Protein 9FEL (pdb70)

Nearest PDB structures (foldseek):
  3nez-assembly3_C  TM=1.002E+00  e=1.407E-43  Discosoma sp.
  4zio-assembly1_A  TM=1.002E+00  e=2.061E-43  Discosoma
  8b7g-assembly1_A  TM=1.001E+00  e=1.951E-43  Discosoma sp.
  8bgl-assembly1_B  TM=1.002E+00  e=3.556E-43  Discosoma sp.
  7ry2-assembly4_D  TM=1.003E+00  e=5.208E-43  Discosoma sp.

Sequence (428 aa):
TIIKEFMRFKVHMEGSVNGHHEFEIEGEGEGRRPYEGTQTTAKLKVTKGGPLPFAWDILSPQFSKAYVKHPADIPDYLKLSFPEGFNWERVMNFEDGGVVTVTQDSSLQDGEFIYKVKLRGTNFPSDDGPVMQCRTMGLEASSTERMYPEDGALKGESKERLKLKDGGHYDAEVKTTYKAKKKPVQLPGAYNVDIKLDILSHNEDYTIVEQYERSEGRHSTIIKEFMRFKVHMEGSVNGHHEFEIEGEGEGRRPYEGTQTAKLKVTKGGPLPFAWDILSPQFSKAYVKHPADIPDYLKLSFPEGFNWERVMNFEDGGVVTVTQDSSLQDGEFIYKVKLRGTNNFPSDGPVMQCRTMGLEASTERMYPEDGALKGESKKERLKLKDGGHYDAEVKTTYKAKKPVQLPGAYNVDIKLDILSHNEDYTIVEQYERSEEGRHS

Radius of gyration: 25.26 Å; Cα contacts (8 Å, |Δi|>4): 1201; chains: 2; bounding box: 59×53×57 Å

B-factor: mean 23.24, std 9.44, range [12.18, 268.92]

Structure (mmCIF, N/CA/C/O backbone):
data_9FEL
#
_entry.id   9FEL
#
_cell.length_a   39.540
_cell.length_b   107.980
_cell.length_c   58.730
_cell.angle_alpha   90.00
_cell.angle_beta   103.95
_cell.angle_gamma   90.00
#
_symmetry.space_group_name_H-M   'P 1 21 1'
#
loop_
_entity.id
_entity.type
_entity.pdbx_description
1 polymer 'PAmCherry1 protein'
2 non-polymer BETA-MERCAPTOETHANOL
3 non-polymer 'SULFATE ION'
4 non-polymer 'ACETATE ION'
5 water water
#
loop_
_atom_site.group_PDB
_atom_site.id
_atom_site.type_symbol
_atom_site.label_atom_id
_atom_site.label_alt_id
_atom_site.label_comp_id
_atom_site.label_asym_id
_atom_site.label_entity_id
_atom_site.label_seq_id
_atom_site.pdbx_PDB_ins_code
_atom_site.Cartn_x
_atom_site.Cartn_y
_atom_site.Cartn_z
_atom_site.occupancy
_atom_site.B_iso_or_equiv
_atom_site.auth_seq_id
_atom_site.auth_comp_id
_atom_site.auth_asym_id
_atom_site.auth_atom_id
_atom_site.pdbx_PDB_model_num
ATOM 1 N N . THR A 1 43 ? 9.654 20.112 -1.301 1.00 55.65 6 THR A N 1
ATOM 2 C CA . THR A 1 43 ? 10.930 19.709 -2.004 1.00 57.13 6 THR A CA 1
ATOM 3 C C . THR A 1 43 ? 11.466 18.374 -1.451 1.00 49.74 6 THR A C 1
ATOM 4 O O . THR A 1 43 ? 11.977 17.602 -2.263 1.00 62.89 6 THR A O 1
ATOM 8 N N . ILE A 1 44 ? 11.344 18.107 -0.143 1.00 38.26 7 ILE A N 1
ATOM 9 C CA . ILE A 1 44 ? 12.086 17.031 0.585 1.00 35.86 7 ILE A CA 1
ATOM 10 C C . ILE A 1 44 ? 11.325 15.705 0.449 1.00 27.04 7 ILE A C 1
ATOM 11 O O . ILE A 1 44 ? 11.952 14.710 0.105 1.00 29.73 7 ILE A O 1
ATOM 16 N N . ILE A 1 45 ? 10.001 15.705 0.642 1.00 22.65 8 ILE A N 1
ATOM 17 C CA . ILE A 1 45 ? 9.211 14.468 0.445 1.00 21.87 8 ILE A CA 1
ATOM 18 C C . ILE A 1 45 ? 8.466 14.591 -0.876 1.00 19.80 8 ILE A C 1
ATOM 19 O O . ILE A 1 45 ? 7.559 15.424 -1.009 1.00 20.60 8 ILE A O 1
ATOM 24 N N . LYS A 1 46 ? 8.907 13.810 -1.837 1.00 19.93 9 LYS A N 1
ATOM 25 C CA . LYS A 1 46 ? 8.339 13.814 -3.204 1.00 20.79 9 LYS A CA 1
ATOM 26 C C . LYS A 1 46 ? 7.041 13.033 -3.222 1.00 19.70 9 LYS A C 1
ATOM 27 O O . LYS A 1 46 ? 6.767 12.272 -2.276 1.00 18.24 9 LYS A O 1
ATOM 33 N N . GLU A 1 47 ? 6.272 13.201 -4.289 1.00 18.25 10 GLU A N 1
ATOM 34 C CA . GLU A 1 47 ? 4.975 12.511 -4.423 1.00 18.35 10 GLU A CA 1
ATOM 35 C C . GLU A 1 47 ? 5.192 10.999 -4.467 1.00 16.91 10 GLU A C 1
ATOM 36 O O . GLU A 1 47 ? 4.274 10.258 -4.110 1.00 18.09 10 GLU A O 1
ATOM 42 N N . PHE A 1 48 ? 6.332 10.554 -4.978 1.00 16.92 11 PHE A N 1
ATOM 43 C CA . PHE A 1 48 ? 6.692 9.119 -5.003 1.00 18.23 11 PHE A CA 1
ATOM 44 C C . PHE A 1 48 ? 7.997 8.966 -4.231 1.00 17.54 11 PHE A C 1
ATOM 45 O O . PHE A 1 48 ? 8.952 9.695 -4.568 1.00 19.37 11 PHE A O 1
ATOM 53 N N . MET A 1 49 ? 8.019 8.085 -3.227 1.00 15.81 12 MET A N 1
ATOM 54 C CA . MET A 1 49 ? 9.226 7.832 -2.405 1.00 15.81 12 MET A CA 1
ATOM 55 C C . MET A 1 49 ? 9.405 6.332 -2.157 1.00 14.38 12 MET A C 1
ATOM 56 O O . MET A 1 49 ? 8.443 5.598 -1.882 1.00 15.01 12 MET A O 1
ATOM 61 N N . ARG A 1 50 ? 10.657 5.891 -2.264 1.00 15.35 13 ARG A N 1
ATOM 62 C CA . ARG A 1 50 ? 11.109 4.549 -1.855 1.00 16.95 13 ARG A CA 1
ATOM 63 C C . ARG A 1 50 ? 11.663 4.573 -0.429 1.00 15.45 13 ARG A C 1
ATOM 64 O O . ARG A 1 50 ? 12.040 5.615 0.079 1.00 17.49 13 ARG A O 1
ATOM 72 N N . PHE A 1 51 ? 11.683 3.409 0.177 1.00 15.36 14 PHE A N 1
ATOM 73 C CA . PHE A 1 51 ? 12.345 3.163 1.459 1.00 14.82 14 PHE A CA 1
ATOM 74 C C . PHE A 1 51 ? 13.035 1.802 1.461 1.00 16.63 14 PHE A C 1
ATOM 75 O O . PHE A 1 51 ? 12.640 0.916 0.706 1.00 16.33 14 PHE A O 1
ATOM 83 N N . LYS A 1 52 ? 14.008 1.661 2.362 1.00 16.98 15 LYS A N 1
ATOM 84 C CA . LYS A 1 52 ? 14.698 0.397 2.693 1.00 19.40 15 LYS A CA 1
ATOM 85 C C . LYS A 1 52 ? 14.529 0.160 4.191 1.00 18.56 15 LYS A C 1
ATOM 86 O O . LYS A 1 52 ? 14.575 1.158 4.961 1.00 20.92 15 LYS A O 1
ATOM 92 N N . VAL A 1 53 ? 14.330 -1.077 4.587 1.00 17.08 16 VAL A N 1
ATOM 93 C CA . VAL A 1 53 ? 14.085 -1.386 6.004 1.00 18.69 16 VAL A CA 1
ATOM 94 C C . VAL A 1 53 ? 14.935 -2.600 6.370 1.00 17.72 16 VAL A C 1
ATOM 95 O O . VAL A 1 53 ? 15.064 -3.569 5.605 1.00 18.67 16 VAL A O 1
ATOM 99 N N . HIS A 1 54 ? 15.502 -2.500 7.547 1.00 18.01 17 HIS A N 1
ATOM 100 C CA . HIS A 1 54 ? 16.279 -3.569 8.193 1.00 18.31 17 HIS A CA 1
ATOM 101 C C . HIS A 1 54 ? 15.599 -3.811 9.537 1.00 18.63 17 HIS A C 1
ATOM 102 O O . HIS A 1 54 ? 15.463 -2.810 10.292 1.00 18.21 17 HIS A O 1
ATOM 109 N N . MET A 1 55 ? 15.242 -5.074 9.814 1.00 17.49 18 MET A N 1
ATOM 110 C CA . MET A 1 55 ? 14.713 -5.463 11.121 1.00 18.28 18 MET A CA 1
ATOM 111 C C . MET A 1 55 ? 15.650 -6.515 11.713 1.00 19.05 18 MET A C 1
ATOM 112 O O . MET A 1 55 ? 15.974 -7.451 11.014 1.00 18.49 18 MET A O 1
ATOM 117 N N . GLU A 1 56 ? 15.949 -6.365 12.995 1.00 17.18 19 GLU A N 1
ATOM 118 C CA . GLU A 1 56 ? 16.563 -7.418 13.846 1.00 19.86 19 GLU A CA 1
ATOM 119 C C . GLU A 1 56 ? 15.584 -7.724 14.955 1.00 18.14 19 GLU A C 1
ATOM 120 O O . GLU A 1 56 ? 15.058 -6.769 15.562 1.00 17.16 19 GLU A O 1
ATOM 126 N N . GLY A 1 57 ? 15.328 -8.997 15.234 1.00 17.34 20 GLY A N 1
ATOM 127 C CA . GLY A 1 57 ? 14.294 -9.313 16.222 1.00 18.59 20 GLY A CA 1
ATOM 128 C C . GLY A 1 57 ? 14.560 -10.618 16.914 1.00 18.75 20 GLY A C 1
ATOM 129 O O . GLY A 1 57 ? 15.395 -11.373 16.477 1.00 19.18 20 GLY A O 1
ATOM 130 N N . SER A 1 58 ? 13.759 -10.861 17.932 1.00 18.34 21 SER A N 1
ATOM 131 C CA . SER A 1 58 ? 13.680 -12.130 18.656 1.00 18.52 21 SER A CA 1
ATOM 132 C C . SER A 1 58 ? 12.252 -12.299 19.085 1.00 18.85 21 SER A C 1
ATOM 133 O O . SER A 1 58 ? 11.694 -11.302 19.622 1.00 20.02 21 SER A O 1
ATOM 136 N N . VAL A 1 59 ? 11.672 -13.460 18.831 1.00 16.58 22 VAL A N 1
ATOM 137 C CA . VAL A 1 59 ? 10.292 -13.785 19.254 1.00 16.55 22 VAL A CA 1
ATOM 138 C C . VAL A 1 59 ? 10.354 -15.107 20.002 1.00 21.14 22 VAL A C 1
ATOM 139 O O . VAL A 1 59 ? 10.737 -16.129 19.374 1.00 18.89 22 VAL A O 1
ATOM 143 N N . ASN A 1 60 ? 9.971 -15.090 21.283 1.00 18.68 23 ASN A N 1
ATOM 144 C CA . ASN A 1 60 ? 10.057 -16.314 22.129 1.00 20.85 23 ASN A CA 1
ATOM 145 C C . ASN A 1 60 ? 11.434 -16.928 21.960 1.00 21.10 23 ASN A C 1
ATOM 146 O O . ASN A 1 60 ? 11.566 -18.182 21.944 1.00 22.57 23 ASN A O 1
ATOM 151 N N . GLY A 1 61 ? 12.452 -16.091 21.897 1.00 19.19 24 GLY A N 1
ATOM 152 C CA . GLY A 1 61 ? 13.874 -16.453 21.879 1.00 21.72 24 GLY A CA 1
ATOM 153 C C . GLY A 1 61 ? 14.383 -16.847 20.522 1.00 20.66 24 GLY A C 1
ATOM 154 O O . GLY A 1 61 ? 15.543 -17.161 20.447 1.00 21.33 24 GLY A O 1
ATOM 155 N N . HIS A 1 62 ? 13.545 -16.800 19.489 1.00 20.64 25 HIS A N 1
ATOM 156 C CA A HIS A 1 62 ? 13.970 -17.142 18.107 0.50 21.69 25 HIS A CA 1
ATOM 157 C CA B HIS A 1 62 ? 13.968 -17.147 18.106 0.50 20.74 25 HIS A CA 1
ATOM 158 C C . HIS A 1 62 ? 14.477 -15.874 17.434 1.00 21.38 25 HIS A C 1
ATOM 159 O O . HIS A 1 62 ? 13.652 -14.987 17.216 1.00 19.34 25 HIS A O 1
ATOM 172 N N . GLU A 1 63 ? 15.772 -15.812 17.135 1.00 20.07 26 GLU A N 1
ATOM 173 C CA . GLU A 1 63 ? 16.392 -14.596 16.590 1.00 22.54 26 GLU A CA 1
ATOM 174 C C . GLU A 1 63 ? 16.276 -14.629 15.075 1.00 20.68 26 GLU A C 1
ATOM 175 O O . GLU A 1 63 ? 16.361 -15.698 14.447 1.00 20.22 26 GLU A O 1
ATOM 181 N N . PHE A 1 64 ? 16.119 -13.462 14.495 1.00 19.57 27 PHE A N 1
ATOM 182 C CA . PHE A 1 64 ? 15.994 -13.339 13.029 1.00 20.06 27 PHE A CA 1
ATOM 183 C C . PHE A 1 64 ? 16.382 -11.940 12.569 1.00 17.59 27 PHE A C 1
ATOM 184 O O . PHE A 1 64 ? 16.472 -10.973 13.380 1.00 15.95 27 PHE A O 1
ATOM 192 N N . GLU A 1 65 ? 16.552 -11.833 11.253 1.00 17.20 28 GLU A N 1
ATOM 193 C CA . GLU A 1 65 ? 16.736 -10.558 10.547 1.00 17.25 28 GLU A CA 1
ATOM 194 C C . GLU A 1 65 ? 15.878 -10.544 9.292 1.00 17.63 28 GLU A C 1
ATOM 195 O O . GLU A 1 65 ? 15.692 -11.615 8.673 1.00 18.62 28 GLU A O 1
ATOM 201 N N . ILE A 1 66 ? 15.415 -9.357 8.933 1.00 15.95 29 ILE A N 1
ATOM 202 C CA . ILE A 1 66 ? 14.587 -9.134 7.722 1.00 16.70 29 ILE A CA 1
ATOM 203 C C . ILE A 1 66 ? 15.154 -7.909 7.026 1.00 17.33 29 ILE A C 1
ATOM 204 O O . ILE A 1 66 ? 15.460 -6.909 7.705 1.00 17.68 29 ILE A O 1
ATOM 209 N N . GLU A 1 67 ? 15.232 -7.968 5.692 1.00 17.12 30 GLU A N 1
ATOM 210 C CA . GLU A 1 67 ? 15.594 -6.820 4.867 1.00 18.87 30 GLU A CA 1
ATOM 211 C C . GLU A 1 67 ? 14.432 -6.577 3.911 1.00 17.79 30 GLU A C 1
ATOM 212 O O . GLU A 1 67 ? 13.924 -7.535 3.396 1.00 20.28 30 GLU A O 1
ATOM 218 N N . GLY A 1 68 ? 14.093 -5.321 3.665 1.00 17.05 31 GLY A N 1
ATOM 219 C CA . GLY A 1 68 ? 12.961 -5.067 2.761 1.00 19.13 31 GLY A CA 1
ATOM 220 C C . GLY A 1 68 ? 13.169 -3.819 1.963 1.00 17.16 31 GLY A C 1
ATOM 221 O O . GLY A 1 68 ? 13.975 -2.967 2.311 1.00 17.43 31 GLY A O 1
ATOM 222 N N . GLU A 1 69 ? 12.334 -3.688 0.953 1.00 18.56 32 GLU A N 1
ATOM 223 C CA . GLU A 1 69 ? 12.361 -2.534 0.053 1.00 20.42 32 GLU A CA 1
ATOM 224 C C . GLU A 1 69 ? 10.906 -2.148 -0.170 1.00 17.81 32 GLU A C 1
ATOM 225 O O . GLU A 1 69 ? 10.102 -3.032 -0.450 1.00 19.07 32 GLU A O 1
ATOM 231 N N . GLY A 1 70 ? 10.625 -0.864 -0.110 1.00 17.71 33 GLY A N 1
ATOM 232 C CA . GLY A 1 70 ? 9.238 -0.404 -0.259 1.00 17.95 33 GLY A CA 1
ATOM 233 C C . GLY A 1 70 ? 9.176 0.816 -1.145 1.00 17.83 33 GLY A C 1
ATOM 234 O O . GLY A 1 70 ? 10.218 1.466 -1.423 1.00 17.70 33 GLY A O 1
ATOM 235 N N . GLU A 1 71 ? 7.967 1.162 -1.513 1.00 16.96 34 GLU A N 1
ATOM 236 C CA . GLU A 1 71 ? 7.730 2.380 -2.305 1.00 17.12 34 GLU A CA 1
ATOM 237 C C . GLU A 1 71 ? 6.305 2.830 -2.053 1.00 16.18 34 GLU A C 1
ATOM 238 O O . GLU A 1 71 ? 5.452 1.999 -1.751 1.00 17.56 34 GLU A O 1
ATOM 244 N N . GLY A 1 72 ? 6.031 4.101 -2.285 1.00 15.25 35 GLY A N 1
ATOM 245 C CA . GLY A 1 72 ? 4.650 4.529 -2.122 1.00 16.28 35 GLY A CA 1
ATOM 246 C C . GLY A 1 72 ? 4.476 5.967 -2.481 1.00 14.98 35 GLY A C 1
ATOM 247 O O . GLY A 1 72 ? 5.446 6.630 -2.939 1.00 15.06 35 GLY A O 1
ATOM 248 N N . ARG A 1 73 ? 3.275 6.465 -2.168 1.00 15.68 36 ARG A N 1
ATOM 249 C CA A ARG A 1 73 ? 2.898 7.859 -2.465 0.50 16.11 36 ARG A CA 1
ATOM 250 C CA B ARG A 1 73 ? 2.893 7.860 -2.464 0.50 16.42 36 ARG A CA 1
ATOM 251 C C . ARG A 1 73 ? 2.563 8.505 -1.128 1.00 15.14 36 ARG A C 1
ATOM 252 O O . ARG A 1 73 ? 1.470 8.299 -0.600 1.00 15.20 36 ARG A O 1
ATOM 267 N N . PRO A 1 74 ? 3.527 9.225 -0.507 1.00 15.84 37 PRO A N 1
ATOM 268 C CA . PRO A 1 74 ? 3.338 9.657 0.881 1.00 16.25 37 PRO A CA 1
ATOM 269 C C . PRO A 1 74 ? 2.085 10.495 1.127 1.00 17.06 37 PRO A C 1
ATOM 270 O O . PRO A 1 74 ? 1.495 10.410 2.214 1.00 16.86 37 PRO A O 1
ATOM 274 N N . TYR A 1 75 ? 1.756 11.363 0.174 1.00 17.78 38 TYR A N 1
ATOM 275 C CA . TYR A 1 75 ? 0.608 12.298 0.317 1.00 19.17 38 TYR A CA 1
ATOM 276 C C . TYR A 1 75 ? -0.708 11.564 0.067 1.00 20.09 38 TYR A C 1
ATOM 277 O O . TYR A 1 75 ? -1.786 12.106 0.410 1.00 20.38 38 TYR A O 1
ATOM 286 N N . GLU A 1 76 ? -0.684 10.422 -0.614 1.00 17.69 39 GLU A N 1
ATOM 287 C CA . GLU A 1 76 ? -1.916 9.646 -0.904 1.00 18.51 39 GLU A CA 1
ATOM 288 C C . GLU A 1 76 ? -2.138 8.575 0.169 1.00 16.20 39 GLU A C 1
ATOM 289 O O . GLU A 1 76 ? -3.216 7.976 0.223 1.00 16.34 39 GLU A O 1
ATOM 295 N N . GLY A 1 77 ? -1.158 8.356 1.037 1.00 15.29 40 GLY A N 1
ATOM 296 C CA . GLY A 1 77 ? -1.243 7.348 2.095 1.00 15.13 40 GLY A CA 1
ATOM 297 C C . GLY A 1 77 ? -1.131 5.892 1.630 1.00 16.15 40 GLY A C 1
ATOM 298 O O . GLY A 1 77 ? -1.647 5.022 2.323 1.00 16.99 40 GLY A O 1
ATOM 299 N N . THR A 1 78 ? -0.513 5.622 0.492 1.00 15.49 41 THR A N 1
ATOM 300 C CA . THR A 1 78 ? -0.418 4.257 -0.082 1.00 16.07 41 THR A CA 1
ATOM 301 C C . THR A 1 78 ? 1.039 3.824 -0.115 1.00 14.53 41 THR A C 1
ATOM 302 O O . THR A 1 78 ? 1.910 4.656 -0.374 1.00 14.23 41 THR A O 1
ATOM 306 N N . GLN A 1 79 ? 1.288 2.547 0.157 1.00 14.94 42 GLN A N 1
ATOM 307 C CA . GLN A 1 79 ? 2.669 2.032 0.066 1.00 15.02 42 GLN A CA 1
ATOM 308 C C . GLN A 1 79 ? 2.637 0.510 -0.051 1.00 14.02 42 GLN A C 1
ATOM 309 O O . GLN A 1 79 ? 1.671 -0.141 0.446 1.00 15.77 42 GLN A O 1
ATOM 315 N N . THR A 1 80 ? 3.680 -0.012 -0.687 1.00 14.12 43 THR A N 1
ATOM 316 C CA A THR A 1 80 ? 3.880 -1.467 -0.826 0.50 15.44 43 THR A CA 1
ATOM 317 C CA B THR A 1 80 ? 3.894 -1.466 -0.851 0.50 14.63 43 THR A CA 1
ATOM 318 C C . THR A 1 80 ? 5.313 -1.808 -0.394 1.00 17.18 43 THR A C 1
ATOM 319 O O . THR A 1 80 ? 6.213 -1.016 -0.649 1.00 17.95 43 THR A O 1
ATOM 326 N N . ALA A 1 81 ? 5.502 -2.953 0.234 1.00 17.80 44 ALA A N 1
ATOM 327 C CA . ALA A 1 81 ? 6.867 -3.386 0.593 1.00 18.66 44 ALA A CA 1
ATOM 328 C C . ALA A 1 81 ? 7.017 -4.877 0.326 1.00 16.99 44 ALA A C 1
ATOM 329 O O . ALA A 1 81 ? 6.058 -5.628 0.442 1.00 16.78 44 ALA A O 1
ATOM 331 N N . LYS A 1 82 ? 8.241 -5.232 -0.027 1.00 18.05 45 LYS A N 1
ATOM 332 C CA . LYS A 1 82 ? 8.643 -6.642 -0.178 1.00 20.63 45 LYS A CA 1
ATOM 333 C C . LYS A 1 82 ? 9.717 -6.922 0.869 1.00 17.03 45 LYS A C 1
ATOM 334 O O . LYS A 1 82 ? 10.758 -6.231 0.854 1.00 16.80 45 LYS A O 1
ATOM 340 N N . LEU A 1 83 ? 9.417 -7.872 1.752 1.00 16.96 46 LEU A N 1
ATOM 341 C CA . LEU A 1 83 ? 10.280 -8.220 2.914 1.00 16.12 46 LEU A CA 1
ATOM 342 C C . LEU A 1 83 ? 10.892 -9.601 2.641 1.00 17.79 46 LEU A C 1
ATOM 343 O O . LEU A 1 83 ? 10.154 -10.492 2.162 1.00 18.14 46 LEU A O 1
ATOM 348 N N . LYS A 1 84 ? 12.150 -9.781 3.025 1.00 17.65 47 LYS A N 1
ATOM 349 C CA . LYS A 1 84 ? 12.823 -11.086 2.939 1.00 17.17 47 LYS A CA 1
ATOM 350 C C . LYS A 1 84 ? 13.427 -11.407 4.298 1.00 16.14 47 LYS A C 1
ATOM 351 O O . LYS A 1 84 ? 14.195 -10.584 4.817 1.00 17.98 47 LYS A O 1
ATOM 357 N N . VAL A 1 85 ? 13.154 -12.591 4.787 1.00 17.77 48 VAL A N 1
ATOM 358 C CA . VAL A 1 85 ? 13.848 -13.111 5.994 1.00 19.11 48 VAL A CA 1
ATOM 359 C C . VAL A 1 85 ? 15.265 -13.502 5.576 1.00 21.64 48 VAL A C 1
ATOM 360 O O . VAL A 1 85 ? 15.360 -14.414 4.756 1.00 23.89 48 VAL A O 1
ATOM 364 N N . THR A 1 86 ? 16.292 -12.825 6.106 1.00 19.93 49 THR A N 1
ATOM 365 C CA . THR A 1 86 ? 17.708 -13.003 5.698 1.00 22.30 49 THR A CA 1
ATOM 366 C C . THR A 1 86 ? 18.473 -13.830 6.749 1.00 26.15 49 THR A C 1
ATOM 367 O O . THR A 1 86 ? 19.481 -14.435 6.347 1.00 24.52 49 THR A O 1
ATOM 371 N N . LYS A 1 87 ? 18.003 -13.892 8.002 1.00 22.54 50 LYS A N 1
ATOM 372 C CA . LYS A 1 87 ? 18.576 -14.770 9.063 1.00 23.19 50 LYS A CA 1
ATOM 373 C C . LYS A 1 87 ? 17.459 -15.326 9.949 1.00 21.87 50 LYS A C 1
ATOM 374 O O . LYS A 1 87 ? 16.473 -14.631 10.248 1.00 19.28 50 LYS A O 1
ATOM 380 N N . GLY A 1 88 ? 17.603 -16.575 10.376 1.00 19.80 51 GLY A N 1
ATOM 381 C CA . GLY A 1 88 ? 16.656 -17.222 11.288 1.00 20.08 51 GLY A CA 1
ATOM 382 C C . GLY A 1 88 ? 15.452 -17.780 10.596 1.00 22.15 51 GLY A C 1
ATOM 383 O O . GLY A 1 88 ? 14.515 -18.190 11.303 1.00 23.28 51 GLY A O 1
ATOM 384 N N . GLY A 1 89 ? 15.440 -17.837 9.267 1.00 22.35 52 GLY A N 1
ATOM 385 C CA . GLY A 1 89 ? 14.281 -18.358 8.526 1.00 21.70 52 GLY A CA 1
ATOM 386 C C . GLY A 1 89 ? 14.322 -19.885 8.432 1.00 25.02 52 GLY A C 1
ATOM 387 O O . GLY A 1 89 ? 15.390 -20.501 8.534 1.00 25.43 52 GLY A O 1
ATOM 388 N N . PRO A 1 90 ? 13.169 -20.545 8.292 1.00 25.49 53 PRO A N 1
ATOM 389 C CA . PRO A 1 90 ? 11.856 -19.883 8.314 1.00 23.41 53 PRO A CA 1
ATOM 390 C C . PRO A 1 90 ? 11.371 -19.521 9.735 1.00 23.73 53 PRO A C 1
ATOM 391 O O . PRO A 1 90 ? 11.718 -20.228 10.687 1.00 22.87 53 PRO A O 1
ATOM 395 N N . LEU A 1 91 ? 10.592 -18.450 9.894 1.00 21.79 54 LEU A N 1
ATOM 396 C CA . LEU A 1 91 ? 10.154 -18.016 11.258 1.00 20.72 54 LEU A CA 1
ATOM 397 C C . LEU A 1 91 ? 9.083 -18.951 11.766 1.00 20.11 54 LEU A C 1
ATOM 398 O O . LEU A 1 91 ? 8.113 -19.234 11.073 1.00 20.87 54 LEU A O 1
ATOM 403 N N . PRO A 1 92 ? 9.223 -19.439 13.023 1.00 20.40 55 PRO A N 1
ATOM 404 C CA . PRO A 1 92 ? 8.227 -20.297 13.662 1.00 22.82 55 PRO A CA 1
ATOM 405 C C . PRO A 1 92 ? 7.099 -19.573 14.394 1.00 23.55 55 PRO A C 1
ATOM 406 O O . PRO A 1 92 ? 6.722 -19.983 15.485 1.00 25.17 55 PRO A O 1
ATOM 410 N N . PHE A 1 93 ? 6.617 -18.472 13.802 1.00 22.14 56 PHE A N 1
ATOM 411 C CA . PHE A 1 93 ? 5.523 -17.647 14.359 1.00 20.50 56 PHE A CA 1
ATOM 412 C C . PHE A 1 93 ? 4.877 -16.808 13.241 1.00 20.09 56 PHE A C 1
ATOM 413 O O . PHE A 1 93 ? 5.464 -16.640 12.127 1.00 19.76 56 PHE A O 1
ATOM 421 N N . ALA A 1 94 ? 3.678 -16.323 13.566 1.00 19.73 57 ALA A N 1
ATOM 422 C CA . ALA A 1 94 ? 2.765 -15.577 12.685 1.00 19.58 57 ALA A CA 1
ATOM 423 C C . ALA A 1 94 ? 3.453 -14.329 12.115 1.00 18.73 57 ALA A C 1
ATOM 424 O O . ALA A 1 94 ? 3.929 -13.473 12.853 1.00 19.13 57 ALA A O 1
ATOM 426 N N . TRP A 1 95 ? 3.492 -14.202 10.800 1.00 17.02 58 TRP A N 1
ATOM 427 C CA . TRP A 1 95 ? 3.963 -12.954 10.138 1.00 16.44 58 TRP A CA 1
ATOM 428 C C . TRP A 1 95 ? 3.196 -11.724 10.641 1.00 16.49 58 TRP A C 1
ATOM 429 O O . TRP A 1 95 ? 3.743 -10.555 10.617 1.00 16.50 58 TRP A O 1
ATOM 440 N N . ASP A 1 96 ? 1.937 -11.914 11.018 1.00 18.34 59 ASP A N 1
ATOM 441 C CA . ASP A 1 96 ? 0.996 -10.818 11.309 1.00 17.61 59 ASP A CA 1
ATOM 442 C C . ASP A 1 96 ? 1.467 -9.989 12.506 1.00 17.54 59 ASP A C 1
ATOM 443 O O . ASP A 1 96 ? 1.089 -8.828 12.575 1.00 19.03 59 ASP A O 1
ATOM 448 N N . ILE A 1 97 ? 2.304 -10.507 13.398 1.00 17.70 60 ILE A N 1
ATOM 449 C CA . ILE A 1 97 ? 2.849 -9.648 14.493 1.00 18.05 60 ILE A CA 1
ATOM 450 C C . ILE A 1 97 ? 3.970 -8.728 13.996 1.00 16.93 60 ILE A C 1
ATOM 451 O O . ILE A 1 97 ? 4.259 -7.732 14.713 1.00 15.96 60 ILE A O 1
ATOM 456 N N . LEU A 1 98 ? 4.609 -9.033 12.860 1.00 16.01 61 LEU A N 1
ATOM 457 C CA . LEU A 1 98 ? 5.695 -8.226 12.284 1.00 15.21 61 LEU A CA 1
ATOM 458 C C . LEU A 1 98 ? 5.122 -7.208 11.282 1.00 13.98 61 LEU A C 1
ATOM 459 O O . LEU A 1 98 ? 5.769 -6.169 11.083 1.00 14.51 61 LEU A O 1
ATOM 464 N N . SER A 1 99 ? 3.986 -7.495 10.650 1.00 15.02 62 SER A N 1
ATOM 465 C CA . SER A 1 99 ? 3.555 -6.697 9.480 1.00 14.93 62 SER A CA 1
ATOM 466 C C . SER A 1 99 ? 3.440 -5.207 9.836 1.00 16.64 62 SER A C 1
ATOM 467 O O . SER A 1 99 ? 3.884 -4.347 9.051 1.00 16.23 62 SER A O 1
ATOM 470 N N . PRO A 1 100 ? 2.905 -4.831 11.025 1.00 16.76 63 PRO A N 1
ATOM 471 C CA . PRO A 1 100 ? 2.713 -3.410 11.342 1.00 18.12 63 PRO A CA 1
ATOM 472 C C . PRO A 1 100 ? 4.018 -2.671 11.684 1.00 16.34 63 PRO A C 1
ATOM 473 O O . PRO A 1 100 ? 4.002 -1.464 11.926 1.00 17.65 63 PRO A O 1
ATOM 477 N N . GLN A 1 101 ? 5.144 -3.367 11.682 1.00 15.34 64 GLN A N 1
ATOM 478 C CA . GLN A 1 101 ? 6.434 -2.729 12.043 1.00 15.78 64 GLN A CA 1
ATOM 479 C C . GLN A 1 101 ? 7.201 -2.221 10.810 1.00 19.91 64 GLN A C 1
ATOM 480 O O . GLN A 1 101 ? 8.174 -1.499 11.007 1.00 22.50 64 GLN A O 1
ATOM 486 N N . PHE A 1 102 ? 6.769 -2.535 9.589 1.00 19.98 65 PHE A N 1
ATOM 487 C CA . PHE A 1 102 ? 7.512 -2.186 8.347 1.00 19.12 65 PHE A CA 1
ATOM 488 C C . PHE A 1 102 ? 7.060 -0.869 7.659 1.00 23.59 65 PHE A C 1
ATOM 519 N N . SER A 1 104 ? 5.595 2.860 8.872 1.00 17.09 69 SER A N 1
ATOM 520 C CA . SER A 1 104 ? 6.088 3.663 7.773 1.00 18.53 69 SER A CA 1
ATOM 521 C C . SER A 1 104 ? 5.196 4.901 7.730 1.00 18.27 69 SER A C 1
ATOM 522 O O . SER A 1 104 ? 4.415 5.108 6.830 1.00 18.31 69 SER A O 1
ATOM 525 N N . LYS A 1 105 ? 5.271 5.670 8.808 1.00 20.03 70 LYS A N 1
ATOM 526 C CA . LYS A 1 105 ? 4.300 6.721 9.138 1.00 19.61 70 LYS A CA 1
ATOM 527 C C . LYS A 1 105 ? 4.487 7.989 8.318 1.00 18.79 70 LYS A C 1
ATOM 528 O O . LYS A 1 105 ? 3.546 8.848 8.421 1.00 18.48 70 LYS A O 1
ATOM 534 N N . ALA A 1 106 ? 5.538 8.108 7.500 1.00 16.23 71 ALA A N 1
ATOM 535 C CA . ALA A 1 106 ? 5.602 9.191 6.503 1.00 17.75 71 ALA A CA 1
ATOM 536 C C . ALA A 1 106 ? 4.536 9.007 5.414 1.00 16.81 71 ALA A C 1
ATOM 537 O O . ALA A 1 106 ? 4.313 9.930 4.664 1.00 17.38 71 ALA A O 1
ATOM 539 N N . TYR A 1 107 ? 3.929 7.840 5.265 1.00 15.49 72 TYR A N 1
ATOM 540 C CA . TYR A 1 107 ? 2.973 7.579 4.165 1.00 16.03 72 TYR A CA 1
ATOM 541 C C . TYR A 1 107 ? 1.528 7.537 4.697 1.00 16.44 72 TYR A C 1
ATOM 542 O O . TYR A 1 107 ? 0.820 6.552 4.490 1.00 19.22 72 TYR A O 1
ATOM 551 N N . VAL A 1 108 ? 1.117 8.544 5.434 1.00 16.34 73 VAL A N 1
ATOM 552 C CA . VAL A 1 108 ? -0.282 8.684 5.918 1.00 17.18 73 VAL A CA 1
ATOM 553 C C . VAL A 1 108 ? -0.845 9.918 5.217 1.00 17.71 73 VAL A C 1
ATOM 554 O O . VAL A 1 108 ? -0.238 10.992 5.349 1.00 17.32 73 VAL A O 1
ATOM 558 N N . LYS A 1 109 ? -1.981 9.792 4.548 1.00 17.93 74 LYS A N 1
ATOM 559 C CA . LYS A 1 109 ? -2.670 10.963 3.962 1.00 19.22 74 LYS A CA 1
ATOM 560 C C . LYS A 1 109 ? -3.247 11.830 5.089 1.00 17.51 74 LYS A C 1
ATOM 561 O O . LYS A 1 109 ? -3.926 11.308 5.949 1.00 18.89 74 LYS A O 1
ATOM 567 N N . HIS A 1 110 ? -2.939 13.123 5.072 1.00 16.59 75 HIS A N 1
ATOM 568 C CA . HIS A 1 110 ? -3.386 14.083 6.115 1.00 16.68 75 HIS A CA 1
ATOM 569 C C . HIS A 1 110 ? -4.161 15.205 5.443 1.00 18.61 75 HIS A C 1
ATOM 570 O O . HIS A 1 110 ? -3.719 15.778 4.470 1.00 19.67 75 HIS A O 1
ATOM 577 N N . PRO A 1 111 ? -5.279 15.621 6.011 1.00 19.63 76 PRO A N 1
ATOM 578 C CA . PRO A 1 111 ? -5.902 16.856 5.519 1.00 20.52 76 PRO A CA 1
ATOM 579 C C . PRO A 1 111 ? -4.991 18.055 5.784 1.00 18.49 76 PRO A C 1
ATOM 580 O O . PRO A 1 111 ? -4.193 17.994 6.685 1.00 18.79 76 PRO A O 1
ATOM 584 N N . ALA A 1 112 ? -5.213 19.163 5.087 1.00 19.82 77 ALA A N 1
ATOM 585 C CA . ALA A 1 112 ? -4.373 20.378 5.130 1.00 21.68 77 ALA A CA 1
ATOM 586 C C . ALA A 1 112 ? -4.322 20.940 6.550 1.00 20.36 77 ALA A C 1
ATOM 587 O O . ALA A 1 112 ? -3.310 21.579 6.862 1.00 20.71 77 ALA A O 1
ATOM 589 N N . ASP A 1 113 ? -5.364 20.740 7.351 1.00 19.35 78 ASP A N 1
ATOM 590 C CA . ASP A 1 113 ? -5.496 21.416 8.663 1.00 23.95 78 ASP A CA 1
ATOM 591 C C . ASP A 1 113 ? -4.999 20.540 9.812 1.00 21.05 78 ASP A C 1
ATOM 592 O O . ASP A 1 113 ? -5.158 20.970 10.969 1.00 21.62 78 ASP A O 1
ATOM 597 N N . ILE A 1 114 ? -4.457 19.343 9.557 1.00 20.35 79 ILE A N 1
ATOM 598 C CA . ILE A 1 114 ? -3.852 18.522 10.649 1.00 18.48 79 ILE A CA 1
ATOM 599 C C . ILE A 1 114 ? -2.363 18.448 10.372 1.00 18.37 79 ILE A C 1
ATOM 600 O O . ILE A 1 114 ? -1.975 17.868 9.359 1.00 17.65 79 ILE A O 1
ATOM 605 N N . PRO A 1 115 ? -1.492 19.064 11.200 1.00 16.87 80 PRO A N 1
ATOM 606 C CA . PRO A 1 115 ? -0.058 19.043 10.904 1.00 15.96 80 PRO A CA 1
ATOM 607 C C . PRO A 1 115 ? 0.460 17.593 10.801 1.00 17.07 80 PRO A C 1
ATOM 608 O O . PRO A 1 115 ? 0.203 16.769 11.648 1.00 16.39 80 PRO A O 1
ATOM 612 N N . ASP A 1 116 ? 1.215 17.348 9.741 1.00 17.48 81 ASP A N 1
ATOM 613 C CA . ASP A 1 116 ? 1.762 16.016 9.401 1.00 16.16 81 ASP A CA 1
ATOM 614 C C . ASP A 1 116 ? 3.177 15.985 9.988 1.00 15.80 81 ASP A C 1
ATOM 615 O O . ASP A 1 116 ? 4.200 16.062 9.257 1.00 15.70 81 ASP A O 1
ATOM 620 N N . TYR A 1 117 ? 3.178 15.859 11.309 1.00 16.55 82 TYR A N 1
ATOM 621 C CA . TYR A 1 117 ? 4.319 15.901 12.225 1.00 16.01 82 TYR A CA 1
ATOM 622 C C . TYR A 1 117 ? 5.435 15.035 11.650 1.00 16.30 82 TYR A C 1
ATOM 623 O O . TYR A 1 117 ? 6.578 15.446 11.563 1.00 14.45 82 TYR A O 1
ATOM 632 N N . LEU A 1 118 ? 5.088 13.827 11.254 1.00 16.46 83 LEU A N 1
ATOM 633 C CA . LEU A 1 118 ? 6.123 12.854 10.844 1.00 15.80 83 LEU A CA 1
ATOM 634 C C . LEU A 1 118 ? 6.684 13.170 9.461 1.00 15.35 83 LEU A C 1
ATOM 635 O O . LEU A 1 118 ? 7.944 13.037 9.296 1.00 16.48 83 LEU A O 1
ATOM 640 N N . LYS A 1 119 ? 5.887 13.661 8.496 1.00 15.78 84 LYS A N 1
ATOM 641 C CA . LYS A 1 119 ? 6.476 14.195 7.261 1.00 14.96 84 LYS A CA 1
ATOM 642 C C . LYS A 1 119 ? 7.337 15.421 7.571 1.00 15.60 84 LYS A C 1
ATOM 643 O O . LYS A 1 119 ? 8.466 15.541 6.988 1.00 15.78 84 LYS A O 1
ATOM 649 N N . LEU A 1 120 ? 6.883 16.275 8.479 1.00 16.62 85 LEU A N 1
ATOM 650 C CA . LEU A 1 120 ? 7.550 17.566 8.726 1.00 16.60 85 LEU A CA 1
ATOM 651 C C . LEU A 1 120 ? 8.905 17.308 9.413 1.00 17.05 85 LEU A C 1
ATOM 652 O O . LEU A 1 120 ? 9.772 18.238 9.401 1.00 18.25 85 LEU A O 1
ATOM 657 N N . SER A 1 121 ? 9.120 16.129 9.996 1.00 15.62 86 SER A N 1
ATOM 658 C CA . SER A 1 121 ? 10.361 15.775 10.730 1.00 14.91 86 SER A CA 1
ATOM 659 C C . SER A 1 121 ? 11.542 15.610 9.777 1.00 16.57 86 SER A C 1
ATOM 660 O O . SER A 1 121 ? 12.687 15.573 10.249 1.00 17.31 86 SER A O 1
ATOM 663 N N . PHE A 1 122 ? 11.293 15.379 8.489 1.00 16.91 87 PHE A N 1
ATOM 664 C CA . PHE A 1 122 ? 12.372 15.087 7.518 1.00 18.61 87 PHE A CA 1
ATOM 665 C C . PHE A 1 122 ? 13.023 16.405 7.133 1.00 20.01 87 PHE A C 1
ATOM 666 O O . PHE A 1 122 ? 12.375 17.448 7.201 1.00 24.48 87 PHE A O 1
ATOM 674 N N . PRO A 1 123 ? 14.300 16.413 6.691 1.00 23.26 88 PRO A N 1
ATOM 675 C CA . PRO A 1 123 ? 15.056 15.202 6.410 1.00 20.37 88 PRO A CA 1
ATOM 676 C C . PRO A 1 123 ? 15.665 14.472 7.616 1.00 21.77 88 PRO A C 1
ATOM 677 O O . PRO A 1 123 ? 15.967 13.299 7.506 1.00 22.16 88 PRO A O 1
ATOM 681 N N . GLU A 1 124 ? 15.749 15.109 8.779 1.00 22.07 89 GLU A N 1
ATOM 682 C CA . GLU A 1 124 ? 16.377 14.470 9.964 1.00 22.77 89 GLU A CA 1
ATOM 683 C C . GLU A 1 124 ? 15.618 13.194 10.349 1.00 20.81 89 GLU A C 1
ATOM 684 O O . GLU A 1 124 ? 16.232 12.139 10.583 1.00 20.03 89 GLU A O 1
ATOM 690 N N . GLY A 1 125 ? 14.296 13.275 10.400 1.00 18.80 90 GLY A N 1
ATOM 691 C CA . GLY A 1 125 ? 13.432 12.116 10.653 1.00 17.18 90 GLY A CA 1
ATOM 692 C C . GLY A 1 125 ? 12.977 12.033 12.076 1.00 15.91 90 GLY A C 1
ATOM 693 O O . GLY A 1 125 ? 12.917 13.066 12.784 1.00 15.74 90 GLY A O 1
ATOM 694 N N . PHE A 1 126 ? 12.696 10.819 12.530 1.00 16.98 91 PHE A N 1
ATOM 695 C CA . PHE A 1 126 ? 11.964 10.596 13.793 1.00 15.49 91 PHE A CA 1
ATOM 696 C C . PHE A 1 126 ? 12.308 9.222 14.297 1.00 15.03 91 PHE A C 1
ATOM 697 O O . PHE A 1 126 ? 12.896 8.418 13.520 1.00 16.94 91 PHE A O 1
ATOM 705 N N . ASN A 1 127 ? 11.927 8.949 15.535 1.00 16.23 92 ASN A N 1
ATOM 706 C CA . ASN A 1 127 ? 12.001 7.609 16.128 1.00 15.52 92 ASN A CA 1
ATOM 707 C C . ASN A 1 127 ? 10.615 7.240 16.652 1.00 17.05 92 ASN A C 1
ATOM 708 O O . ASN A 1 127 ? 9.813 8.141 16.991 1.00 19.32 92 ASN A O 1
ATOM 713 N N . TRP A 1 128 ? 10.365 5.952 16.832 1.00 17.89 93 TRP A N 1
ATOM 714 C CA . TRP A 1 128 ? 9.150 5.509 17.532 1.00 18.81 93 TRP A CA 1
ATOM 715 C C . TRP A 1 128 ? 9.436 4.305 18.415 1.00 21.03 93 TRP A C 1
ATOM 716 O O . TRP A 1 128 ? 10.421 3.583 18.183 1.00 20.38 93 TRP A O 1
ATOM 727 N N . GLU A 1 129 ? 8.703 4.239 19.505 1.00 22.20 94 GLU A N 1
ATOM 728 C CA . GLU A 1 129 ? 8.817 3.126 20.474 1.00 20.81 94 GLU A CA 1
ATOM 729 C C . GLU A 1 129 ? 7.411 2.582 20.649 1.00 18.94 94 GLU A C 1
ATOM 730 O O . GLU A 1 129 ? 6.509 3.388 20.957 1.00 19.66 94 GLU A O 1
ATOM 736 N N . ARG A 1 130 ? 7.228 1.282 20.473 1.00 15.63 95 ARG A N 1
ATOM 737 C CA . ARG A 1 130 ? 5.914 0.665 20.534 1.00 14.92 95 ARG A CA 1
ATOM 738 C C . ARG A 1 130 ? 5.913 -0.457 21.581 1.00 14.93 95 ARG A C 1
ATOM 739 O O . ARG A 1 130 ? 6.907 -1.180 21.677 1.00 15.14 95 ARG A O 1
ATOM 747 N N . VAL A 1 131 ? 4.764 -0.612 22.226 1.00 14.12 96 VAL A N 1
ATOM 748 C CA . VAL A 1 131 ? 4.369 -1.755 23.067 1.00 15.49 96 VAL A CA 1
ATOM 749 C C . VAL A 1 131 ? 3.067 -2.356 22.555 1.00 17.06 96 VAL A C 1
ATOM 750 O O . VAL A 1 131 ? 2.063 -1.638 22.400 1.00 17.55 96 VAL A O 1
ATOM 754 N N . MET A 1 132 ? 3.097 -3.643 22.245 1.00 16.27 97 MET A N 1
ATOM 755 C CA . MET A 1 132 ? 1.882 -4.404 21.896 1.00 18.79 97 MET A CA 1
ATOM 756 C C . MET A 1 132 ? 1.608 -5.446 22.982 1.00 19.58 97 MET A C 1
ATOM 757 O O . MET A 1 132 ? 2.474 -6.341 23.149 1.00 20.93 97 MET A O 1
ATOM 762 N N . ASN A 1 133 ? 0.438 -5.382 23.633 1.00 19.79 98 ASN A N 1
ATOM 763 C CA . ASN A 1 133 ? -0.005 -6.324 24.690 1.00 20.65 98 ASN A CA 1
ATOM 764 C C . ASN A 1 133 ? -1.106 -7.225 24.124 1.00 19.13 98 ASN A C 1
ATOM 765 O O . ASN A 1 133 ? -2.233 -6.735 23.823 1.00 20.66 98 ASN A O 1
ATOM 770 N N . PHE A 1 134 ? -0.793 -8.491 23.929 1.00 20.28 99 PHE A N 1
ATOM 771 C CA . PHE A 1 134 ? -1.758 -9.443 23.329 1.00 20.15 99 PHE A CA 1
ATOM 772 C C . PHE A 1 134 ? -2.602 -10.068 24.440 1.00 23.29 99 PHE A C 1
ATOM 773 O O . PHE A 1 134 ? -2.109 -10.156 25.578 1.00 22.25 99 PHE A O 1
ATOM 781 N N . GLU A 1 135 ? -3.837 -10.446 24.091 1.00 24.30 100 GLU A N 1
ATOM 782 C CA . GLU A 1 135 ? -4.883 -10.849 25.059 1.00 24.69 100 GLU A CA 1
ATOM 783 C C . GLU A 1 135 ? -4.407 -12.068 25.880 1.00 25.71 100 GLU A C 1
ATOM 784 O O . GLU A 1 135 ? -4.877 -12.215 27.024 1.00 26.08 100 GLU A O 1
ATOM 790 N N . ASP A 1 136 ? -3.523 -12.901 25.341 1.00 24.40 101 ASP A N 1
ATOM 791 C CA . ASP A 1 136 ? -3.046 -14.147 26.014 1.00 25.17 101 ASP A CA 1
ATOM 792 C C . ASP A 1 136 ? -1.701 -13.911 26.707 1.00 28.59 101 ASP A C 1
ATOM 793 O O . ASP A 1 136 ? -1.074 -14.914 27.102 1.00 30.51 101 ASP A O 1
ATOM 798 N N . GLY A 1 137 ? -1.257 -12.649 26.840 1.00 23.86 102 GLY A N 1
ATOM 799 C CA . GLY A 1 137 ? -0.056 -12.301 27.601 1.00 23.15 102 GLY A CA 1
ATOM 800 C C . GLY A 1 137 ? 1.181 -12.118 26.737 1.00 21.81 102 GLY A C 1
ATOM 801 O O . GLY A 1 137 ? 2.215 -11.719 27.277 1.00 21.58 102 GLY A O 1
ATOM 802 N N . GLY A 1 138 ? 1.124 -12.427 25.445 1.00 19.82 103 GLY A N 1
ATOM 803 C CA . GLY A 1 138 ? 2.259 -12.094 24.565 1.00 19.69 103 GLY A CA 1
ATOM 804 C C . GLY A 1 138 ? 2.517 -10.594 24.633 1.00 19.28 103 GLY A C 1
ATOM 805 O O . GLY A 1 138 ? 1.556 -9.812 24.768 1.00 19.73 103 GLY A O 1
ATOM 806 N N . VAL A 1 139 ? 3.787 -10.227 24.581 1.00 19.76 104 VAL A N 1
ATOM 807 C CA . VAL A 1 139 ? 4.240 -8.808 24.604 1.00 19.72 104 VAL A CA 1
ATOM 808 C C . VAL A 1 139 ? 5.249 -8.644 23.482 1.00 17.22 104 VAL A C 1
ATOM 809 O O . VAL A 1 139 ? 6.160 -9.457 23.366 1.00 17.83 104 VAL A O 1
ATOM 813 N N . VAL A 1 140 ? 5.056 -7.609 22.676 1.00 16.74 105 VAL A N 1
ATOM 814 C CA . VAL A 1 140 ? 6.067 -7.183 21.682 1.00 15.08 105 VAL A CA 1
ATOM 815 C C . VAL A 1 140 ? 6.468 -5.734 22.013 1.00 14.56 105 VAL A C 1
ATOM 816 O O . VAL A 1 140 ? 5.573 -4.878 22.155 1.00 15.27 105 VAL A O 1
ATOM 820 N N . THR A 1 141 ? 7.766 -5.484 22.092 1.00 15.23 106 THR A N 1
ATOM 821 C CA . THR A 1 141 ? 8.340 -4.128 22.100 1.00 16.07 106 THR A CA 1
ATOM 822 C C . THR A 1 141 ? 9.091 -3.892 20.788 1.00 15.59 106 THR A C 1
ATOM 823 O O . THR A 1 141 ? 9.762 -4.801 20.226 1.00 15.97 106 THR A O 1
ATOM 827 N N . VAL A 1 142 ? 8.967 -2.677 20.277 1.00 14.46 107 VAL A N 1
ATOM 828 C CA . VAL A 1 142 ? 9.631 -2.287 19.003 1.00 15.50 107 VAL A CA 1
ATOM 829 C C . VAL A 1 142 ? 10.235 -0.894 19.138 1.00 16.63 107 VAL A C 1
ATOM 830 O O . VAL A 1 142 ? 9.579 -0.016 19.729 1.00 15.95 107 VAL A O 1
ATOM 834 N N . THR A 1 143 ? 11.427 -0.701 18.590 1.00 16.52 108 THR A N 1
ATOM 835 C CA . THR A 1 143 ? 12.114 0.598 18.477 1.00 19.07 108 THR A CA 1
ATOM 836 C C . THR A 1 143 ? 12.519 0.783 17.029 1.00 19.33 108 THR A C 1
ATOM 837 O O . THR A 1 143 ? 12.883 -0.207 16.362 1.00 19.45 108 THR A O 1
ATOM 841 N N . GLN A 1 144 ? 12.313 1.992 16.537 1.00 18.21 109 GLN A N 1
ATOM 842 C CA . GLN A 1 144 ? 12.451 2.270 15.081 1.00 18.79 109 GLN A CA 1
ATOM 843 C C . GLN A 1 144 ? 13.076 3.644 14.883 1.00 19.09 109 GLN A C 1
ATOM 844 O O . GLN A 1 144 ? 12.713 4.582 15.636 1.00 15.90 109 GLN A O 1
ATOM 850 N N . ASP A 1 145 ? 14.027 3.732 13.949 1.00 15.81 110 ASP A N 1
ATOM 851 C CA . ASP A 1 145 ? 14.635 4.994 13.512 1.00 16.65 110 ASP A CA 1
ATOM 852 C C . ASP A 1 145 ? 14.306 5.170 12.040 1.00 15.77 110 ASP A C 1
ATOM 853 O O . ASP A 1 145 ? 14.497 4.224 11.260 1.00 15.50 110 ASP A O 1
ATOM 858 N N . SER A 1 146 ? 13.765 6.339 11.699 1.00 15.19 111 SER A N 1
ATOM 859 C CA . SER A 1 146 ? 13.395 6.709 10.317 1.00 15.73 111 SER A CA 1
ATOM 860 C C . SER A 1 146 ? 14.237 7.918 9.939 1.00 17.30 111 SER A C 1
ATOM 861 O O . SER A 1 146 ? 14.224 8.909 10.663 1.00 17.81 111 SER A O 1
ATOM 864 N N . SER A 1 147 ? 14.936 7.844 8.820 1.00 19.40 112 SER A N 1
ATOM 865 C CA . SER A 1 147 ? 15.774 8.942 8.295 1.00 21.99 112 SER A CA 1
ATOM 866 C C . SER A 1 147 ? 15.585 9.026 6.779 1.00 23.78 112 SER A C 1
ATOM 867 O O . SER A 1 147 ? 14.985 8.135 6.203 1.00 20.20 112 SER A O 1
ATOM 870 N N . LEU A 1 148 ? 16.006 10.131 6.183 1.00 23.38 113 LEU A N 1
ATOM 871 C CA . LEU A 1 148 ? 16.052 10.322 4.710 1.00 25.08 113 LEU A CA 1
ATOM 872 C C . LEU A 1 148 ? 17.520 10.459 4.304 1.00 28.00 113 LEU A C 1
ATOM 873 O O . LEU A 1 148 ? 18.218 11.310 4.909 1.00 24.22 113 LEU A O 1
ATOM 878 N N . GLN A 1 149 ? 17.994 9.578 3.424 1.00 25.41 114 GLN A N 1
ATOM 879 C CA . GLN A 1 149 ? 19.411 9.547 2.980 1.00 30.25 114 GLN A CA 1
ATOM 880 C C . GLN A 1 149 ? 19.391 9.343 1.464 1.00 29.96 114 GLN A C 1
ATOM 881 O O . GLN A 1 149 ? 18.790 8.358 1.040 1.00 26.33 114 GLN A O 1
ATOM 887 N N . ASP A 1 150 ? 19.943 10.289 0.693 1.00 28.57 115 ASP A N 1
ATOM 888 C CA . ASP A 1 150 ? 20.123 10.116 -0.777 1.00 32.21 115 ASP A CA 1
ATOM 889 C C . ASP A 1 150 ? 18.741 9.868 -1.406 1.00 27.82 115 ASP A C 1
ATOM 890 O O . ASP A 1 150 ? 18.600 9.023 -2.280 1.00 27.54 115 ASP A O 1
ATOM 895 N N . GLY A 1 151 ? 17.727 10.586 -0.952 1.00 27.04 116 GLY A N 1
ATOM 896 C CA . GLY A 1 151 ? 16.419 10.607 -1.626 1.00 25.07 116 GLY A CA 1
ATOM 897 C C . GLY A 1 151 ? 15.532 9.451 -1.253 1.00 23.87 116 GLY A C 1
ATOM 898 O O . GLY A 1 151 ? 14.431 9.368 -1.820 1.00 26.57 116 GLY A O 1
ATOM 899 N N . GLU A 1 152 ? 15.948 8.612 -0.310 1.00 21.80 117 GLU A N 1
ATOM 900 C CA . GLU A 1 152 ? 15.231 7.376 0.070 1.00 23.25 117 GLU A CA 1
ATOM 901 C C . GLU A 1 152 ? 15.008 7.384 1.598 1.00 20.78 117 GLU A C 1
ATOM 902 O O . GLU A 1 152 ? 15.921 7.759 2.360 1.00 23.10 117 GLU A O 1
ATOM 908 N N . PHE A 1 153 ? 13.854 6.947 2.073 1.00 19.01 118 PHE A N 1
ATOM 909 C CA . PHE A 1 153 ? 13.683 6.725 3.535 1.00 18.00 118 PHE A CA 1
ATOM 910 C C . PHE A 1 153 ? 14.471 5.488 3.967 1.00 19.61 118 PHE A C 1
ATOM 911 O O . PHE A 1 153 ? 14.530 4.492 3.240 1.00 19.05 118 PHE A O 1
ATOM 919 N N . ILE A 1 154 ? 15.103 5.586 5.124 1.00 17.56 119 ILE A N 1
ATOM 920 C CA . ILE A 1 154 ? 15.900 4.476 5.704 1.00 19.75 119 ILE A CA 1
ATOM 921 C C . ILE A 1 154 ? 15.257 4.130 7.043 1.00 17.24 119 ILE A C 1
ATOM 922 O O . ILE A 1 154 ? 15.199 5.016 7.865 1.00 17.20 119 ILE A O 1
ATOM 927 N N . TYR A 1 155 ? 14.789 2.902 7.199 1.00 16.61 120 TYR A N 1
ATOM 928 C CA . TYR A 1 155 ? 14.153 2.410 8.428 1.00 17.19 120 TYR A CA 1
ATOM 929 C C . TYR A 1 155 ? 15.048 1.358 9.072 1.00 18.00 120 TYR A C 1
ATOM 930 O O . TYR A 1 155 ? 15.452 0.363 8.430 1.00 18.15 120 TYR A O 1
ATOM 939 N N . LYS A 1 156 ? 15.254 1.524 10.367 1.00 17.88 121 LYS A N 1
ATOM 940 C CA . LYS A 1 156 ? 15.975 0.536 11.206 1.00 18.63 121 LYS A CA 1
ATOM 941 C C . LYS A 1 156 ? 15.055 0.157 12.353 1.00 17.29 121 LYS A C 1
ATOM 942 O O . LYS A 1 156 ? 14.720 1.064 13.151 1.00 17.01 121 LYS A O 1
ATOM 948 N N . VAL A 1 157 ? 14.730 -1.131 12.475 1.00 17.53 122 VAL A N 1
ATOM 949 C CA . VAL A 1 157 ? 13.741 -1.681 13.434 1.00 15.97 122 VAL A CA 1
ATOM 950 C C . VAL A 1 157 ? 14.423 -2.714 14.337 1.00 16.51 122 VAL A C 1
ATOM 951 O O . VAL A 1 157 ? 15.119 -3.603 13.822 1.00 14.94 122 VAL A O 1
ATOM 955 N N . LYS A 1 158 ? 14.135 -2.659 15.631 1.00 16.38 123 LYS A N 1
ATOM 956 C CA . LYS A 1 158 ? 14.514 -3.694 16.617 1.00 17.53 123 LYS A CA 1
ATOM 957 C C . LYS A 1 158 ? 13.270 -4.149 17.309 1.00 16.91 123 LYS A C 1
ATOM 958 O O . LYS A 1 158 ? 12.497 -3.299 17.734 1.00 18.43 123 LYS A O 1
ATOM 964 N N . LEU A 1 159 ? 13.034 -5.450 17.361 1.00 14.75 124 LEU A N 1
ATOM 965 C CA . LEU A 1 159 ? 11.768 -5.982 17.881 1.00 14.93 124 LEU A CA 1
ATOM 966 C C . LEU A 1 159 ? 12.074 -7.143 18.822 1.00 15.09 124 LEU A C 1
ATOM 967 O O . LEU A 1 159 ? 13.025 -7.913 18.564 1.00 16.04 124 LEU A O 1
ATOM 972 N N . ARG A 1 160 ? 11.278 -7.249 19.879 1.00 15.41 125 ARG A N 1
ATOM 973 C CA . ARG A 1 160 ? 11.378 -8.371 20.836 1.00 14.96 125 ARG A CA 1
ATOM 974 C C . ARG A 1 160 ? 9.981 -8.782 21.218 1.00 15.79 125 ARG A C 1
ATOM 975 O O . ARG A 1 160 ? 9.201 -7.959 21.743 1.00 17.59 125 ARG A O 1
ATOM 983 N N . GLY A 1 161 ? 9.690 -10.056 21.037 1.00 14.08 126 GLY A N 1
ATOM 984 C CA . GLY A 1 161 ? 8.424 -10.667 21.430 1.00 14.85 126 GLY A CA 1
ATOM 985 C C . GLY A 1 161 ? 8.667 -11.753 22.474 1.00 15.09 126 GLY A C 1
ATOM 986 O O . GLY A 1 161 ? 9.610 -12.529 22.285 1.00 15.92 126 GLY A O 1
ATOM 987 N N . THR A 1 162 ? 7.855 -11.776 23.519 1.00 16.42 127 THR A N 1
ATOM 988 C CA . THR A 1 162 ? 7.989 -12.751 24.621 1.00 16.53 127 THR A CA 1
ATOM 989 C C . THR A 1 162 ? 6.633 -13.187 25.131 1.00 15.78 127 THR A C 1
ATOM 990 O O . THR A 1 162 ? 5.624 -12.530 24.894 1.00 18.30 127 THR A O 1
ATOM 994 N N . ASN A 1 163 ? 6.647 -14.324 25.839 1.00 19.60 128 ASN A N 1
ATOM 995 C CA . ASN A 1 163 ? 5.487 -14.817 26.630 1.00 20.99 128 ASN A CA 1
ATOM 996 C C . ASN A 1 163 ? 4.316 -15.183 25.720 1.00 19.32 128 ASN A C 1
ATOM 997 O O . ASN A 1 163 ? 3.177 -15.114 26.157 1.00 21.45 128 ASN A O 1
ATOM 1002 N N . PHE A 1 164 ? 4.567 -15.593 24.476 1.00 21.66 129 PHE A N 1
ATOM 1003 C CA . PHE A 1 164 ? 3.491 -16.127 23.612 1.00 20.26 129 PHE A CA 1
ATOM 1004 C C . PHE A 1 164 ? 3.317 -17.592 23.990 1.00 20.38 129 PHE A C 1
ATOM 1005 O O . PHE A 1 164 ? 4.292 -18.326 23.968 1.00 20.41 129 PHE A O 1
ATOM 1013 N N . PRO A 1 165 ? 2.108 -18.044 24.350 1.00 21.15 130 PRO A N 1
ATOM 1014 C CA . PRO A 1 165 ? 1.931 -19.457 24.665 1.00 24.48 130 PRO A CA 1
ATOM 1015 C C . PRO A 1 165 ? 2.427 -20.326 23.512 1.00 26.95 130 PRO A C 1
ATOM 1016 O O . PRO A 1 165 ? 2.062 -20.013 22.392 1.00 26.33 130 PRO A O 1
ATOM 1020 N N . SER A 1 166 ? 3.190 -21.397 23.799 1.00 27.51 131 SER A N 1
ATOM 1021 C CA . SER A 1 166 ? 3.782 -22.287 22.762 1.00 28.72 131 SER A CA 1
ATOM 1022 C C . SER A 1 166 ? 2.665 -22.879 21.887 1.00 26.48 131 SER A C 1
ATOM 1023 O O . SER A 1 166 ? 2.947 -23.153 20.726 1.00 29.66 131 SER A O 1
ATOM 1026 N N . ASP A 1 167 ? 1.439 -22.997 22.401 1.00 29.32 132 ASP A N 1
ATOM 1027 C CA A ASP A 1 167 ? 0.314 -23.635 21.661 0.50 31.55 132 ASP A CA 1
ATOM 1028 C CA B ASP A 1 167 ? 0.262 -23.631 21.747 0.50 30.26 132 ASP A CA 1
ATOM 1029 C C . ASP A 1 167 ? -0.708 -22.566 21.234 1.00 31.29 132 ASP A C 1
ATOM 1030 O O . ASP A 1 167 ? -1.784 -22.928 20.757 1.00 29.01 132 ASP A O 1
ATOM 1039 N N . GLY A 1 168 ? -0.366 -21.276 21.318 1.00 28.02 133 GLY A N 1
ATOM 1040 C CA . GLY A 1 168 ? -1.341 -20.240 20.913 1.00 23.65 133 GLY A CA 1
ATOM 1041 C C . GLY A 1 168 ? -1.204 -19.875 19.444 1.00 23.25 133 GLY A C 1
ATOM 1042 O O . GLY A 1 168 ? -0.339 -20.411 18.750 1.00 24.65 133 GLY A O 1
ATOM 1043 N N . PRO A 1 169 ? -2.036 -18.929 18.959 1.00 21.32 134 PRO A N 1
ATOM 1044 C CA . PRO A 1 169 ? -2.186 -18.685 17.529 1.00 24.24 134 PRO A CA 1
ATOM 1045 C C . PRO A 1 169 ? -0.948 -18.043 16.887 1.00 22.38 134 PRO A C 1
ATOM 1046 O O . PRO A 1 169 ? -0.783 -18.124 15.684 1.00 21.92 134 PRO A O 1
ATOM 1050 N N . VAL A 1 170 ? -0.130 -17.367 17.687 1.00 20.11 135 VAL A N 1
ATOM 1051 C CA . VAL A 1 170 ? 1.118 -16.784 17.137 1.00 19.44 135 VAL A CA 1
ATOM 1052 C C . VAL A 1 170 ? 2.142 -17.881 16.871 1.00 20.93 135 VAL A C 1
ATOM 1053 O O . VAL A 1 170 ? 2.730 -17.930 15.745 1.00 19.66 135 VAL A O 1
ATOM 1057 N N . MET A 1 171 ? 2.452 -18.709 17.874 1.00 21.48 136 MET A N 1
ATOM 1058 C CA . MET A 1 171 ? 3.556 -19.695 17.726 1.00 21.03 136 MET A CA 1
ATOM 1059 C C . MET A 1 171 ? 3.103 -20.878 16.852 1.00 20.93 136 MET A C 1
ATOM 1060 O O . MET A 1 171 ? 3.991 -21.547 16.266 1.00 23.18 136 MET A O 1
ATOM 1065 N N . GLN A 1 172 ? 1.806 -21.054 16.650 1.00 24.23 137 GLN A N 1
ATOM 1066 C CA . GLN A 1 172 ? 1.270 -22.140 15.778 1.00 25.60 137 GLN A CA 1
ATOM 1067 C C . GLN A 1 172 ? 0.846 -21.588 14.410 1.00 27.03 137 GLN A C 1
ATOM 1068 O O . GLN A 1 172 ? 0.278 -22.342 13.621 1.00 24.46 137 GLN A O 1
ATOM 1074 N N . CYS A 1 173 ? 1.034 -20.289 14.158 1.00 24.87 138 CYS A N 1
ATOM 1075 C CA . CYS A 1 173 ? 0.736 -19.635 12.866 1.00 23.73 138 CYS A CA 1
ATOM 1076 C C . CYS A 1 173 ? -0.704 -19.906 12.467 1.00 23.73 138 CYS A C 1
ATOM 1077 O O . CYS A 1 173 ? -0.915 -20.361 11.345 1.00 25.74 138 CYS A O 1
ATOM 1080 N N . ARG A 1 174 ? -1.661 -19.510 13.304 1.00 22.72 139 ARG A N 1
ATOM 1081 C CA . ARG A 1 174 ? -3.106 -19.723 13.075 1.00 25.29 139 ARG A CA 1
ATOM 1082 C C . ARG A 1 174 ? -3.770 -18.383 12.758 1.00 25.56 139 ARG A C 1
ATOM 1083 O O . ARG A 1 174 ? -4.991 -18.336 12.800 1.00 22.77 139 ARG A O 1
ATOM 1091 N N . THR A 1 175 ? -3.002 -17.315 12.483 1.00 22.26 140 THR A N 1
ATOM 1092 C CA . THR A 1 175 ? -3.587 -15.991 12.148 1.00 22.34 140 THR A CA 1
ATOM 1093 C C . THR A 1 175 ? -3.657 -15.860 10.634 1.00 22.29 140 THR A C 1
ATOM 1094 O O . THR A 1 175 ? -2.806 -16.443 9.937 1.00 22.58 140 THR A O 1
ATOM 1098 N N . MET A 1 176 ? -4.569 -15.049 10.133 1.00 23.03 141 MET A N 1
ATOM 1099 C CA . MET A 1 176 ? -4.657 -14.849 8.659 1.00 26.81 141 MET A CA 1
ATOM 1100 C C . MET A 1 176 ? -4.997 -13.396 8.324 1.00 23.90 141 MET A C 1
ATOM 1101 O O . MET A 1 176 ? -5.966 -13.070 7.578 1.00 24.84 141 MET A O 1
ATOM 1106 N N . GLY A 1 177 ? -4.162 -12.510 8.831 1.00 19.73 142 GLY A N 1
ATOM 1107 C CA . GLY A 1 177 ? -4.177 -11.096 8.458 1.00 19.45 142 GLY A CA 1
ATOM 1108 C C . GLY A 1 177 ? -4.800 -10.233 9.521 1.00 18.59 142 GLY A C 1
ATOM 1109 O O . GLY A 1 177 ? -5.255 -10.744 10.522 1.00 20.43 142 GLY A O 1
ATOM 1110 N N . LEU A 1 178 ? -4.735 -8.922 9.332 1.00 18.62 143 LEU A N 1
ATOM 1111 C CA . LEU A 1 178 ? -5.239 -7.936 10.315 1.00 19.61 143 LEU A CA 1
ATOM 1112 C C . LEU A 1 178 ? -6.547 -7.342 9.786 1.00 19.69 143 LEU A C 1
ATOM 1113 O O . LEU A 1 178 ? -6.639 -7.073 8.566 1.00 21.44 143 LEU A O 1
ATOM 1118 N N . GLU A 1 179 ? -7.496 -7.099 10.676 1.00 19.01 144 GLU A N 1
ATOM 1119 C CA . GLU A 1 179 ? -8.681 -6.277 10.350 1.00 20.26 144 GLU A CA 1
ATOM 1120 C C . GLU A 1 179 ? -8.185 -4.842 10.167 1.00 18.75 144 GLU A C 1
ATOM 1121 O O . GLU A 1 179 ? -7.129 -4.473 10.809 1.00 20.31 144 GLU A O 1
ATOM 1127 N N . ALA A 1 180 ? -8.940 -4.018 9.430 1.00 19.30 145 ALA A N 1
ATOM 1128 C CA . ALA A 1 180 ? -8.802 -2.549 9.396 1.00 19.81 145 ALA A CA 1
ATOM 1129 C C . ALA A 1 180 ? -8.717 -2.080 10.839 1.00 20.41 145 ALA A C 1
ATOM 1130 O O . ALA A 1 180 ? -9.407 -2.628 11.678 1.00 20.84 145 ALA A O 1
ATOM 1132 N N . SER A 1 181 ? -7.905 -1.094 11.139 1.00 20.61 146 SER A N 1
ATOM 1133 C CA A SER A 1 181 ? -7.800 -0.558 12.520 0.50 19.92 146 SER A CA 1
ATOM 1134 C CA B SER A 1 181 ? -7.776 -0.558 12.515 0.50 21.04 146 SER A CA 1
ATOM 1135 C C . SER A 1 181 ? -7.855 0.971 12.493 1.00 19.60 146 SER A C 1
ATOM 1136 O O . SER A 1 181 ? -7.712 1.576 11.424 1.00 19.57 146 SER A O 1
ATOM 1141 N N . THR A 1 182 ? -8.015 1.563 13.673 1.00 19.08 147 THR A N 1
ATOM 1142 C CA . THR A 1 182 ? -7.936 3.026 13.841 1.00 20.34 147 THR A CA 1
ATOM 1143 C C . THR A 1 182 ? -6.949 3.335 14.942 1.00 19.15 147 THR A C 1
ATOM 1144 O O . THR A 1 182 ? -7.088 2.789 16.074 1.00 20.54 147 THR A O 1
ATOM 1148 N N . GLU A 1 183 ? -5.983 4.194 14.620 1.00 18.07 148 GLU A N 1
ATOM 1149 C CA . GLU A 1 183 ? -4.990 4.637 15.623 1.00 17.13 148 GLU A CA 1
ATOM 1150 C C . GLU A 1 183 ? -5.432 6.022 16.075 1.00 17.56 148 GLU A C 1
ATOM 1151 O O . GLU A 1 183 ? -5.595 6.922 15.214 1.00 18.23 148 GLU A O 1
ATOM 1157 N N . ARG A 1 184 ? -5.683 6.152 17.365 1.00 18.50 149 ARG A N 1
ATOM 1158 C CA . ARG A 1 184 ? -6.143 7.410 18.013 1.00 20.26 149 ARG A CA 1
ATOM 1159 C C . ARG A 1 184 ? -4.894 8.193 18.410 1.00 20.10 149 ARG A C 1
ATOM 1160 O O . ARG A 1 184 ? -4.142 7.726 19.293 1.00 17.64 149 ARG A O 1
ATOM 1168 N N . MET A 1 185 ? -4.643 9.304 17.746 1.00 17.16 150 MET A N 1
ATOM 1169 C CA . MET A 1 185 ? -3.392 10.087 17.864 1.00 18.55 150 MET A CA 1
ATOM 1170 C C . MET A 1 185 ? -3.638 11.281 18.789 1.00 19.35 150 MET A C 1
ATOM 1171 O O . MET A 1 185 ? -4.765 11.832 18.776 1.00 19.35 150 MET A O 1
ATOM 1176 N N . TYR A 1 186 ? -2.669 11.596 19.629 1.00 18.06 151 TYR A N 1
ATOM 1177 C CA . TYR A 1 186 ? -2.737 12.776 20.508 1.00 18.64 151 TYR A CA 1
ATOM 1178 C C . TYR A 1 186 ? -1.344 13.253 20.859 1.00 18.09 151 TYR A C 1
ATOM 1179 O O . TYR A 1 186 ? -0.413 12.445 21.013 1.00 17.43 151 TYR A O 1
ATOM 1188 N N . PRO A 1 187 ? -1.155 14.570 21.017 1.00 17.23 152 PRO A N 1
ATOM 1189 C CA . PRO A 1 187 ? 0.120 15.110 21.488 1.00 18.74 152 PRO A CA 1
ATOM 1190 C C . PRO A 1 187 ? 0.253 14.930 22.995 1.00 19.39 152 PRO A C 1
ATOM 1191 O O . PRO A 1 187 ? -0.717 15.085 23.706 1.00 19.86 152 PRO A O 1
ATOM 1195 N N . GLU A 1 188 ? 1.430 14.548 23.454 1.00 20.34 153 GLU A N 1
ATOM 1196 C CA . GLU A 1 188 ? 1.691 14.444 24.921 1.00 21.69 153 GLU A CA 1
ATOM 1197 C C . GLU A 1 188 ? 3.200 14.485 25.136 1.00 22.87 153 GLU A C 1
ATOM 1198 O O . GLU A 1 188 ? 3.954 13.826 24.378 1.00 21.69 153 GLU A O 1
ATOM 1204 N N . ASP A 1 189 ? 3.636 15.279 26.119 1.00 25.83 154 ASP A N 1
ATOM 1205 C CA . ASP A 1 189 ? 5.059 15.299 26.558 1.00 25.61 154 ASP A CA 1
ATOM 1206 C C . ASP A 1 189 ? 5.922 15.721 25.368 1.00 25.44 154 ASP A C 1
ATOM 1207 O O . ASP A 1 189 ? 7.058 15.242 25.255 1.00 23.05 154 ASP A O 1
ATOM 1212 N N . GLY A 1 190 ? 5.401 16.585 24.480 1.00 22.55 155 GLY A N 1
ATOM 1213 C CA . GLY A 1 190 ? 6.168 17.107 23.325 1.00 23.68 155 GLY A CA 1
ATOM 1214 C C . GLY A 1 190 ? 6.381 16.085 22.205 1.00 18.52 155 GLY A C 1
ATOM 1215 O O . GLY A 1 190 ? 7.213 16.316 21.303 1.00 21.56 155 GLY A O 1
ATOM 1216 N N . ALA A 1 191 ? 5.678 14.965 22.247 1.00 19.56 156 ALA A N 1
ATOM 1217 C CA . ALA A 1 191 ? 5.723 13.912 21.214 1.00 18.61 156 ALA A CA 1
ATOM 1218 C C . ALA A 1 191 ? 4.306 13.625 20.720 1.00 17.63 156 ALA A C 1
ATOM 1219 O O . ALA A 1 191 ? 3.303 14.040 21.336 1.00 18.63 156 ALA A O 1
ATOM 1221 N N . LEU A 1 192 ? 4.217 12.842 19.670 1.00 17.70 157 LEU A N 1
ATOM 1222 C CA . LEU A 1 192 ? 2.926 12.394 19.128 1.00 16.81 157 LEU A CA 1
ATOM 1223 C C . LEU A 1 192 ? 2.723 10.957 19.602 1.00 17.06 157 LEU A C 1
ATOM 1224 O O . LEU A 1 192 ? 3.661 10.114 19.454 1.00 18.18 157 LEU A O 1
ATOM 1229 N N . LYS A 1 193 ? 1.595 10.683 20.256 1.00 17.14 158 LYS A N 1
ATOM 1230 C CA . LYS A 1 193 ? 1.311 9.303 20.716 1.00 17.76 158 LYS A CA 1
ATOM 1231 C C . LYS A 1 193 ? 0.120 8.738 19.944 1.00 17.95 158 LYS A C 1
ATOM 1232 O O . LYS A 1 193 ? -0.743 9.505 19.432 1.00 17.39 158 LYS A O 1
ATOM 1238 N N . GLY A 1 194 ? 0.098 7.422 19.870 1.00 15.52 159 GLY A N 1
ATOM 1239 C CA . GLY A 1 194 ? -0.954 6.673 19.194 1.00 15.84 159 GLY A CA 1
ATOM 1240 C C . GLY A 1 194 ? -1.328 5.468 20.009 1.00 17.11 159 GLY A C 1
ATOM 1241 O O . GLY A 1 194 ? -0.483 4.904 20.703 1.00 18.35 159 GLY A O 1
ATOM 1242 N N . GLU A 1 195 ? -2.616 5.138 19.984 1.00 18.91 160 GLU A N 1
ATOM 1243 C CA . GLU A 1 195 ? -3.148 3.899 20.574 1.00 18.62 160 GLU A CA 1
ATOM 1244 C C . GLU A 1 195 ? -4.070 3.241 19.555 1.00 18.59 160 GLU A C 1
ATOM 1245 O O . GLU A 1 195 ? -4.922 3.930 18.975 1.00 17.61 160 GLU A O 1
ATOM 1251 N N . SER A 1 196 ? -3.962 1.933 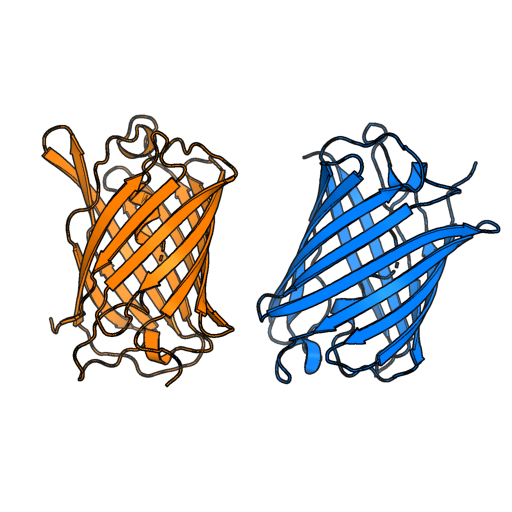19.376 1.00 18.22 161 SER A N 1
ATOM 1252 C CA . SER A 1 196 ? -4.874 1.163 18.507 1.00 19.40 161 SER A CA 1
ATOM 1253 C C . SER A 1 196 ? -5.169 -0.183 19.151 1.00 19.72 161 SER A C 1
ATOM 1254 O O . SER A 1 196 ? -4.381 -0.653 20.009 1.00 19.56 161 SER A O 1
ATOM 1257 N N . LYS A 1 197 ? -6.282 -0.773 18.731 1.00 22.87 162 LYS A N 1
ATOM 1258 C CA . LYS A 1 197 ? -6.628 -2.184 19.026 1.00 22.48 162 LYS A CA 1
ATOM 1259 C C . LYS A 1 197 ? -6.456 -2.975 17.730 1.00 22.64 162 LYS A C 1
ATOM 1260 O O . LYS A 1 197 ? -7.131 -2.641 16.750 1.00 23.21 162 LYS A O 1
ATOM 1266 N N . GLU A 1 198 ? -5.539 -3.932 17.701 1.00 22.68 163 GLU A N 1
ATOM 1267 C CA . GLU A 1 198 ? -5.301 -4.741 16.485 1.00 23.39 163 GLU A CA 1
ATOM 1268 C C . GLU A 1 198 ? -6.106 -6.016 16.666 1.00 23.67 163 GLU A C 1
ATOM 1269 O O . GLU A 1 198 ? -6.079 -6.553 17.779 1.00 23.06 163 GLU A O 1
ATOM 1275 N N . ARG A 1 199 ? -6.749 -6.467 15.594 1.00 22.08 164 ARG A N 1
ATOM 1276 C CA . ARG A 1 199 ? -7.554 -7.716 15.609 1.00 23.89 164 ARG A CA 1
ATOM 1277 C C . ARG A 1 199 ? -6.974 -8.625 14.518 1.00 22.21 164 ARG A C 1
ATOM 1278 O O . ARG A 1 199 ? -7.159 -8.328 13.305 1.00 22.24 164 ARG A O 1
ATOM 1286 N N . LEU A 1 200 ? -6.261 -9.660 14.941 1.00 22.21 165 LEU A N 1
ATOM 1287 C CA . LEU A 1 200 ? -5.635 -10.677 14.060 1.00 22.10 165 LEU A CA 1
ATOM 1288 C C . LEU A 1 200 ? -6.702 -11.724 13.785 1.00 22.91 165 LEU A C 1
ATOM 1289 O O . LEU A 1 200 ? -7.306 -12.197 14.738 1.00 22.80 165 LEU A O 1
ATOM 1294 N N . LYS A 1 201 ? -6.931 -11.983 12.509 1.00 22.88 166 LYS A N 1
ATOM 1295 C CA . LYS A 1 201 ? -7.965 -12.916 12.040 1.00 22.45 166 LYS A CA 1
ATOM 1296 C C . LYS A 1 201 ? -7.560 -14.337 12.370 1.00 23.93 166 LYS A C 1
ATOM 1297 O O . LYS A 1 201 ? -6.409 -14.691 12.213 1.00 24.15 166 LYS A O 1
ATOM 1303 N N . LEU A 1 202 ? -8.521 -15.123 12.833 1.00 28.49 167 LEU A N 1
ATOM 1304 C CA . LEU A 1 202 ? -8.240 -16.507 13.269 1.00 33.51 167 LEU A CA 1
ATOM 1305 C C . LEU A 1 202 ? -8.777 -17.457 12.205 1.00 37.26 167 LEU A C 1
ATOM 1306 O O . LEU A 1 202 ? -9.825 -17.112 11.608 1.00 29.24 167 LEU A O 1
ATOM 1311 N N . LYS A 1 203 ? -8.007 -18.541 11.977 1.00 44.64 168 LYS A N 1
ATOM 1312 C CA . LYS A 1 203 ? -8.256 -19.644 11.003 1.00 52.98 168 LYS A CA 1
ATOM 1313 C C . LYS A 1 203 ? -9.638 -20.235 11.292 1.00 52.94 168 LYS A C 1
ATOM 1314 O O . LYS A 1 203 ? -10.202 -20.789 10.369 1.00 57.77 168 LYS A O 1
ATOM 1320 N N . ASP A 1 204 ? -10.159 -20.044 12.504 1.00 56.90 169 ASP A N 1
ATOM 1321 C CA . ASP A 1 204 ? -11.453 -20.590 12.990 1.00 55.84 169 ASP A CA 1
ATOM 1322 C C . ASP A 1 204 ? -12.555 -19.518 12.870 1.00 53.70 169 ASP A C 1
ATOM 1323 O O . ASP A 1 204 ? -13.729 -19.855 13.185 1.00 54.10 169 ASP A O 1
ATOM 1328 N N . GLY A 1 205 ? -12.227 -18.305 12.398 1.00 48.27 170 GLY A N 1
ATOM 1329 C CA . GLY A 1 205 ? -13.201 -17.217 12.125 1.00 50.07 170 GLY A CA 1
ATOM 1330 C C . GLY A 1 205 ? -13.264 -16.152 13.227 1.00 47.93 170 GLY A C 1
ATOM 1331 O O . GLY A 1 205 ? -13.800 -15.049 12.994 1.00 46.68 170 GLY A O 1
ATOM 1332 N N . GLY A 1 206 ? -12.751 -16.439 14.415 1.00 44.13 171 GLY A N 1
ATOM 1333 C CA . GLY A 1 206 ? -12.692 -15.434 15.484 1.00 41.22 171 GLY A CA 1
ATOM 1334 C C . GLY A 1 206 ? -11.563 -14.432 15.259 1.00 36.93 171 GLY A C 1
ATOM 1335 O O . GLY A 1 206 ? -11.010 -14.336 14.132 1.00 31.26 171 GLY A O 1
ATOM 1336 N N . HIS A 1 207 ? -11.208 -13.746 16.333 1.00 31.78 172 HIS A N 1
ATOM 1337 C CA . HIS A 1 207 ? -10.167 -12.690 16.384 1.00 30.71 172 HIS A CA 1
ATOM 1338 C C . HIS A 1 207 ? -9.268 -12.932 17.587 1.00 29.39 172 HIS A C 1
ATOM 1339 O O . HIS A 1 207 ? -9.781 -13.377 18.655 1.00 29.16 172 HIS A O 1
ATOM 1346 N N . TYR A 1 208 ? -8.001 -12.547 17.445 1.00 23.16 173 TYR A N 1
ATOM 1347 C CA . TYR A 1 208 ? -6.955 -12.581 18.491 1.00 24.12 173 TYR A CA 1
ATOM 1348 C C . TYR A 1 208 ? -6.401 -11.165 18.602 1.00 24.24 173 TYR A C 1
ATOM 1349 O O . TYR A 1 208 ? -5.945 -10.641 17.554 1.00 22.99 173 TYR A O 1
ATOM 1358 N N . ASP A 1 209 ? -6.565 -10.539 19.768 1.00 24.39 174 ASP A N 1
ATOM 1359 C CA . ASP A 1 209 ? -6.463 -9.058 19.880 1.00 25.38 174 ASP A CA 1
ATOM 1360 C C . ASP A 1 209 ? -5.181 -8.627 20.592 1.00 23.31 174 ASP A C 1
ATOM 1361 O O . ASP A 1 209 ? -4.589 -9.385 21.393 1.00 24.63 174 ASP A O 1
ATOM 1366 N N . ALA A 1 210 ? -4.766 -7.403 20.271 1.00 21.65 175 ALA A N 1
ATOM 1367 C CA . ALA A 1 210 ? -3.648 -6.713 20.935 1.00 20.35 175 ALA A CA 1
ATOM 1368 C C . ALA A 1 210 ? -4.010 -5.244 21.144 1.00 19.28 175 ALA A C 1
ATOM 1369 O O . ALA A 1 210 ? -4.708 -4.654 20.301 1.00 21.99 175 ALA A O 1
ATOM 1371 N N . GLU A 1 211 ? -3.573 -4.719 22.268 1.00 20.13 176 GLU A N 1
ATOM 1372 C CA . GLU A 1 211 ? -3.576 -3.284 22.608 1.00 24.28 176 GLU A CA 1
ATOM 1373 C C . GLU A 1 211 ? -2.192 -2.768 22.209 1.00 24.07 176 GLU A C 1
ATOM 1374 O O . GLU A 1 211 ? -1.175 -3.322 22.696 1.00 23.72 176 GLU A O 1
ATOM 1380 N N . VAL A 1 212 ? -2.165 -1.733 21.377 1.00 21.07 177 VAL A N 1
ATOM 1381 C CA . VAL A 1 212 ? -0.901 -1.163 20.872 1.00 20.53 177 VAL A CA 1
ATOM 1382 C C . VAL A 1 212 ? -0.799 0.288 21.310 1.00 21.48 177 VAL A C 1
ATOM 1383 O O . VAL A 1 212 ? -1.772 1.044 21.145 1.00 20.72 177 VAL A O 1
ATOM 1387 N N . LYS A 1 213 ? 0.368 0.651 21.810 1.00 18.16 178 LYS A N 1
ATOM 1388 C CA . LYS A 1 213 ? 0.681 2.037 22.213 1.00 20.59 178 LYS A CA 1
ATOM 1389 C C . LYS A 1 213 ? 2.018 2.384 21.593 1.00 18.27 178 LYS A C 1
ATOM 1390 O O . LYS A 1 213 ? 2.983 1.611 21.761 1.00 17.26 178 LYS A O 1
ATOM 1396 N N . THR A 1 214 ? 2.079 3.543 20.934 1.00 17.25 179 THR A N 1
ATOM 1397 C CA . THR A 1 214 ? 3.301 3.986 20.226 1.00 18.17 179 THR A CA 1
ATOM 1398 C C . THR A 1 214 ? 3.570 5.445 20.603 1.00 18.88 179 THR A C 1
ATOM 1399 O O . THR A 1 214 ? 2.641 6.253 20.649 1.00 17.32 179 THR A O 1
ATOM 1403 N N . THR A 1 215 ? 4.830 5.766 20.870 1.00 17.91 180 THR A N 1
ATOM 1404 C CA . THR A 1 215 ? 5.256 7.171 20.993 1.00 18.47 180 THR A CA 1
ATOM 1405 C C . THR A 1 215 ? 6.172 7.496 19.826 1.00 18.58 180 THR A C 1
ATOM 1406 O O . THR A 1 215 ? 7.132 6.753 19.616 1.00 20.46 180 THR A O 1
ATOM 1410 N N . TYR A 1 216 ? 5.861 8.561 19.105 1.00 16.65 181 TYR A N 1
ATOM 1411 C CA . TYR A 1 216 ? 6.588 9.027 17.904 1.00 17.15 181 TYR A CA 1
ATOM 1412 C C . TYR A 1 216 ? 7.249 10.363 18.253 1.00 18.51 181 TYR A C 1
ATOM 1413 O O . TYR A 1 216 ? 6.550 11.293 18.706 1.00 18.56 181 TYR A O 1
ATOM 1422 N N . LYS A 1 217 ? 8.578 10.443 18.086 1.00 17.15 182 LYS A N 1
ATOM 1423 C CA . LYS A 1 217 ? 9.357 11.633 18.490 1.00 17.46 182 LYS A CA 1
ATOM 1424 C C . LYS A 1 217 ? 10.171 12.076 17.282 1.00 16.21 182 LYS A C 1
ATOM 1425 O O . LYS A 1 217 ? 11.115 11.364 16.843 1.00 16.95 182 LYS A O 1
ATOM 1431 N N . ALA A 1 218 ? 9.882 13.252 16.767 1.00 16.12 183 ALA A N 1
ATOM 1432 C CA . ALA A 1 218 ? 10.760 13.910 15.788 1.00 14.92 183 ALA A CA 1
ATOM 1433 C C . ALA A 1 218 ? 12.146 14.118 16.408 1.00 16.26 183 ALA A C 1
ATOM 1434 O O . ALA A 1 218 ? 12.268 14.310 17.626 1.00 16.68 183 ALA A O 1
ATOM 1436 N N . LYS A 1 219 ? 13.166 14.162 15.574 1.00 16.78 184 LYS A N 1
ATOM 1437 C CA . LYS A 1 219 ? 14.544 14.326 16.062 1.00 17.70 184 LYS A CA 1
ATOM 1438 C C . LYS A 1 219 ? 14.782 15.782 16.485 1.00 19.72 184 LYS A C 1
ATOM 1439 O O . LYS A 1 219 ? 15.659 16.035 17.341 1.00 22.05 184 LYS A O 1
ATOM 1445 N N . LYS A 1 220 ? 13.998 16.701 15.951 1.00 18.01 185 LYS A N 1
ATOM 1446 C CA A LYS A 1 220 ? 14.076 18.161 16.222 0.50 18.15 185 LYS A CA 1
ATOM 1447 C CA B LYS A 1 220 ? 14.087 18.139 16.311 0.50 18.77 185 LYS A CA 1
ATOM 1448 C C . LYS A 1 220 ? 12.688 18.608 16.679 1.00 17.42 185 LYS A C 1
ATOM 1449 O O . LYS A 1 220 ? 11.723 17.865 16.468 1.00 17.51 185 LYS A O 1
ATOM 1460 N N . PRO A 1 221 ? 12.522 19.812 17.255 1.00 16.13 186 PRO A N 1
ATOM 1461 C CA . PRO A 1 221 ? 11.183 20.286 17.551 1.00 16.50 186 PRO A CA 1
ATOM 1462 C C . PRO A 1 221 ? 10.412 20.571 16.253 1.00 15.59 186 PRO A C 1
ATOM 1463 O O . PRO A 1 221 ? 10.787 21.420 15.480 1.00 16.21 186 PRO A O 1
ATOM 1467 N N . VAL A 1 222 ? 9.295 19.858 16.119 1.00 15.42 187 VAL A N 1
ATOM 1468 C CA . VAL A 1 222 ? 8.404 19.932 14.932 1.00 15.93 187 VAL A CA 1
ATOM 1469 C C . VAL A 1 222 ? 6.983 20.158 15.423 1.00 13.83 187 VAL A C 1
ATOM 1470 O O . VAL A 1 222 ? 6.554 19.539 16.393 1.00 14.51 187 VAL A O 1
ATOM 1474 N N . GLN A 1 223 ? 6.278 21.051 14.742 1.00 15.35 188 GLN A N 1
ATOM 1475 C CA . GLN A 1 223 ? 4.887 21.413 15.102 1.00 15.80 188 GLN A CA 1
ATOM 1476 C C . GLN A 1 223 ? 4.055 20.133 15.269 1.00 16.78 188 GLN A C 1
ATOM 1477 O O . GLN A 1 223 ? 3.897 19.335 14.297 1.00 15.78 188 GLN A O 1
ATOM 1483 N N . LEU A 1 224 ? 3.500 19.945 16.451 1.00 15.42 189 LEU A N 1
ATOM 1484 C CA . LEU A 1 224 ? 2.577 18.823 16.744 1.00 16.65 189 LEU A CA 1
ATOM 1485 C C . LEU A 1 224 ? 1.185 19.195 16.270 1.00 17.20 189 LEU A C 1
ATOM 1486 O O . LEU A 1 224 ? 0.769 20.362 16.300 1.00 16.76 189 LEU A O 1
ATOM 1491 N N . PRO A 1 225 ? 0.401 18.159 15.937 1.00 15.90 190 PRO A N 1
ATOM 1492 C CA . PRO A 1 225 ? -1.035 18.300 15.751 1.00 15.65 190 PRO A CA 1
ATOM 1493 C C . PRO A 1 225 ? -1.784 18.295 17.075 1.00 16.92 190 PRO A C 1
ATOM 1494 O O . PRO A 1 225 ? -1.193 18.030 18.113 1.00 16.66 190 PRO A O 1
ATOM 1498 N N . GLY A 1 226 ? -3.089 18.507 16.988 1.00 17.80 191 GLY A N 1
ATOM 1499 C CA . GLY A 1 226 ? -4.043 18.138 18.039 1.00 19.31 191 GLY A CA 1
ATOM 1500 C C . GLY A 1 226 ? -4.389 16.672 17.932 1.00 20.61 191 GLY A C 1
ATOM 1501 O O . GLY A 1 226 ? -3.777 15.972 17.106 1.00 19.08 191 GLY A O 1
ATOM 1502 N N . ALA A 1 227 ? -5.368 16.205 18.695 1.00 17.04 192 ALA A N 1
ATOM 1503 C CA . ALA A 1 227 ? -5.821 14.811 18.635 1.00 18.64 192 ALA A CA 1
ATOM 1504 C C . ALA A 1 227 ? -6.548 14.591 17.311 1.00 19.33 192 ALA A C 1
ATOM 1505 O O . ALA A 1 227 ? -7.210 15.525 16.781 1.00 19.84 192 ALA A O 1
ATOM 1507 N N . TYR A 1 228 ? -6.404 13.396 16.770 1.00 18.76 193 TYR A N 1
ATOM 1508 C CA . TYR A 1 228 ? -7.071 12.987 15.517 1.00 17.32 193 TYR A CA 1
ATOM 1509 C C . TYR A 1 228 ? -6.985 11.477 15.364 1.00 16.76 193 TYR A C 1
ATOM 1510 O O . TYR A 1 228 ? -6.375 10.857 16.219 1.00 19.14 193 TYR A O 1
ATOM 1519 N N . ASN A 1 229 ? -7.618 10.945 14.318 1.00 17.25 194 ASN A N 1
ATOM 1520 C CA . ASN A 1 229 ? -7.683 9.500 14.033 1.00 17.32 194 ASN A CA 1
ATOM 1521 C C . ASN A 1 229 ? -6.978 9.193 12.710 1.00 18.03 194 ASN A C 1
ATOM 1522 O O . ASN A 1 229 ? -7.004 9.999 11.778 1.00 17.77 194 ASN A O 1
ATOM 1527 N N . VAL A 1 230 ? -6.361 8.007 12.670 1.00 17.66 195 VAL A N 1
ATOM 1528 C CA . VAL A 1 230 ? -5.741 7.484 11.435 1.00 18.03 195 VAL A CA 1
ATOM 1529 C C . VAL A 1 230 ? -6.358 6.123 11.195 1.00 19.49 195 VAL A C 1
ATOM 1530 O O . VAL A 1 230 ? -6.185 5.173 12.019 1.00 18.64 195 VAL A O 1
ATOM 1534 N N . ASP A 1 231 ? -7.073 6.019 10.091 1.00 18.10 196 ASP A N 1
ATOM 1535 C CA . ASP A 1 231 ? -7.601 4.730 9.638 1.00 17.92 196 ASP A CA 1
ATOM 1536 C C . ASP A 1 231 ? -6.472 4.000 8.874 1.00 18.74 196 ASP A C 1
ATOM 1537 O O . ASP A 1 231 ? -5.851 4.608 7.948 1.00 19.19 196 ASP A O 1
ATOM 1542 N N . ILE A 1 232 ? -6.313 2.722 9.179 1.00 17.52 197 ILE A N 1
ATOM 1543 C CA . ILE A 1 232 ? -5.224 1.861 8.638 1.00 18.23 197 ILE A CA 1
ATOM 1544 C C . ILE A 1 232 ? -5.808 0.574 8.096 1.00 18.06 197 ILE A C 1
ATOM 1545 O O . ILE A 1 232 ? -6.541 -0.072 8.826 1.00 19.27 197 ILE A O 1
ATOM 1550 N N . LYS A 1 233 ? -5.406 0.195 6.880 1.00 17.14 198 LYS A N 1
ATOM 1551 C CA . LYS A 1 233 ? -5.718 -1.160 6.381 1.00 18.65 198 LYS A CA 1
ATOM 1552 C C . LYS A 1 233 ? -4.436 -1.718 5.764 1.00 16.37 198 LYS A C 1
ATOM 1553 O O . LYS A 1 233 ? -3.977 -1.202 4.746 1.00 18.14 198 LYS A O 1
ATOM 1559 N N . LEU A 1 234 ? -3.928 -2.767 6.377 1.00 17.18 199 LEU A N 1
ATOM 1560 C CA . LEU A 1 234 ? -2.691 -3.500 5.964 1.00 16.11 199 LEU A CA 1
ATOM 1561 C C . LEU A 1 234 ? -3.080 -4.867 5.383 1.00 16.04 199 LEU A C 1
ATOM 1562 O O . LEU A 1 234 ? -3.743 -5.646 6.061 1.00 17.16 199 LEU A O 1
ATOM 1567 N N . ASP A 1 235 ? -2.702 -5.117 4.127 1.00 15.80 200 ASP A N 1
ATOM 1568 C CA . ASP A 1 235 ? -3.076 -6.334 3.381 1.00 15.32 200 ASP A CA 1
ATOM 1569 C C . ASP A 1 235 ? -1.796 -7.071 3.039 1.00 16.28 200 ASP A C 1
ATOM 1570 O O . ASP A 1 235 ? -0.866 -6.448 2.554 1.00 18.29 200 ASP A O 1
ATOM 1575 N N . ILE A 1 236 ? -1.771 -8.388 3.248 1.00 16.58 201 ILE A N 1
ATOM 1576 C CA . ILE A 1 236 ? -0.682 -9.206 2.683 1.00 16.13 201 ILE A CA 1
ATOM 1577 C C . ILE A 1 236 ? -1.082 -9.508 1.234 1.00 17.50 201 ILE A C 1
ATOM 1578 O O . ILE A 1 236 ? -2.081 -10.198 1.022 1.00 18.81 201 ILE A O 1
ATOM 1583 N N . LEU A 1 237 ? -0.303 -9.053 0.290 1.00 17.55 202 LEU A N 1
ATOM 1584 C CA . LEU A 1 237 ? -0.618 -9.263 -1.143 1.00 16.13 202 LEU A CA 1
ATOM 1585 C C . LEU A 1 237 ? -0.158 -10.652 -1.574 1.00 17.29 202 LEU A C 1
ATOM 1586 O O . LEU A 1 237 ? -0.775 -11.242 -2.447 1.00 16.39 202 LEU A O 1
ATOM 1591 N N . SER A 1 238 ? 0.992 -11.108 -1.103 1.00 17.59 203 SER A N 1
ATOM 1592 C CA . SER A 1 238 ? 1.574 -12.378 -1.586 1.00 17.74 203 SER A CA 1
ATOM 1593 C C . SER A 1 238 ? 2.607 -12.832 -0.571 1.00 18.43 203 SER A C 1
ATOM 1594 O O . SER A 1 238 ? 3.104 -12.032 0.245 1.00 17.77 203 SER A O 1
ATOM 1597 N N . HIS A 1 239 ? 2.943 -14.100 -0.641 1.00 17.18 204 HIS A N 1
ATOM 1598 C CA . HIS A 1 239 ? 4.032 -14.648 0.181 1.00 18.03 204 HIS A CA 1
ATOM 1599 C C . HIS A 1 239 ? 4.418 -16.005 -0.388 1.00 17.92 204 HIS A C 1
ATOM 1600 O O . HIS A 1 239 ? 3.580 -16.683 -0.981 1.00 19.03 204 HIS A O 1
ATOM 1607 N N . ASN A 1 240 ? 5.661 -16.367 -0.171 1.00 18.10 205 ASN A N 1
ATOM 1608 C CA . ASN A 1 240 ? 6.069 -17.761 -0.459 1.00 18.83 205 ASN A CA 1
ATOM 1609 C C . ASN A 1 240 ? 5.529 -18.662 0.655 1.00 19.88 205 ASN A C 1
ATOM 1610 O O . ASN A 1 240 ? 4.964 -18.179 1.660 1.00 20.66 205 ASN A O 1
ATOM 1615 N N . GLU A 1 241 ? 5.693 -19.962 0.492 1.00 21.39 206 GLU A N 1
ATOM 1616 C CA . GLU A 1 241 ? 4.960 -20.925 1.324 1.00 22.86 206 GLU A CA 1
ATOM 1617 C C . GLU A 1 241 ? 5.433 -20.779 2.779 1.00 19.87 206 GLU A C 1
ATOM 1618 O O . GLU A 1 241 ? 4.590 -20.935 3.625 1.00 21.52 206 GLU A O 1
ATOM 1624 N N . ASP A 1 242 ? 6.699 -20.456 3.034 1.00 21.63 207 ASP A N 1
ATOM 1625 C CA . ASP A 1 242 ? 7.208 -20.401 4.444 1.00 21.54 207 ASP A CA 1
ATOM 1626 C C . ASP A 1 242 ? 7.339 -18.950 4.923 1.00 21.34 207 ASP A C 1
ATOM 1627 O O . ASP A 1 242 ? 7.871 -18.705 6.063 1.00 20.61 207 ASP A O 1
ATOM 1632 N N . TYR A 1 243 ? 6.803 -18.002 4.156 1.00 19.76 208 TYR A N 1
ATOM 1633 C CA . TYR A 1 243 ? 6.781 -16.563 4.516 1.00 18.89 208 TYR A CA 1
ATOM 1634 C C . TYR A 1 243 ? 8.181 -16.039 4.734 1.00 20.57 208 TYR A C 1
ATOM 1635 O O . TYR A 1 243 ? 8.340 -15.126 5.573 1.00 22.12 208 TYR A O 1
ATOM 1644 N N . THR A 1 244 ? 9.174 -16.538 4.021 1.00 17.48 209 THR A N 1
ATOM 1645 C CA . THR A 1 244 ? 10.519 -15.948 4.002 1.00 20.69 209 THR A CA 1
ATOM 1646 C C . THR A 1 244 ? 10.559 -14.814 2.984 1.00 18.11 209 THR A C 1
ATOM 1647 O O . THR A 1 244 ? 11.490 -14.060 3.010 1.00 19.40 209 THR A O 1
ATOM 1651 N N . ILE A 1 245 ? 9.565 -14.756 2.080 1.00 18.63 210 ILE A N 1
ATOM 1652 C CA . ILE A 1 245 ? 9.362 -13.627 1.140 1.00 17.80 210 ILE A CA 1
ATOM 1653 C C . ILE A 1 245 ? 7.919 -13.190 1.317 1.00 16.22 210 ILE A C 1
ATOM 1654 O O . ILE A 1 245 ? 7.041 -14.010 1.176 1.00 16.37 210 ILE A O 1
ATOM 1659 N N . VAL A 1 246 ? 7.666 -11.893 1.525 1.00 16.26 211 VAL A N 1
ATOM 1660 C CA . VAL A 1 246 ? 6.269 -11.437 1.809 1.00 15.79 211 VAL A CA 1
ATOM 1661 C C . VAL A 1 246 ? 6.125 -10.077 1.123 1.00 16.45 211 VAL A C 1
ATOM 1662 O O . VAL A 1 246 ? 7.056 -9.256 1.228 1.00 17.84 211 VAL A O 1
ATOM 1666 N N . GLU A 1 247 ? 4.981 -9.828 0.521 1.00 15.63 212 GLU A N 1
ATOM 1667 C CA . GLU A 1 247 ? 4.635 -8.524 -0.078 1.00 16.93 212 GLU A CA 1
ATOM 1668 C C . GLU A 1 247 ? 3.418 -7.991 0.661 1.00 15.99 212 GLU A C 1
ATOM 1669 O O . GLU A 1 247 ? 2.384 -8.657 0.747 1.00 16.91 212 GLU A O 1
ATOM 1675 N N . GLN A 1 248 ? 3.528 -6.777 1.173 1.00 16.74 213 GLN A N 1
ATOM 1676 C CA . GLN A 1 248 ? 2.393 -6.199 1.897 1.00 17.37 213 GLN A CA 1
ATOM 1677 C C . GLN A 1 248 ? 2.117 -4.785 1.388 1.00 16.14 213 GLN A C 1
ATOM 1678 O O . GLN A 1 248 ? 2.994 -4.118 0.839 1.00 17.07 213 GLN A O 1
ATOM 1684 N N . TYR A 1 249 ? 0.895 -4.349 1.642 1.00 15.68 214 TYR A N 1
ATOM 1685 C CA . TYR A 1 249 ? 0.388 -3.023 1.220 1.00 16.09 214 TYR A CA 1
ATOM 1686 C C . TYR A 1 249 ? -0.337 -2.391 2.396 1.00 14.65 214 TYR A C 1
ATOM 1687 O O . TYR A 1 249 ? -0.986 -3.089 3.136 1.00 15.67 214 TYR A O 1
ATOM 1696 N N . GLU A 1 250 ? -0.280 -1.086 2.475 1.00 14.78 215 GLU A N 1
ATOM 1697 C CA . GLU A 1 250 ? -1.004 -0.368 3.531 1.00 15.98 215 GLU A CA 1
ATOM 1698 C C . GLU A 1 250 ? -1.539 0.934 2.963 1.00 15.70 215 GLU A C 1
ATOM 1699 O O . GLU A 1 250 ? -0.799 1.636 2.216 1.00 17.03 215 GLU A O 1
ATOM 1705 N N . ARG A 1 251 ? -2.791 1.191 3.298 1.00 16.00 216 ARG A N 1
ATOM 1706 C CA . ARG A 1 251 ? -3.456 2.480 3.008 1.00 16.35 216 ARG A CA 1
ATOM 1707 C C . ARG A 1 251 ? -3.820 3.095 4.353 1.00 16.27 216 ARG A C 1
ATOM 1708 O O . ARG A 1 251 ? -4.535 2.431 5.128 1.00 17.00 216 ARG A O 1
ATOM 1716 N N . SER A 1 252 ? -3.377 4.312 4.603 1.00 16.56 217 SER A N 1
ATOM 1717 C CA . SER A 1 252 ? -3.524 5.007 5.898 1.00 16.86 217 SER A CA 1
ATOM 1718 C C . SER A 1 252 ? -3.997 6.437 5.644 1.00 17.43 217 SER A C 1
ATOM 1719 O O . SER A 1 252 ? -3.393 7.105 4.797 1.00 15.70 217 SER A O 1
ATOM 1722 N N . GLU A 1 253 ? -5.047 6.870 6.328 1.00 16.63 218 GLU A N 1
ATOM 1723 C CA . GLU A 1 253 ? -5.573 8.232 6.134 1.00 19.50 218 GLU A CA 1
ATOM 1724 C C . GLU A 1 253 ? -6.014 8.838 7.462 1.00 17.86 218 GLU A C 1
ATOM 1725 O O . GLU A 1 253 ? -6.789 8.190 8.207 1.00 18.11 218 GLU A O 1
ATOM 1731 N N . GLY A 1 254 ? -5.575 10.057 7.691 1.00 17.39 219 GLY A N 1
ATOM 1732 C CA . GLY A 1 254 ? -5.912 10.824 8.897 1.00 17.64 219 GLY A CA 1
ATOM 1733 C C . GLY A 1 254 ? -7.214 11.581 8.701 1.00 19.05 219 GLY A C 1
ATOM 1734 O O . GLY A 1 254 ? -7.506 12.026 7.569 1.00 19.82 219 GLY A O 1
ATOM 1735 N N . ARG A 1 255 ? -7.956 11.724 9.789 1.00 19.71 220 ARG A N 1
ATOM 1736 C CA . ARG A 1 255 ? -9.231 12.500 9.839 1.00 20.90 220 ARG A CA 1
ATOM 1737 C C . ARG A 1 255 ? -9.446 13.008 11.265 1.00 20.31 220 ARG A C 1
ATOM 1738 O O . ARG A 1 255 ? -8.856 12.476 12.222 1.00 20.57 220 ARG A O 1
ATOM 1746 N N . HIS A 1 256 ? -10.397 13.928 11.438 1.00 22.09 221 HIS A N 1
ATOM 1747 C CA . HIS A 1 256 ? -10.699 14.451 12.792 1.00 22.10 221 HIS A CA 1
ATOM 1748 C C . HIS A 1 256 ? -11.426 13.399 13.645 1.00 24.29 221 HIS A C 1
ATOM 1749 O O . HIS A 1 256 ? -12.141 12.569 13.077 1.00 27.84 221 HIS A O 1
ATOM 1756 N N . SER A 1 257 ? -11.241 13.459 14.977 1.00 27.23 222 SER A N 1
ATOM 1757 C CA . SER A 1 257 ? -12.210 12.905 15.963 1.00 35.14 222 SER A CA 1
ATOM 1758 C C . SER A 1 257 ? -13.528 13.676 15.772 1.00 34.79 222 SER A C 1
ATOM 1759 O O . SER A 1 257 ? -14.562 13.065 15.862 1.00 51.89 222 SER A O 1
ATOM 1762 N N . THR B 1 43 ? -6.445 -26.833 42.158 1.00 61.94 6 THR L N 1
ATOM 1763 C CA . THR B 1 43 ? -4.949 -26.751 42.029 1.00 56.70 6 THR L CA 1
ATOM 1764 C C . THR B 1 43 ? -4.553 -25.350 41.517 1.00 49.87 6 THR L C 1
ATOM 1765 O O . THR B 1 43 ? -3.623 -24.748 42.103 1.00 54.84 6 THR L O 1
ATOM 1769 N N . ILE B 1 44 ? -5.216 -24.812 40.488 1.00 36.95 7 ILE L N 1
ATOM 1770 C CA . ILE B 1 44 ? -4.836 -23.475 39.929 1.00 33.82 7 ILE L CA 1
ATOM 1771 C C . ILE B 1 44 ? -5.543 -22.332 40.690 1.00 27.47 7 ILE L C 1
ATOM 1772 O O . ILE B 1 44 ? -4.946 -21.249 40.800 1.00 25.33 7 ILE L O 1
ATOM 1777 N N . ILE B 1 45 ? -6.731 -22.552 41.244 1.00 20.35 8 ILE L N 1
ATOM 1778 C CA . ILE B 1 45 ? -7.388 -21.492 42.070 1.00 18.73 8 ILE L CA 1
ATOM 1779 C C . ILE B 1 45 ? -6.997 -21.732 43.540 1.00 16.72 8 ILE L C 1
ATOM 1780 O O . ILE B 1 45 ? -7.407 -22.725 44.122 1.00 18.26 8 ILE L O 1
ATOM 1785 N N . LYS B 1 46 ? -6.117 -20.908 44.046 1.00 18.73 9 LYS L N 1
ATOM 1786 C CA . LYS B 1 46 ? -5.604 -20.963 45.438 1.00 18.28 9 LYS L CA 1
ATOM 1787 C C . LYS B 1 46 ? -6.671 -20.430 46.401 1.00 17.65 9 LYS L C 1
ATOM 1788 O O . LYS B 1 46 ? -7.646 -19.832 45.975 1.00 16.90 9 LYS L O 1
ATOM 1794 N N . GLU B 1 47 ? -6.448 -20.609 47.692 1.00 16.91 10 GLU L N 1
ATOM 1795 C CA . GLU B 1 47 ? -7.377 -20.132 48.731 1.00 16.49 10 GLU L CA 1
ATOM 1796 C C . GLU B 1 47 ? -7.436 -18.614 48.755 1.00 14.78 10 GLU L C 1
ATOM 1797 O O . GLU B 1 47 ? -8.433 -18.063 49.256 1.00 15.00 10 GLU L O 1
ATOM 1803 N N . PHE B 1 48 ? -6.385 -17.950 48.335 1.00 14.44 11 PHE L N 1
ATOM 1804 C CA . PHE B 1 48 ? -6.350 -16.478 48.168 1.00 14.94 11 PHE L CA 1
ATOM 1805 C C . PHE B 1 48 ? -5.977 -16.170 46.723 1.00 14.13 11 PHE L C 1
ATOM 1806 O O . PHE B 1 48 ? -4.970 -16.710 46.237 1.00 15.68 11 PHE L O 1
ATOM 1814 N N . MET B 1 49 ? -6.751 -15.310 46.062 1.00 14.09 12 MET L N 1
ATOM 1815 C CA . MET B 1 49 ? -6.545 -14.967 44.632 1.00 13.31 12 MET L CA 1
ATOM 1816 C C . MET B 1 49 ? -6.794 -13.488 44.438 1.00 13.02 12 MET L C 1
ATOM 1817 O O . MET B 1 49 ? -7.799 -12.982 44.902 1.00 13.71 12 MET L O 1
ATOM 1822 N N . ARG B 1 50 ? -5.951 -12.831 43.667 1.00 13.30 13 ARG L N 1
ATOM 1823 C CA . ARG B 1 50 ? -6.153 -11.453 43.222 1.00 13.97 13 ARG L CA 1
ATOM 1824 C C . ARG B 1 50 ? -6.741 -11.434 41.814 1.00 15.18 13 ARG L C 1
ATOM 1825 O O . ARG B 1 50 ? -6.613 -12.451 41.032 1.00 14.81 13 ARG L O 1
ATOM 1833 N N . PHE B 1 51 ? -7.353 -10.318 41.474 1.00 14.16 14 PHE L N 1
ATOM 1834 C CA . PHE B 1 51 ? -7.881 -10.088 40.114 1.00 14.43 14 PHE L CA 1
ATOM 1835 C C . PHE B 1 51 ? -7.657 -8.647 39.710 1.00 14.13 14 PHE L C 1
ATOM 1836 O O . PHE B 1 51 ? -7.509 -7.752 40.575 1.00 15.05 14 PHE L O 1
ATOM 1844 N N . LYS B 1 52 ? -7.644 -8.452 38.390 1.00 15.94 15 LYS L N 1
ATOM 1845 C CA . LYS B 1 52 ? -7.595 -7.128 37.725 1.00 18.21 15 LYS L CA 1
ATOM 1846 C C . LYS B 1 52 ? -8.837 -7.031 36.850 1.00 18.03 15 LYS L C 1
ATOM 1847 O O . LYS B 1 52 ? -9.181 -8.047 36.217 1.00 16.55 15 LYS L O 1
ATOM 1853 N N . VAL B 1 53 ? -9.492 -5.889 36.838 1.00 16.85 16 VAL L N 1
ATOM 1854 C CA . VAL B 1 53 ? -10.697 -5.689 36.010 1.00 15.78 16 VAL L CA 1
ATOM 1855 C C . VAL B 1 53 ? -10.594 -4.392 35.205 1.00 17.14 16 VAL L C 1
ATOM 1856 O O . VAL B 1 53 ? -10.138 -3.337 35.746 1.00 16.12 16 VAL L O 1
ATOM 1860 N N . HIS B 1 54 ? -11.016 -4.473 33.939 1.00 17.18 17 HIS L N 1
ATOM 1861 C CA . HIS B 1 54 ? -11.120 -3.317 33.009 1.00 19.24 17 HIS L CA 1
ATOM 1862 C C . HIS B 1 54 ? -12.578 -3.272 32.525 1.00 17.72 17 HIS L C 1
ATOM 1863 O O . HIS B 1 54 ? -13.078 -4.330 32.066 1.00 16.78 17 HIS L O 1
ATOM 1870 N N . MET B 1 55 ? -13.265 -2.146 32.692 1.00 16.86 18 MET L N 1
ATOM 1871 C CA . MET B 1 55 ? -14.596 -1.962 32.126 1.00 18.05 18 MET L CA 1
ATOM 1872 C C . MET B 1 55 ? -14.549 -0.816 31.111 1.00 18.51 18 MET L C 1
ATOM 1873 O O . MET B 1 55 ? -14.072 0.276 31.493 1.00 18.33 18 MET L O 1
ATOM 1878 N N . GLU B 1 56 ? -15.150 -1.030 29.936 1.00 19.79 19 GLU L N 1
ATOM 1879 C CA . GLU B 1 56 ? -15.519 0.055 28.983 1.00 20.19 19 GLU L CA 1
ATOM 1880 C C . GLU B 1 56 ? -17.027 0.120 28.942 1.00 20.88 19 GLU L C 1
ATOM 1881 O O . GLU B 1 56 ? -17.691 -0.934 28.745 1.00 19.59 19 GLU L O 1
ATOM 1887 N N . GLY B 1 57 ? -17.588 1.309 28.992 1.00 20.24 20 GLY L N 1
ATOM 1888 C CA . GLY B 1 57 ? -19.053 1.379 29.022 1.00 21.03 20 GLY L CA 1
ATOM 1889 C C . GLY B 1 57 ? -19.579 2.671 28.454 1.00 20.57 20 GLY L C 1
ATOM 1890 O O . GLY B 1 57 ? -18.786 3.646 28.320 1.00 19.91 20 GLY L O 1
ATOM 1891 N N . SER B 1 58 ? -20.891 2.678 28.331 1.00 21.10 21 SER L N 1
ATOM 1892 C CA . SER B 1 58 ? -21.713 3.860 28.048 1.00 21.28 21 SER L CA 1
ATOM 1893 C C . SER B 1 58 ? -23.060 3.736 28.755 1.00 21.83 21 SER L C 1
ATOM 1894 O O . SER B 1 58 ? -23.648 2.640 28.708 1.00 22.60 21 SER L O 1
ATOM 1897 N N . VAL B 1 59 ? -23.536 4.807 29.397 1.00 19.03 22 VAL L N 1
ATOM 1898 C CA . VAL B 1 59 ? -24.857 4.856 30.033 1.00 21.19 22 VAL L CA 1
ATOM 1899 C C . VAL B 1 59 ? -25.539 6.143 29.578 1.00 24.81 22 VAL L C 1
ATOM 1900 O O . VAL B 1 59 ? -24.965 7.225 29.876 1.00 24.15 22 VAL L O 1
ATOM 1904 N N . ASN B 1 60 ? -26.681 5.993 28.893 1.00 25.96 23 ASN L N 1
ATOM 1905 C CA . ASN B 1 60 ? -27.448 7.122 28.289 1.00 27.94 23 ASN L CA 1
ATOM 1906 C C . ASN B 1 60 ? -26.455 7.979 27.495 1.00 28.93 23 ASN L C 1
ATOM 1907 O O . ASN B 1 60 ? -26.528 9.229 27.565 1.00 30.15 23 ASN L O 1
ATOM 1912 N N . GLY B 1 61 ? -25.558 7.336 26.762 1.00 26.79 24 GLY L N 1
ATOM 1913 C CA . GLY B 1 61 ? -24.573 7.981 25.875 1.00 29.05 24 GLY L CA 1
ATOM 1914 C C . GLY B 1 61 ? -23.298 8.500 26.533 1.00 27.91 24 GLY L C 1
ATOM 1915 O O . GLY B 1 61 ? -22.432 8.981 25.812 1.00 27.03 24 GLY L O 1
ATOM 1916 N N A HIS B 1 62 ? -23.171 8.439 27.860 0.50 28.69 25 HIS L N 1
ATOM 1917 N N B HIS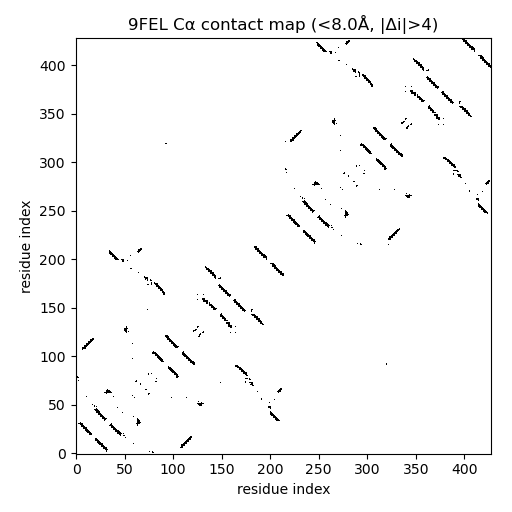 B 1 62 ? -23.173 8.422 27.859 0.50 27.62 25 HIS L N 1
ATOM 1918 C CA A HIS B 1 62 ? -21.968 8.948 28.576 0.50 26.83 25 HIS L CA 1
ATOM 1919 C CA B HIS B 1 62 ? -21.955 8.908 28.561 0.50 25.25 25 HIS L CA 1
ATOM 1920 C C A HIS B 1 62 ? -20.929 7.815 28.625 0.50 28.93 25 HIS L C 1
ATOM 1921 C C B HIS B 1 62 ? -20.930 7.777 28.599 0.50 28.04 25 HIS L C 1
ATOM 1922 O O A HIS B 1 62 ? -21.185 6.818 29.354 0.50 24.25 25 HIS L O 1
ATOM 1923 O O B HIS B 1 62 ? -21.180 6.770 29.312 0.50 23.81 25 HIS L O 1
ATOM 1936 N N . GLU B 1 63 ? -19.845 7.948 27.854 1.00 26.35 26 GLU L N 1
ATOM 1937 C CA . GLU B 1 63 ? -18.796 6.923 27.694 1.00 26.49 26 GLU L CA 1
ATOM 1938 C C . GLU B 1 63 ? -17.819 7.016 28.855 1.00 25.41 26 GLU L C 1
ATOM 1939 O O . GLU B 1 63 ? -17.541 8.116 29.337 1.00 20.99 26 GLU L O 1
ATOM 1945 N N . PHE B 1 64 ? -17.318 5.879 29.326 1.00 22.36 27 PHE L N 1
ATOM 1946 C CA . PHE B 1 64 ? -16.369 5.884 30.464 1.00 20.53 27 PHE L CA 1
ATOM 1947 C C . PHE B 1 64 ? -15.514 4.632 30.406 1.00 20.72 27 PHE L C 1
ATOM 1948 O O . PHE B 1 64 ? -15.875 3.668 29.669 1.00 20.37 27 PHE L O 1
ATOM 1956 N N . GLU B 1 65 ? -14.418 4.671 31.170 1.00 19.64 28 GLU L N 1
ATOM 1957 C CA . GLU B 1 65 ? -13.586 3.491 31.489 1.00 19.10 28 GLU L CA 1
ATOM 1958 C C . GLU B 1 65 ? -13.363 3.412 33.006 1.00 17.99 28 GLU L C 1
ATOM 1959 O O . GLU B 1 65 ? -13.261 4.452 33.680 1.00 18.11 28 GLU L O 1
ATOM 1965 N N . ILE B 1 66 ? -13.297 2.170 33.496 1.00 16.06 29 ILE L N 1
ATOM 1966 C CA . ILE B 1 66 ? -12.946 1.857 34.893 1.00 16.82 29 ILE L CA 1
ATOM 1967 C C . ILE B 1 66 ? -11.832 0.802 34.875 1.00 16.84 29 ILE L C 1
ATOM 1968 O O . ILE B 1 66 ? -11.830 -0.131 34.057 1.00 17.15 29 ILE L O 1
ATOM 1973 N N . GLU B 1 67 ? -10.850 0.990 35.736 1.00 17.04 30 GLU L N 1
ATOM 1974 C CA . GLU B 1 67 ? -9.829 -0.012 36.042 1.00 16.33 30 GLU L CA 1
ATOM 1975 C C . GLU B 1 67 ? -9.957 -0.362 37.519 1.00 16.70 30 GLU L C 1
ATOM 1976 O O . GLU B 1 67 ? -10.128 0.574 38.357 1.00 17.61 30 GLU L O 1
ATOM 1982 N N . GLY B 1 68 ? -9.751 -1.626 37.868 1.00 16.79 31 GLY L N 1
ATOM 1983 C CA . GLY B 1 68 ? -9.746 -1.970 39.289 1.00 15.65 31 GLY L CA 1
ATOM 1984 C C . GLY B 1 68 ? -8.882 -3.152 39.611 1.00 15.38 31 GLY L C 1
ATOM 1985 O O . GLY B 1 68 ? -8.453 -3.898 38.735 1.00 15.84 31 GLY L O 1
ATOM 1986 N N . GLU B 1 69 ? -8.693 -3.343 40.903 1.00 16.39 32 GLU L N 1
ATOM 1987 C CA . GLU B 1 69 ? -7.908 -4.471 41.417 1.00 17.13 32 GLU L CA 1
ATOM 1988 C C . GLU B 1 69 ? -8.738 -5.031 42.560 1.00 16.27 32 GLU L C 1
ATOM 1989 O O . GLU B 1 69 ? -9.271 -4.250 43.338 1.00 16.66 32 GLU L O 1
ATOM 1995 N N . GLY B 1 70 ? -8.782 -6.340 42.662 1.00 15.48 33 GLY L N 1
ATOM 1996 C CA . GLY B 1 70 ? -9.494 -6.994 43.763 1.00 16.65 33 GLY L CA 1
ATOM 1997 C C 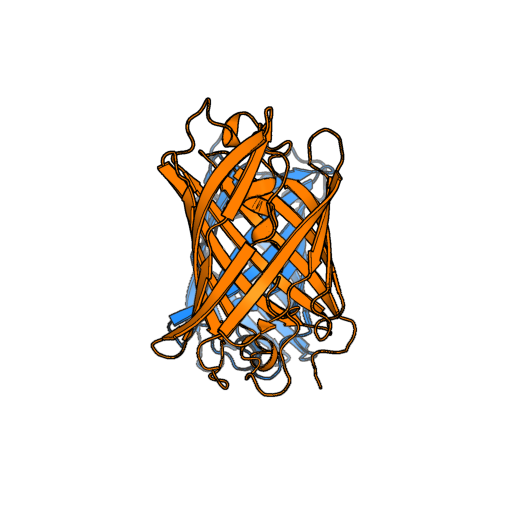. GLY B 1 70 ? -8.716 -8.166 44.317 1.00 16.30 33 GLY L C 1
ATOM 1998 O O . GLY B 1 70 ? -7.678 -8.580 43.734 1.00 15.31 33 GLY L O 1
ATOM 1999 N N . GLU B 1 71 ? -9.233 -8.682 45.421 1.00 15.33 34 GLU L N 1
ATOM 2000 C CA . GLU B 1 71 ? -8.646 -9.881 46.034 1.00 16.91 34 GLU L CA 1
ATOM 2001 C C . GLU B 1 71 ? -9.713 -10.567 46.862 1.00 16.22 34 GLU L C 1
ATOM 2002 O O . GLU B 1 71 ? -10.662 -9.880 47.287 1.00 16.58 34 GLU L O 1
ATOM 2008 N N . GLY B 1 72 ? -9.557 -11.866 47.077 1.00 13.34 35 GLY L N 1
ATOM 2009 C CA . GLY B 1 72 ? -10.534 -12.581 47.899 1.00 12.76 35 GLY L CA 1
ATOM 2010 C C . GLY B 1 72 ? -10.150 -14.003 48.137 1.00 13.31 35 GLY L C 1
ATOM 2011 O O . GLY B 1 72 ? -9.057 -14.450 47.743 1.00 14.46 35 GLY L O 1
ATOM 2012 N N . ARG B 1 73 ? -11.092 -14.702 48.739 1.00 13.88 36 ARG L N 1
ATOM 2013 C CA A ARG B 1 73 ? -10.934 -16.123 49.111 0.50 13.06 36 ARG L CA 1
ATOM 2014 C CA B ARG B 1 73 ? -10.947 -16.124 49.130 0.50 14.06 36 ARG L CA 1
ATOM 2015 C C . ARG B 1 73 ? -11.989 -16.908 48.352 1.00 12.67 36 ARG L C 1
ATOM 2016 O O . ARG B 1 73 ? -13.159 -16.948 48.731 1.00 14.33 36 ARG L O 1
ATOM 2031 N N . PRO B 1 74 ? -11.618 -17.464 47.191 1.00 12.18 37 PRO L N 1
ATOM 2032 C CA . PRO B 1 74 ? -12.630 -17.998 46.271 1.00 14.10 37 PRO L CA 1
ATOM 2033 C C . PRO B 1 74 ? -13.502 -19.100 46.853 1.00 13.53 37 PRO L C 1
ATOM 2034 O O . PRO B 1 74 ? -14.669 -19.162 46.473 1.00 14.63 37 PRO L O 1
ATOM 2038 N N . TYR B 1 75 ? -12.946 -19.926 47.758 1.00 13.10 38 TYR L N 1
ATOM 2039 C CA . TYR B 1 75 ? -13.696 -21.044 48.385 1.00 13.92 38 TYR L CA 1
ATOM 2040 C C . TYR B 1 75 ? -14.551 -20.528 49.539 1.00 15.49 38 TYR L C 1
ATOM 2041 O O . TYR B 1 75 ? -15.437 -21.297 50.050 1.00 17.80 38 TYR L O 1
ATOM 2050 N N . GLU B 1 76 ? -14.266 -19.346 50.072 1.00 14.09 39 GLU L N 1
ATOM 2051 C CA . GLU B 1 76 ? -15.052 -18.729 51.182 1.00 16.10 39 GLU L CA 1
ATOM 2052 C C . GLU B 1 76 ? -16.142 -17.811 50.640 1.00 14.33 39 GLU L C 1
ATOM 2053 O O . GLU B 1 76 ? -17.024 -17.400 51.424 1.00 15.21 39 GLU L O 1
ATOM 2059 N N . GLY B 1 77 ? -16.102 -17.468 49.354 1.00 14.73 40 GLY L N 1
ATOM 2060 C CA . GLY B 1 77 ? -17.106 -16.574 48.749 1.00 14.02 40 GLY L CA 1
ATOM 2061 C C . GLY B 1 77 ? -16.927 -15.127 49.173 1.00 15.75 40 GLY L C 1
ATOM 2062 O O . GLY B 1 77 ? -17.911 -14.394 49.076 1.00 15.51 40 GLY L O 1
ATOM 2063 N N . THR B 1 78 ? -15.719 -14.689 49.556 1.00 13.66 41 THR L N 1
ATOM 2064 C CA . THR B 1 78 ? -15.502 -13.270 49.968 1.00 13.56 41 THR L CA 1
ATOM 2065 C C . THR B 1 78 ? -14.549 -12.594 49.015 1.00 12.94 41 THR L C 1
ATOM 2066 O O . THR B 1 78 ? -13.635 -13.262 48.516 1.00 15.15 41 THR L O 1
ATOM 2070 N N . GLN B 1 79 ? -14.757 -11.330 48.752 1.00 14.81 42 GLN L N 1
ATOM 2071 C CA . GLN B 1 79 ? -13.837 -10.573 47.877 1.00 13.51 42 GLN L CA 1
ATOM 2072 C C . GLN B 1 79 ? -14.040 -9.082 48.076 1.00 13.23 42 GLN L C 1
ATOM 2073 O O . GLN B 1 79 ? -15.151 -8.652 48.417 1.00 14.34 42 GLN L O 1
ATOM 2079 N N . THR B 1 80 ? -12.972 -8.336 47.864 1.00 13.34 43 THR L N 1
ATOM 2080 C CA . THR B 1 80 ? -12.969 -6.850 47.958 1.00 15.17 43 THR L CA 1
ATOM 2081 C C . THR B 1 80 ? -12.379 -6.335 46.663 1.00 16.45 43 THR L C 1
ATOM 2082 O O . THR B 1 80 ? -11.394 -6.936 46.208 1.00 17.36 43 THR L O 1
ATOM 2086 N N . ALA B 1 81 ? -12.876 -5.213 46.165 1.00 16.34 44 ALA L N 1
ATOM 2087 C CA . ALA B 1 81 ? -12.242 -4.568 45.002 1.00 16.17 44 ALA L CA 1
ATOM 2088 C C . ALA B 1 81 ? -12.187 -3.065 45.211 1.00 17.57 44 ALA L C 1
ATOM 2089 O O . ALA B 1 81 ? -13.082 -2.498 45.877 1.00 17.27 44 ALA L O 1
ATOM 2091 N N . LYS B 1 82 ? -11.163 -2.473 44.602 1.00 17.90 45 LYS L N 1
ATOM 2092 C CA . LYS B 1 82 ? -11.002 -1.010 44.503 1.00 18.12 45 LYS L CA 1
ATOM 2093 C C . LYS B 1 82 ? -11.081 -0.661 43.012 1.00 17.95 45 LYS L C 1
ATOM 2094 O O . LYS B 1 82 ? -10.188 -1.116 42.218 1.00 15.57 45 LYS L O 1
ATOM 2100 N N . LEU B 1 83 ? -12.081 0.140 42.674 1.00 16.75 46 LEU L N 1
ATOM 2101 C CA . LEU B 1 83 ? -12.312 0.562 41.277 1.00 15.96 46 LEU L CA 1
ATOM 2102 C C . LEU B 1 83 ? -11.950 2.051 41.170 1.00 17.03 46 LEU L C 1
ATOM 2103 O O . LEU B 1 83 ? -12.267 2.776 42.124 1.00 17.95 46 LEU L O 1
ATOM 2108 N N . LYS B 1 84 ? -11.356 2.454 40.035 1.00 17.27 47 LYS L N 1
ATOM 2109 C CA . LYS B 1 84 ? -11.074 3.871 39.707 1.00 17.27 47 LYS L CA 1
ATOM 2110 C C . LYS B 1 84 ? -11.671 4.186 38.353 1.00 17.58 47 LYS L C 1
ATOM 2111 O O . LYS B 1 84 ? -11.437 3.391 37.417 1.00 19.13 47 LYS L O 1
ATOM 2117 N N . VAL B 1 85 ? -12.419 5.277 38.256 1.00 16.54 48 VAL L N 1
ATOM 2118 C CA . VAL B 1 85 ? -12.877 5.822 36.942 1.00 18.61 48 VAL L CA 1
ATOM 2119 C C . VAL B 1 85 ? -11.659 6.464 36.295 1.00 20.18 48 VAL L C 1
ATOM 2120 O O . VAL B 1 85 ? -11.161 7.466 36.853 1.00 20.88 48 VAL L O 1
ATOM 2124 N N . THR B 1 86 ? -11.217 5.937 35.169 1.00 21.13 49 THR L N 1
ATOM 2125 C CA . THR B 1 86 ? -9.978 6.366 34.487 1.00 22.56 49 THR L CA 1
ATOM 2126 C C . THR B 1 86 ? -10.307 7.276 33.285 1.00 23.01 49 THR L C 1
ATOM 2127 O O . THR B 1 86 ? -9.430 8.090 32.950 1.00 24.29 49 THR L O 1
ATOM 2131 N N . LYS B 1 87 ? -11.467 7.113 32.638 1.00 21.24 50 LYS L N 1
ATOM 2132 C CA . LYS B 1 87 ? -11.971 7.998 31.550 1.00 21.93 50 LYS L CA 1
ATOM 2133 C C . LYS B 1 87 ? -13.443 8.323 31.774 1.00 21.67 50 LYS L C 1
ATOM 2134 O O . LYS B 1 87 ? -14.208 7.425 32.171 1.00 19.67 50 LYS L O 1
ATOM 2140 N N . GLY B 1 88 ? -13.866 9.558 31.450 1.00 21.09 51 GLY L N 1
ATOM 2141 C CA . GLY B 1 88 ? -15.291 9.913 31.420 1.00 21.87 51 GLY L CA 1
ATOM 2142 C C . GLY B 1 88 ? -15.808 10.252 32.804 1.00 22.00 51 GLY L C 1
ATOM 2143 O O . GLY B 1 88 ? -17.033 10.366 32.971 1.00 26.22 51 GLY L O 1
ATOM 2144 N N . GLY B 1 89 ? -14.884 10.458 33.745 1.00 24.03 52 GLY L N 1
ATOM 2145 C CA . GLY B 1 89 ? -15.201 10.805 35.134 1.00 23.55 52 GLY L CA 1
ATOM 2146 C C . GLY B 1 89 ? -15.357 12.311 35.288 1.00 25.70 52 GLY L C 1
ATOM 2147 O O . GLY B 1 89 ? -14.810 13.040 34.456 1.00 26.34 52 GLY L O 1
ATOM 2148 N N . PRO B 1 90 ? -16.183 12.791 36.251 1.00 24.50 53 PRO L N 1
ATOM 2149 C CA . PRO B 1 90 ? -17.043 11.952 37.081 1.00 22.91 53 PRO L CA 1
ATOM 2150 C C . PRO B 1 90 ? -18.296 11.435 36.376 1.00 24.67 53 PRO L C 1
ATOM 2151 O O . PRO B 1 90 ? -18.790 12.041 35.370 1.00 23.62 53 PRO L O 1
ATOM 2155 N N . LEU B 1 91 ? -18.788 10.284 36.834 1.00 21.80 54 LEU L N 1
ATOM 2156 C CA . LEU B 1 91 ? -19.914 9.634 36.137 1.00 22.23 54 LEU L CA 1
ATOM 2157 C C . LEU B 1 91 ? -21.191 10.333 36.544 1.00 22.45 54 LEU L C 1
ATOM 2158 O O . LEU B 1 91 ? -21.463 10.526 37.730 1.00 24.47 54 LEU L O 1
ATOM 2163 N N . PRO B 1 92 ? -22.047 10.684 35.566 1.00 23.77 55 PRO L N 1
ATOM 2164 C CA . PRO B 1 92 ? -23.293 11.354 35.893 1.00 26.68 55 PRO L CA 1
ATOM 2165 C C . PRO B 1 92 ? -24.447 10.384 36.130 1.00 30.13 55 PRO L C 1
ATOM 2166 O O . PRO B 1 92 ? -25.540 10.660 35.708 1.00 27.80 55 PRO L O 1
ATOM 2170 N N . PHE B 1 93 ? -24.177 9.242 36.770 1.00 26.40 56 PHE L N 1
ATOM 2171 C CA . PHE B 1 93 ? -25.204 8.211 37.051 1.00 23.03 56 PHE L CA 1
ATOM 2172 C C . PHE B 1 93 ? -24.759 7.378 38.255 1.00 20.95 56 PHE L C 1
ATOM 2173 O O . PHE B 1 93 ? -23.571 7.428 38.644 1.00 26.53 56 PHE L O 1
ATOM 2181 N N . ALA B 1 94 ? -25.703 6.608 38.780 1.00 22.32 57 ALA L N 1
ATOM 2182 C CA . ALA B 1 94 ? -25.575 5.835 40.026 1.00 20.50 57 ALA L CA 1
ATOM 2183 C C . ALA B 1 94 ? -24.511 4.732 39.844 1.00 21.74 57 ALA L C 1
ATOM 2184 O O . ALA B 1 94 ? -24.591 3.890 38.914 1.00 21.89 57 ALA L O 1
ATOM 2186 N N . TRP B 1 95 ? -23.509 4.736 40.719 1.00 20.58 58 TRP L N 1
ATOM 2187 C CA . TRP B 1 95 ? -22.527 3.628 40.823 1.00 19.06 58 TRP L CA 1
ATOM 2188 C C . TRP B 1 95 ? -23.241 2.282 40.940 1.00 18.92 58 TRP L C 1
ATOM 2189 O O . TRP B 1 95 ? -22.671 1.246 40.503 1.00 20.95 58 TRP L O 1
ATOM 2200 N N . ASP B 1 96 ? -24.386 2.247 41.627 1.00 18.85 59 ASP L N 1
ATOM 2201 C CA . ASP B 1 96 ? -25.063 0.974 41.994 1.00 19.06 59 ASP L CA 1
ATOM 2202 C C . ASP B 1 96 ? -25.423 0.140 40.748 1.00 20.68 59 ASP L C 1
ATOM 2203 O O . ASP B 1 96 ? -25.600 -1.085 40.893 1.00 20.36 59 ASP L O 1
ATOM 2208 N N . ILE B 1 97 ? -25.501 0.719 39.549 1.00 18.40 60 ILE L N 1
ATOM 2209 C CA . ILE B 1 97 ? -25.814 -0.110 38.360 1.00 20.37 60 ILE L CA 1
ATOM 2210 C C . ILE B 1 97 ? -24.526 -0.756 37.842 1.00 18.68 60 ILE L C 1
ATOM 2211 O O . ILE B 1 97 ? -24.633 -1.737 37.076 1.00 17.70 60 ILE L O 1
ATOM 2216 N N . LEU B 1 98 ? -23.368 -0.253 38.251 1.00 18.08 61 LEU L N 1
ATOM 2217 C CA . LEU B 1 98 ? -22.064 -0.818 37.840 1.00 15.93 61 LEU L CA 1
ATOM 2218 C C . LEU B 1 98 ? -21.597 -1.867 38.866 1.00 15.74 61 LEU L C 1
ATOM 2219 O O . LEU B 1 98 ? -20.927 -2.783 38.460 1.00 14.39 61 LEU L O 1
ATOM 2224 N N . SER B 1 99 ? -21.940 -1.755 40.141 1.00 15.56 62 SER L N 1
ATOM 2225 C CA . SER B 1 99 ? -21.288 -2.547 41.218 1.00 16.24 62 SER L CA 1
ATOM 2226 C C . SER B 1 99 ? -21.408 -4.058 40.970 1.00 16.76 62 SER L C 1
ATOM 2227 O O . SER B 1 99 ? -20.449 -4.780 41.208 1.00 16.75 62 SER L O 1
ATOM 2230 N N . PRO B 1 100 ? -22.522 -4.604 40.422 1.00 15.50 63 PRO L N 1
ATOM 2231 C CA . PRO B 1 100 ? -22.645 -6.045 40.217 1.00 16.11 63 PRO L CA 1
ATOM 2232 C C . PRO B 1 100 ? -21.910 -6.569 38.988 1.00 15.88 63 PRO L C 1
ATOM 2233 O O . PRO B 1 100 ? -21.907 -7.787 38.802 1.00 17.74 63 PRO L O 1
ATOM 2237 N N . GLN B 1 101 ? -21.184 -5.720 38.269 1.00 15.49 64 GLN L N 1
ATOM 2238 C CA . GLN B 1 101 ? -20.467 -6.187 37.057 1.00 16.91 64 GLN L CA 1
ATOM 2239 C C . GLN B 1 101 ? -19.005 -6.481 37.391 1.00 18.14 64 GLN L C 1
ATOM 2240 O O . GLN B 1 101 ? -18.322 -6.991 36.536 1.00 19.10 64 GLN L O 1
ATOM 2246 N N . PHE B 1 102 ? -18.525 -6.076 38.563 1.00 20.67 65 PHE L N 1
ATOM 2247 C CA . PHE B 1 102 ? -17.101 -6.210 38.924 1.00 20.72 65 PHE L CA 1
ATOM 2248 C C . PHE B 1 102 ? -16.830 -7.524 39.656 1.00 25.04 65 PHE L C 1
ATOM 2249 O O . PHE B 1 102 ? -15.620 -7.823 39.738 1.00 31.24 65 PHE L O 1
ATOM 2280 N N . SER B 1 104 ? -17.932 -11.632 39.508 1.00 18.00 69 SER L N 1
ATOM 2281 C CA . SER B 1 104 ? -16.669 -12.253 39.854 1.00 18.18 69 SER L CA 1
ATOM 2282 C C . SER B 1 104 ? -17.031 -13.598 40.484 1.00 17.83 69 SER L C 1
ATOM 2283 O O . SER B 1 104 ? -16.820 -13.848 41.692 1.00 18.35 69 SER L O 1
ATOM 2286 N N . LYS B 1 105 ? -17.645 -14.440 39.642 1.00 18.42 70 LYS L N 1
ATOM 2287 C CA . LYS B 1 105 ? -18.299 -15.707 40.049 1.00 18.77 70 LYS L CA 1
ATOM 2288 C C . LYS B 1 105 ? -17.320 -16.840 40.391 1.00 16.43 70 LYS L C 1
ATOM 2289 O O . LYS B 1 105 ? -17.816 -17.892 40.881 1.00 17.63 70 LYS L O 1
ATOM 2295 N N . ALA B 1 106 ? -16.022 -16.671 40.236 1.00 15.67 71 ALA L N 1
ATOM 2296 C CA . ALA B 1 106 ? -15.037 -17.636 40.768 1.00 15.76 71 ALA L CA 1
ATOM 2297 C C . ALA B 1 106 ? -15.096 -17.561 42.297 1.00 15.43 71 ALA L C 1
ATOM 2298 O O . ALA B 1 106 ? -14.602 -18.509 42.926 1.00 15.47 71 ALA L O 1
ATOM 2300 N N . TYR B 1 107 ? -15.574 -16.465 42.868 1.00 14.51 72 TYR L N 1
ATOM 2301 C CA . TYR B 1 107 ? -15.523 -16.235 44.339 1.00 14.99 72 TYR L CA 1
ATOM 2302 C C . TYR B 1 107 ? -16.895 -16.505 44.985 1.00 16.29 72 TYR L C 1
ATOM 2303 O O . TYR B 1 107 ? -17.497 -15.606 45.617 1.00 19.66 72 TYR L O 1
ATOM 2312 N N . VAL B 1 108 ? -17.470 -17.646 44.687 1.00 15.70 73 VAL L N 1
ATOM 2313 C CA . VAL B 1 108 ? -18.743 -18.095 45.309 1.00 15.78 73 VAL L CA 1
ATOM 2314 C C . VAL B 1 108 ? -18.435 -19.357 46.120 1.00 15.15 73 VAL L C 1
ATOM 2315 O O . VAL B 1 108 ? -17.886 -20.336 45.582 1.00 15.90 73 VAL L O 1
ATOM 2319 N N . LYS B 1 109 ? -18.791 -19.347 47.401 1.00 14.67 74 LYS L N 1
ATOM 2320 C CA . LYS B 1 109 ? -18.653 -20.552 48.199 1.00 15.51 74 LYS L CA 1
ATOM 2321 C C . LYS B 1 109 ? -19.680 -21.576 47.707 1.00 17.90 74 LYS L C 1
ATOM 2322 O O . LYS B 1 109 ? -20.870 -21.261 47.703 1.00 18.68 74 LYS L O 1
ATOM 2328 N N . HIS B 1 110 ? -19.214 -22.748 47.295 1.00 16.91 75 HIS L N 1
ATOM 2329 C CA . HIS B 1 110 ? -20.132 -23.846 46.866 1.00 16.26 75 HIS L CA 1
ATOM 2330 C C . HIS B 1 110 ? -20.144 -24.929 47.931 1.00 15.72 75 HIS L C 1
ATOM 2331 O O . HIS B 1 110 ? -19.093 -25.414 48.344 1.00 15.78 75 HIS L O 1
ATOM 2338 N N . PRO B 1 111 ? -21.323 -25.454 48.303 1.00 17.44 76 PRO L N 1
ATOM 2339 C CA . PRO B 1 111 ? -21.339 -26.743 48.991 1.00 17.83 76 PRO L CA 1
ATOM 2340 C C . PRO B 1 111 ? -20.501 -27.742 48.179 1.00 17.21 76 PRO L C 1
ATOM 2341 O O . PRO B 1 111 ? -20.513 -27.740 46.966 1.00 15.50 76 PRO L O 1
ATOM 2345 N N . ALA B 1 112 ? -19.891 -28.703 48.879 1.00 16.79 77 ALA L N 1
ATOM 2346 C CA . ALA B 1 112 ? -18.956 -29.676 48.297 1.00 17.00 77 ALA L CA 1
ATOM 2347 C C . ALA B 1 112 ? -19.638 -30.497 47.210 1.00 14.74 77 ALA L C 1
ATOM 2348 O O . ALA B 1 112 ? -18.948 -30.860 46.258 1.00 16.00 77 ALA L O 1
ATOM 2350 N N . ASP B 1 113 ? -20.931 -30.753 47.343 1.00 15.41 78 ASP L N 1
ATOM 2351 C CA . ASP B 1 113 ? -21.608 -31.640 46.367 1.00 16.60 78 ASP L CA 1
ATOM 2352 C C . ASP B 1 113 ? -21.962 -30.905 45.087 1.00 15.33 78 ASP L C 1
ATOM 2353 O O . ASP B 1 113 ? -22.245 -31.590 44.099 1.00 18.27 78 ASP L O 1
ATOM 2358 N N . ILE B 1 114 ? -22.007 -29.578 45.069 1.00 14.48 79 ILE L N 1
ATOM 2359 C CA . ILE B 1 114 ? -22.529 -28.839 43.866 1.00 15.27 79 ILE L CA 1
ATOM 2360 C C . ILE B 1 114 ? -21.360 -28.592 42.921 1.00 15.89 79 ILE L C 1
ATOM 2361 O O . ILE B 1 114 ? -20.417 -27.875 43.275 1.00 16.47 79 ILE L O 1
ATOM 2366 N N . PRO B 1 115 ? -21.405 -29.099 41.665 1.00 15.33 80 PRO L N 1
ATOM 2367 C CA . PRO B 1 115 ? -20.326 -28.866 40.692 1.00 14.87 80 PRO L CA 1
ATOM 2368 C C . PRO B 1 115 ? -20.033 -27.367 40.576 1.00 15.23 80 PRO L C 1
ATOM 2369 O O . PRO B 1 115 ? -20.923 -26.584 40.332 1.00 14.45 80 PRO L O 1
ATOM 2373 N N . ASP B 1 116 ? -18.772 -26.982 40.735 1.00 13.83 81 ASP L N 1
ATOM 2374 C CA . ASP B 1 116 ? -18.409 -25.535 40.755 1.00 14.84 81 ASP L CA 1
ATOM 2375 C C . ASP B 1 116 ? -17.921 -25.213 39.346 1.00 15.51 81 ASP L C 1
ATOM 2376 O O . ASP B 1 116 ? -16.744 -25.051 39.133 1.00 13.94 81 ASP L O 1
ATOM 2381 N N . TYR B 1 117 ? -18.878 -25.146 38.429 1.00 15.03 82 TYR L N 1
ATOM 2382 C CA . TYR B 1 117 ? -18.681 -24.999 36.974 1.00 14.13 82 TYR L CA 1
ATOM 2383 C C . TYR B 1 117 ? -17.703 -23.865 36.683 1.00 13.85 82 TYR L C 1
ATOM 2384 O O . TYR B 1 117 ? -16.783 -24.021 35.821 1.00 14.07 82 TYR L O 1
ATOM 2393 N N . LEU B 1 118 ? -17.942 -22.711 37.274 1.00 12.51 83 LEU L N 1
ATOM 2394 C CA . LEU B 1 118 ? -17.106 -21.520 36.939 1.00 13.49 83 LEU L CA 1
ATOM 2395 C C . LEU B 1 118 ? -15.688 -21.645 37.491 1.00 13.52 83 LEU L C 1
ATOM 2396 O O . LEU B 1 118 ? -14.768 -21.237 36.773 1.00 13.90 83 LEU L O 1
ATOM 2401 N N . LYS B 1 119 ? -15.463 -22.263 38.648 1.00 12.26 84 LYS L N 1
ATOM 2402 C CA . LYS B 1 119 ? -14.078 -22.561 39.069 1.00 13.68 84 LYS L CA 1
ATOM 2403 C C . LYS B 1 119 ? -13.458 -23.556 38.089 1.00 14.26 84 LYS L C 1
ATOM 2404 O O . LYS B 1 119 ? -12.258 -23.404 37.768 1.00 14.20 84 LYS L O 1
ATOM 2410 N N . LEU B 1 120 ? -14.220 -24.584 37.704 1.00 13.76 85 LEU L N 1
ATOM 2411 C CA . LEU B 1 120 ? -13.681 -25.679 36.865 1.00 15.52 85 LEU L CA 1
ATOM 2412 C C . LEU B 1 120 ? -13.274 -25.135 35.502 1.00 15.07 85 LEU L C 1
ATOM 2413 O O . LEU B 1 120 ? -12.393 -25.775 34.850 1.00 16.17 85 LEU L O 1
ATOM 2418 N N . SER B 1 121 ? -13.823 -23.985 35.111 1.00 15.50 86 SER L N 1
ATOM 2419 C CA . SER B 1 121 ? -13.572 -23.403 33.763 1.00 15.14 86 SER L CA 1
ATOM 2420 C C . SER B 1 121 ? -12.127 -22.900 33.653 1.00 16.55 86 SER L C 1
ATOM 2421 O O . SER B 1 121 ? -11.637 -22.705 32.525 1.00 15.14 86 SER L O 1
ATOM 2424 N N . PHE B 1 122 ? -11.432 -22.699 34.771 1.00 15.27 87 PHE L N 1
ATOM 2425 C CA . PHE B 1 122 ? -10.059 -22.139 34.753 1.00 15.04 87 PHE L CA 1
ATOM 2426 C C . PHE B 1 122 ? -9.050 -23.239 34.510 1.00 17.71 87 PHE L C 1
ATOM 2427 O O . PHE B 1 122 ? -9.308 -24.395 34.829 1.00 18.94 87 PHE L O 1
ATOM 2435 N N . PRO B 1 123 ? -7.872 -22.924 33.950 1.00 18.04 88 PRO L N 1
ATOM 2436 C CA . PRO B 1 123 ? -7.419 -21.539 33.731 1.00 19.72 88 PRO L CA 1
ATOM 2437 C C . PRO B 1 123 ? -7.932 -20.762 32.505 1.00 18.65 88 PRO L C 1
ATOM 2438 O O . PRO B 1 123 ? -7.785 -19.510 32.485 1.00 18.86 88 PRO L O 1
ATOM 2442 N N . GLU B 1 124 ? -8.512 -21.440 31.511 1.00 16.70 89 GLU L N 1
ATOM 2443 C CA . GLU B 1 124 ? -9.009 -20.775 30.283 1.00 17.36 89 GLU L CA 1
ATOM 2444 C C . GLU B 1 124 ? -10.058 -19.724 30.638 1.00 16.89 89 GLU L C 1
ATOM 2445 O O . GLU B 1 124 ? -9.993 -18.606 30.146 1.00 17.48 89 GLU L O 1
ATOM 2451 N N . GLY B 1 125 ? -10.997 -20.105 31.506 1.00 15.33 90 GLY L N 1
ATOM 2452 C CA . GLY B 1 125 ? -12.067 -19.248 32.034 1.00 14.88 90 GLY L CA 1
ATOM 2453 C C . GLY B 1 125 ? -13.365 -19.352 31.286 1.00 13.40 90 GLY L C 1
ATOM 2454 O O . GLY B 1 125 ? -13.731 -20.464 30.813 1.00 14.56 90 GLY L O 1
ATOM 2455 N N . PHE B 1 126 ? -14.128 -18.268 31.327 1.00 14.46 91 PHE L N 1
ATOM 2456 C CA . PHE B 1 126 ? -15.544 -18.247 30.957 1.00 13.70 91 PHE L CA 1
ATOM 2457 C C . PHE B 1 126 ? -15.933 -16.854 30.489 1.00 14.32 91 PHE L C 1
ATOM 2458 O O . PHE B 1 126 ? -15.174 -15.890 30.627 1.00 15.73 91 PHE L O 1
ATOM 2466 N N . ASN B 1 127 ? -17.109 -16.794 29.906 1.00 14.29 92 ASN L N 1
ATOM 2467 C CA . ASN B 1 127 ? -17.727 -15.522 29.476 1.00 15.19 92 ASN L CA 1
ATOM 2468 C C . ASN B 1 127 ? -19.128 -15.435 30.086 1.00 15.32 92 ASN L C 1
ATOM 2469 O O . ASN B 1 127 ? -19.809 -16.466 30.306 1.00 16.54 92 ASN L O 1
ATOM 2474 N N . TRP B 1 128 ? -19.626 -14.230 30.251 1.00 15.99 93 TRP L N 1
ATOM 2475 C CA . TRP B 1 128 ? -21.024 -14.078 30.676 1.00 16.10 93 TRP L CA 1
ATOM 2476 C C . TRP B 1 128 ? -21.697 -12.950 29.897 1.00 17.09 93 TRP L C 1
ATOM 2477 O O . TRP B 1 128 ? -21.023 -12.054 29.337 1.00 17.51 93 TRP L O 1
ATOM 2488 N N . GLU B 1 129 ? -22.999 -13.101 29.765 1.00 14.96 94 GLU L N 1
ATOM 2489 C CA . GLU B 1 129 ? -23.842 -12.136 29.046 1.00 14.74 94 GLU L CA 1
ATOM 2490 C C . GLU B 1 129 ? -25.022 -11.843 29.969 1.00 15.06 94 GLU L C 1
ATOM 2491 O O . GLU B 1 129 ? -25.705 -12.798 30.361 1.00 14.38 94 GLU L O 1
ATOM 2497 N N . ARG B 1 130 ? -25.289 -10.571 30.237 1.00 13.93 95 ARG L N 1
ATOM 2498 C CA . ARG B 1 130 ? -26.297 -10.187 31.253 1.00 14.36 95 ARG L CA 1
ATOM 2499 C C . ARG B 1 130 ? -27.173 -9.082 30.702 1.00 14.92 95 ARG L C 1
ATOM 2500 O O . ARG B 1 130 ? -26.638 -8.173 30.047 1.00 16.46 95 ARG L O 1
ATOM 2508 N N . VAL B 1 131 ? -28.468 -9.194 30.996 1.00 15.35 96 VAL L N 1
ATOM 2509 C CA . VAL B 1 131 ? -29.424 -8.095 30.769 1.00 16.33 96 VAL L CA 1
ATOM 2510 C C . VAL B 1 131 ? -30.089 -7.766 32.084 1.00 16.89 96 VAL L C 1
ATOM 2511 O O . VAL B 1 131 ? -30.696 -8.656 32.702 1.00 16.40 96 VAL L O 1
ATOM 2515 N N . MET B 1 132 ? -29.987 -6.509 32.469 1.00 17.38 97 MET L N 1
ATOM 2516 C CA . MET B 1 132 ? -30.743 -5.962 33.648 1.00 19.05 97 MET L CA 1
ATOM 2517 C C . MET B 1 132 ? -31.863 -5.057 33.149 1.00 18.52 97 MET L C 1
ATOM 2518 O O . MET B 1 132 ? -31.554 -4.038 32.548 1.00 20.85 97 MET L O 1
ATOM 2523 N N . ASN B 1 133 ? -33.108 -5.417 33.441 1.00 19.80 98 ASN L N 1
ATOM 2524 C CA . ASN B 1 133 ? -34.318 -4.634 33.070 1.00 21.09 98 ASN L CA 1
ATOM 2525 C C . ASN B 1 133 ? -34.834 -3.915 34.305 1.00 20.72 98 ASN L C 1
ATOM 2526 O O . ASN B 1 133 ? -35.394 -4.630 35.196 1.00 19.88 98 ASN L O 1
ATOM 2531 N N . PHE B 1 134 ? -34.704 -2.575 34.344 1.00 19.26 99 PHE L N 1
ATOM 2532 C CA . PHE B 1 134 ? -35.126 -1.755 35.500 1.00 19.49 99 PHE L CA 1
ATOM 2533 C C . PHE B 1 134 ? -36.612 -1.405 35.403 1.00 22.32 99 PHE L C 1
ATOM 2534 O O . PHE B 1 134 ? -37.178 -1.401 34.295 1.00 22.36 99 PHE L O 1
ATOM 2542 N N . GLU B 1 135 ? -37.242 -1.170 36.550 1.00 23.28 100 GLU L N 1
ATOM 2543 C CA . GLU B 1 135 ? -38.722 -1.052 36.651 1.00 24.46 100 GLU L CA 1
ATOM 2544 C C . GLU B 1 135 ? -39.213 0.178 35.868 1.00 27.56 100 GLU L C 1
ATOM 2545 O O . GLU B 1 135 ? -40.401 0.189 35.509 1.00 25.99 100 GLU L O 1
ATOM 2551 N N . ASP B 1 136 ? -38.361 1.154 35.592 1.00 24.94 101 ASP L N 1
ATOM 2552 C CA . ASP B 1 136 ? -38.744 2.406 34.874 1.00 26.90 101 ASP L CA 1
ATOM 2553 C C . ASP B 1 136 ? -38.252 2.382 33.421 1.00 26.15 101 ASP L C 1
ATOM 2554 O O . ASP B 1 136 ? -38.150 3.459 32.836 1.00 28.57 101 ASP L O 1
ATOM 2559 N N . GLY B 1 137 ? -37.898 1.217 32.873 1.00 25.21 102 GLY L N 1
ATOM 2560 C CA . GLY B 1 137 ? -37.575 1.077 31.441 1.00 25.69 102 GLY L CA 1
ATOM 2561 C C . GLY B 1 137 ? -36.078 1.126 31.152 1.00 25.38 102 GLY L C 1
ATOM 2562 O O . GLY B 1 137 ? -35.655 0.811 30.030 1.00 25.15 102 GLY L O 1
ATOM 2563 N N . GLY B 1 138 ? -35.262 1.453 32.130 1.00 22.83 103 GLY L N 1
ATOM 2564 C CA . GLY B 1 138 ? -33.803 1.413 31.912 1.00 23.24 103 GLY L CA 1
ATOM 2565 C C . GLY B 1 138 ? -33.373 -0.015 31.596 1.00 20.89 103 GLY L C 1
ATOM 2566 O O . GLY B 1 138 ? -33.992 -0.954 32.136 1.00 19.65 103 GLY L O 1
ATOM 2567 N N . VAL B 1 139 ? -32.372 -0.158 30.732 1.00 19.07 104 VAL L N 1
ATOM 2568 C CA . VAL B 1 139 ? -31.782 -1.462 30.334 1.00 20.87 104 VAL L CA 1
ATOM 2569 C C . VAL B 1 139 ? -30.266 -1.373 30.420 1.00 17.93 104 VAL L C 1
ATOM 2570 O O . VAL B 1 139 ? -29.640 -0.439 29.871 1.00 17.78 104 VAL L O 1
ATOM 2574 N N . VAL B 1 140 ? -29.666 -2.364 31.067 1.00 17.74 105 VAL L N 1
ATOM 2575 C CA . VAL B 1 140 ? -28.192 -2.479 31.086 1.00 16.29 105 VAL L CA 1
ATOM 2576 C C . VAL B 1 140 ? -27.832 -3.827 30.488 1.00 16.87 105 VAL L C 1
ATOM 2577 O O . VAL B 1 140 ? -28.294 -4.842 31.029 1.00 17.88 105 VAL L O 1
ATOM 2581 N N . THR B 1 141 ? -26.949 -3.812 29.490 1.00 15.95 106 THR L N 1
ATOM 2582 C CA . THR B 1 141 ? -26.474 -5.025 28.788 1.00 15.88 106 THR L CA 1
ATOM 2583 C C . THR B 1 141 ? -24.993 -5.135 29.071 1.00 16.07 106 THR L C 1
ATOM 2584 O O . THR B 1 141 ? -24.300 -4.152 28.930 1.00 16.47 106 THR L O 1
ATOM 2588 N N . VAL B 1 142 ? -24.529 -6.295 29.517 1.00 16.59 107 VAL L N 1
ATOM 2589 C CA . VAL B 1 142 ? -23.121 -6.481 29.946 1.00 17.68 107 VAL L CA 1
ATOM 2590 C C . VAL B 1 142 ? -22.617 -7.785 29.349 1.00 17.22 107 VAL L C 1
ATOM 2591 O O . VAL B 1 142 ? -23.364 -8.802 29.360 1.00 15.49 107 VAL L O 1
ATOM 2595 N N . THR B 1 143 ? -21.385 -7.756 28.844 1.00 16.56 108 THR L N 1
ATOM 2596 C CA . THR B 1 143 ? -20.655 -8.980 28.456 1.00 17.75 108 THR L CA 1
ATOM 2597 C C . THR B 1 143 ? -19.321 -8.959 29.191 1.00 17.51 108 THR L C 1
ATOM 2598 O O . THR B 1 143 ? -18.801 -7.866 29.517 1.00 17.38 108 THR L O 1
ATOM 2602 N N . GLN B 1 144 ? -18.823 -10.132 29.513 1.00 17.61 109 GLN L N 1
ATOM 2603 C CA . GLN B 1 144 ? -17.613 -10.231 30.360 1.00 17.87 109 GLN L CA 1
ATOM 2604 C C . GLN B 1 144 ? -16.785 -11.421 29.931 1.00 15.29 109 GLN L C 1
ATOM 2605 O O . GLN B 1 144 ? -17.380 -12.455 29.592 1.00 16.45 109 GLN L O 1
ATOM 2611 N N . ASP B 1 145 ? -15.463 -11.249 29.865 1.00 15.87 110 ASP L N 1
ATOM 2612 C CA . ASP B 1 145 ? -14.475 -12.331 29.675 1.00 16.92 110 ASP L CA 1
ATOM 2613 C C . ASP B 1 145 ? -13.676 -12.466 30.974 1.00 15.08 110 ASP L C 1
ATOM 2614 O O . ASP B 1 145 ? -13.145 -11.464 31.478 1.00 16.02 110 ASP L O 1
ATOM 2619 N N . SER B 1 146 ? -13.570 -13.678 31.507 1.00 15.35 111 SER L N 1
ATOM 2620 C CA . SER B 1 146 ? -12.768 -14.022 32.704 1.00 15.99 111 SER L CA 1
ATOM 2621 C C . SER B 1 146 ? -11.716 -15.048 32.296 1.00 16.39 111 SER L C 1
ATOM 2622 O O . SER B 1 146 ? -12.046 -16.062 31.588 1.00 16.47 111 SER L O 1
ATOM 2625 N N . SER B 1 147 ? -10.441 -14.782 32.610 1.00 16.95 112 SER L N 1
ATOM 2626 C CA . SER B 1 147 ? -9.319 -15.705 32.348 1.00 18.99 112 SER L CA 1
ATOM 2627 C C . SER B 1 147 ? -8.368 -15.704 33.546 1.00 17.00 112 SER L C 1
ATOM 2628 O O . SER B 1 147 ? -8.579 -14.904 34.442 1.00 16.58 112 SER L O 1
ATOM 2631 N N . LEU B 1 148 ? -7.416 -16.642 33.598 1.00 18.71 113 LEU L N 1
ATOM 2632 C CA . LEU B 1 148 ? -6.452 -16.744 34.710 1.00 19.76 113 LEU L CA 1
ATOM 2633 C C . LEU B 1 148 ? -5.079 -16.641 34.052 1.00 20.52 113 LEU L C 1
ATOM 2634 O O . LEU B 1 148 ? -4.794 -17.503 33.226 1.00 20.51 113 LEU L O 1
ATOM 2639 N N . GLN B 1 149 ? -4.316 -15.607 34.376 1.00 18.10 114 GLN L N 1
ATOM 2640 C CA . GLN B 1 149 ? -2.954 -15.433 33.831 1.00 20.81 114 GLN L CA 1
ATOM 2641 C C . GLN B 1 149 ? -2.001 -15.067 34.958 1.00 20.56 114 GLN L C 1
ATOM 2642 O O . GLN B 1 149 ? -2.373 -14.249 35.738 1.00 20.04 114 GLN L O 1
ATOM 2648 N N . ASP B 1 150 ? -0.820 -15.688 35.019 1.00 21.08 115 ASP L N 1
ATOM 2649 C CA . ASP B 1 150 ? 0.213 -15.328 36.030 1.00 21.80 115 ASP L CA 1
ATOM 2650 C C . ASP B 1 150 ? -0.436 -15.337 37.425 1.00 21.47 115 ASP L C 1
ATOM 2651 O O . ASP B 1 150 ? -0.177 -14.443 38.238 1.00 22.88 115 ASP L O 1
ATOM 2656 N N . GLY B 1 151 ? -1.212 -16.358 37.690 1.00 20.32 116 GLY L N 1
ATOM 2657 C CA . GLY B 1 151 ? -1.781 -16.622 39.025 1.00 20.80 116 GLY L CA 1
ATOM 2658 C C . GLY B 1 151 ? -2.867 -15.651 39.454 1.00 16.81 116 GLY L C 1
ATOM 2659 O O . GLY B 1 151 ? -3.207 -15.666 40.634 1.00 18.41 116 GLY L O 1
ATOM 2660 N N . GLU B 1 152 ? -3.383 -14.807 38.554 1.00 17.02 117 GLU L N 1
ATOM 2661 C CA . GLU B 1 152 ? -4.428 -13.812 38.885 1.00 16.66 117 GLU L CA 1
ATOM 2662 C C . GLU B 1 152 ? -5.571 -13.936 37.890 1.00 17.32 117 GLU L C 1
ATOM 2663 O O . GLU B 1 152 ? -5.324 -14.156 36.707 1.00 18.08 117 GLU L O 1
ATOM 2669 N N . PHE B 1 153 ? -6.774 -13.646 38.346 1.00 16.42 118 PHE L N 1
ATOM 2670 C CA . PHE B 1 153 ? -7.905 -13.504 37.410 1.00 15.07 118 PHE L CA 1
ATOM 2671 C C . PHE B 1 153 ? -7.797 -12.180 36.645 1.00 15.54 118 PHE L C 1
ATOM 2672 O O . PHE B 1 153 ? -7.384 -11.154 37.204 1.00 17.36 118 PHE L O 1
ATOM 2680 N N . ILE B 1 154 ? -8.229 -12.212 35.395 1.00 15.60 119 ILE L N 1
ATOM 2681 C CA . ILE B 1 154 ? -8.252 -11.037 34.464 1.00 17.64 119 ILE L CA 1
ATOM 2682 C C . ILE B 1 154 ? -9.690 -10.943 33.938 1.00 16.64 119 ILE L C 1
ATOM 2683 O O . ILE B 1 154 ? -10.180 -11.928 33.286 1.00 16.70 119 ILE L O 1
ATOM 2688 N N . TYR B 1 155 ? -10.367 -9.831 34.216 1.00 15.57 120 TYR L N 1
ATOM 2689 C CA . TYR B 1 155 ? -11.768 -9.589 33.863 1.00 15.69 120 TYR L CA 1
ATOM 2690 C C . TYR B 1 155 ? -11.822 -8.422 32.894 1.00 17.01 120 TYR L C 1
ATOM 2691 O O . TYR B 1 155 ? -11.203 -7.393 33.197 1.00 16.93 120 TYR L O 1
ATOM 2700 N N . LYS B 1 156 ? -12.483 -8.626 31.771 1.00 15.37 121 LYS L N 1
ATOM 2701 C CA . LYS B 1 156 ? -12.775 -7.571 30.766 1.00 17.46 121 LYS L CA 1
ATOM 2702 C C . LYS B 1 156 ? -14.275 -7.434 30.624 1.00 16.93 121 LYS L C 1
ATOM 2703 O O . LYS B 1 156 ? -14.943 -8.426 30.255 1.00 18.66 121 LYS L O 1
ATOM 2709 N N . VAL B 1 157 ? -14.792 -6.236 30.877 1.00 16.63 122 VAL L N 1
ATOM 2710 C CA . VAL B 1 157 ? -16.245 -5.982 30.966 1.00 16.42 122 VAL L CA 1
ATOM 2711 C C . VAL B 1 157 ? -16.633 -4.938 29.910 1.00 16.29 122 VAL L C 1
ATOM 2712 O O . VAL B 1 157 ? -15.937 -3.951 29.783 1.00 17.52 122 VAL L O 1
ATOM 2716 N N . LYS B 1 158 ? -17.687 -5.215 29.175 1.00 16.28 123 LYS L N 1
ATOM 2717 C CA . LYS B 1 158 ? -18.308 -4.213 28.257 1.00 18.63 123 LYS L CA 1
ATOM 2718 C C . LYS B 1 158 ? -19.742 -3.972 28.713 1.00 18.51 123 LYS L C 1
ATOM 2719 O O . LYS B 1 158 ? -20.468 -4.928 28.865 1.00 18.58 123 LYS L O 1
ATOM 2725 N N . LEU B 1 159 ? -20.143 -2.716 28.865 1.00 17.49 124 LEU L N 1
ATOM 2726 C CA . LEU B 1 159 ? -21.460 -2.375 29.443 1.00 16.95 124 LEU L CA 1
ATOM 2727 C C . LEU B 1 159 ? -22.112 -1.279 28.604 1.00 18.84 124 LEU L C 1
ATOM 2728 O O . LEU B 1 159 ? -21.413 -0.304 28.272 1.00 19.33 124 LEU L O 1
ATOM 2733 N N . ARG B 1 160 ? -23.403 -1.434 28.354 1.00 18.76 125 ARG L N 1
ATOM 2734 C CA . ARG B 1 160 ? -24.221 -0.372 27.739 1.00 20.96 125 ARG L CA 1
ATOM 2735 C C . ARG B 1 160 ? -25.526 -0.193 28.509 1.00 19.11 125 ARG L C 1
ATOM 2736 O O . ARG B 1 160 ? -26.279 -1.148 28.611 1.00 17.40 125 ARG L O 1
ATOM 2744 N N . GLY B 1 161 ? -25.760 0.995 29.050 1.00 17.92 126 GLY L N 1
ATOM 2745 C CA . GLY B 1 161 ? -27.049 1.299 29.673 1.00 19.63 126 GLY L CA 1
ATOM 2746 C C . GLY B 1 161 ? -27.812 2.264 28.766 1.00 21.75 126 GLY L C 1
ATOM 2747 O O . GLY B 1 161 ? -27.142 3.168 28.197 1.00 21.01 126 GLY L O 1
ATOM 2748 N N . THR B 1 162 ? -29.132 2.096 28.668 1.00 24.48 127 THR L N 1
ATOM 2749 C CA . THR B 1 162 ? -30.003 2.942 27.788 1.00 28.98 127 THR L CA 1
ATOM 2750 C C . THR B 1 162 ? -31.381 3.098 28.428 1.00 28.01 127 THR L C 1
ATOM 2751 O O . THR B 1 162 ? -31.767 2.247 29.217 1.00 26.94 127 THR L O 1
ATOM 2755 N N . ASN B 1 163 ? -32.079 4.204 28.132 1.00 27.72 128 ASN L N 1
ATOM 2756 C CA A ASN B 1 163 ? -33.534 4.341 28.432 0.50 27.65 128 ASN L CA 1
ATOM 2757 C CA B ASN B 1 163 ? -33.517 4.421 28.448 0.50 28.34 128 ASN L CA 1
ATOM 2758 C C . ASN B 1 163 ? -33.711 4.622 29.938 1.00 28.86 128 ASN L C 1
ATOM 2759 O O . ASN B 1 163 ? -34.824 4.314 30.461 1.00 31.92 128 ASN L O 1
ATOM 2768 N N . PHE B 1 164 ? -32.683 5.155 30.609 1.00 26.53 129 PHE L N 1
ATOM 2769 C CA . PHE B 1 164 ? -32.855 5.645 31.995 1.00 27.21 129 PHE L CA 1
ATOM 2770 C C . PHE B 1 164 ? -33.599 6.973 31.879 1.00 29.73 129 PHE L C 1
ATOM 2771 O O . PHE B 1 164 ? -33.187 7.812 31.101 1.00 29.80 129 PHE L O 1
ATOM 2779 N N . PRO B 1 165 ? -34.727 7.189 32.575 1.00 30.27 130 PRO L N 1
ATOM 2780 C CA . PRO B 1 165 ? -35.321 8.528 32.596 1.00 30.98 130 PRO L CA 1
ATOM 2781 C C . PRO B 1 165 ? -34.293 9.574 33.071 1.00 35.01 130 PRO L C 1
ATOM 2782 O O . PRO B 1 165 ? -33.512 9.333 34.007 1.00 33.34 130 PRO L O 1
ATOM 2786 N N . SER B 1 166 ? -34.293 10.759 32.461 1.00 33.82 131 SER L N 1
ATOM 2787 C CA . SER B 1 166 ? -33.261 11.790 32.745 1.00 35.40 131 SER L CA 1
ATOM 2788 C C . SER B 1 166 ? -33.466 12.329 34.164 1.00 29.93 131 SER L C 1
ATOM 2789 O O . SER B 1 166 ? -32.510 12.831 34.738 1.00 35.54 131 SER L O 1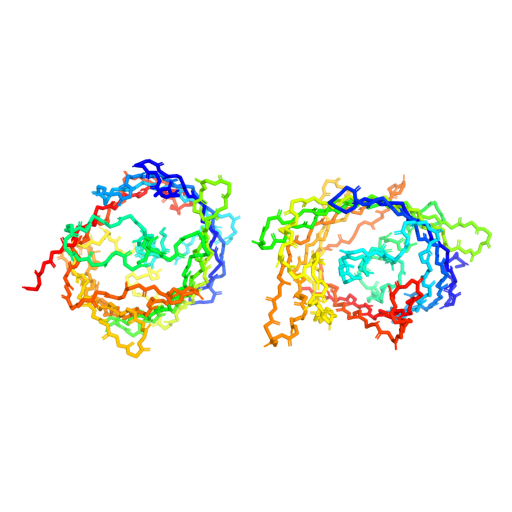
ATOM 2792 N N . ASP B 1 167 ? -34.653 12.151 34.730 1.00 34.13 132 ASP L N 1
ATOM 2793 C CA . ASP B 1 167 ? -35.013 12.554 36.120 1.00 36.83 132 ASP L CA 1
ATOM 2794 C C . ASP B 1 167 ? -35.198 11.300 36.984 1.00 35.34 132 ASP L C 1
ATOM 2795 O O . ASP B 1 167 ? -35.730 11.414 38.099 1.00 36.75 132 ASP L O 1
ATOM 2800 N N . GLY B 1 168 ? -34.763 10.134 36.505 1.00 34.09 133 GLY L N 1
ATOM 2801 C CA . GLY B 1 168 ? -34.880 8.894 37.289 1.00 31.27 133 GLY L CA 1
ATOM 2802 C C . GLY B 1 168 ? -33.808 8.805 38.381 1.00 27.64 133 GLY L C 1
ATOM 2803 O O . GLY B 1 168 ? -32.867 9.610 38.448 1.00 26.38 133 GLY L O 1
ATOM 2804 N N . PRO B 1 169 ? -33.942 7.820 39.292 1.00 27.12 134 PRO L N 1
ATOM 2805 C CA . PRO B 1 169 ? -32.988 7.676 40.390 1.00 26.84 134 PRO L CA 1
ATOM 2806 C C . PRO B 1 169 ? -31.567 7.286 39.931 1.00 24.85 134 PRO L C 1
ATOM 2807 O O . PRO B 1 169 ? -30.634 7.534 40.668 1.00 27.61 134 PRO L O 1
ATOM 2811 N N . VAL B 1 170 ? -31.419 6.750 38.726 1.00 26.57 135 VAL L N 1
ATOM 2812 C CA . VAL B 1 170 ? -30.100 6.356 38.158 1.00 24.82 135 VAL L CA 1
ATOM 2813 C C . VAL B 1 170 ? -29.371 7.618 37.682 1.00 28.89 135 VAL L C 1
ATOM 2814 O O . VAL B 1 170 ? -28.270 7.919 38.197 1.00 24.19 135 VAL L O 1
ATOM 2818 N N . MET B 1 171 ? -29.978 8.370 36.756 1.00 28.68 136 MET L N 1
ATOM 2819 C CA . MET B 1 171 ? -29.354 9.598 36.209 1.00 31.21 136 MET L CA 1
ATOM 2820 C C . MET B 1 171 ? -29.346 10.738 37.240 1.00 26.25 136 MET L C 1
ATOM 2821 O O . MET B 1 171 ? -28.519 11.605 37.089 1.00 30.59 136 MET L O 1
ATOM 2826 N N . GLN B 1 172 ? -30.113 10.694 38.323 1.00 27.14 137 GLN L N 1
ATOM 2827 C CA . GLN B 1 172 ? -30.044 11.731 39.399 1.00 32.31 137 GLN L CA 1
ATOM 2828 C C . GLN B 1 172 ? -29.235 11.218 40.618 1.00 32.55 137 GLN L C 1
ATOM 2829 O O . GLN B 1 172 ? -29.244 11.890 41.672 1.00 33.90 137 GLN L O 1
ATOM 2835 N N . CYS B 1 173 ? -28.644 10.016 40.541 1.00 32.61 138 CYS L N 1
ATOM 2836 C CA . CYS B 1 173 ? -27.872 9.392 41.647 1.00 29.95 138 CYS L CA 1
ATOM 2837 C C . CYS B 1 173 ? -28.626 9.422 42.971 1.00 28.34 138 CYS L C 1
ATOM 2838 O O . CYS B 1 173 ? -28.045 9.887 43.965 1.00 32.50 138 CYS L O 1
ATOM 2841 N N . ARG B 1 174 ? -29.838 8.872 43.014 1.00 27.78 139 ARG L N 1
ATOM 2842 C CA . ARG B 1 174 ? -30.684 8.797 44.229 1.00 31.14 139 ARG L CA 1
ATOM 2843 C C . ARG B 1 174 ? -30.696 7.373 44.761 1.00 26.95 139 ARG L C 1
ATOM 2844 O O . ARG B 1 174 ? -31.609 7.047 45.554 1.00 28.74 139 ARG L O 1
ATOM 2852 N N . THR B 1 175 ? -29.719 6.533 44.379 1.00 27.71 140 THR L N 1
ATOM 2853 C CA . THR B 1 175 ? -29.655 5.146 44.925 1.00 24.34 140 THR L CA 1
ATOM 2854 C C . THR B 1 175 ? -28.624 5.105 46.062 1.00 23.24 140 THR L C 1
ATOM 2855 O O . THR B 1 175 ? -27.735 5.993 46.117 1.00 27.05 140 THR L O 1
ATOM 2859 N N . MET B 1 176 ? -28.820 4.167 46.981 1.00 22.14 141 MET L N 1
ATOM 2860 C CA . MET B 1 176 ? -28.030 4.099 48.226 1.00 23.99 141 MET L CA 1
ATOM 2861 C C . MET B 1 176 ? -27.660 2.644 48.483 1.00 22.46 141 MET L C 1
ATOM 2862 O O . MET B 1 176 ? -27.828 2.158 49.636 1.00 25.38 141 MET L O 1
ATOM 2867 N N . GLY B 1 177 ? -27.231 1.938 47.440 1.00 21.94 142 GLY L N 1
ATOM 2868 C CA . GLY B 1 177 ? -26.727 0.566 47.611 1.00 22.25 142 GLY L CA 1
ATOM 2869 C C . GLY B 1 177 ? -27.764 -0.486 47.283 1.00 24.46 142 GLY L C 1
ATOM 2870 O O . GLY B 1 177 ? -28.989 -0.162 47.077 1.00 23.59 142 GLY L O 1
ATOM 2871 N N . LEU B 1 178 ? -27.312 -1.720 47.167 1.00 20.01 143 LEU L N 1
ATOM 2872 C CA . LEU B 1 178 ? -28.187 -2.888 46.860 1.00 20.56 143 LEU L CA 1
ATOM 2873 C C . LEU B 1 178 ? -28.634 -3.623 48.109 1.00 21.31 143 LEU L C 1
ATOM 2874 O O . LEU B 1 178 ? -27.808 -3.885 49.027 1.00 21.02 143 LEU L O 1
ATOM 2879 N N . GLU B 1 179 ? -29.862 -4.126 48.119 1.00 20.12 144 GLU L N 1
ATOM 2880 C CA . GLU B 1 179 ? -30.260 -5.100 49.175 1.00 18.86 144 GLU L CA 1
ATOM 2881 C C . GLU B 1 179 ? -29.555 -6.436 48.871 1.00 19.09 144 GLU L C 1
ATOM 2882 O O . GLU B 1 179 ? -29.190 -6.683 47.676 1.00 16.97 144 GLU L O 1
ATOM 2888 N N . ALA B 1 180 ? -29.469 -7.317 49.876 1.00 18.72 145 ALA L N 1
ATOM 2889 C CA . ALA B 1 180 ? -29.045 -8.718 49.743 1.00 20.85 145 ALA L CA 1
ATOM 2890 C C . ALA B 1 180 ? -29.988 -9.386 48.743 1.00 21.14 145 ALA L C 1
ATOM 2891 O O . ALA B 1 180 ? -31.192 -9.068 48.731 1.00 19.81 145 ALA L O 1
ATOM 2893 N N . SER B 1 181 ? -29.455 -10.159 47.829 1.00 17.90 146 SER L N 1
ATOM 2894 C CA . SER B 1 181 ? -30.318 -10.797 46.792 1.00 19.89 146 SER L CA 1
ATOM 2895 C C . SER B 1 181 ? -29.958 -12.253 46.661 1.00 19.43 146 SER L C 1
ATOM 2896 O O . SER B 1 181 ? -28.993 -12.735 47.321 1.00 20.44 146 SER L O 1
ATOM 2899 N N . THR B 1 182 ? -30.794 -12.977 45.931 1.00 17.09 147 THR L N 1
ATOM 2900 C CA . THR B 1 182 ? -30.584 -14.405 45.665 1.00 18.11 147 THR L CA 1
ATOM 2901 C C . THR B 1 182 ? -30.601 -14.596 44.159 1.00 19.00 147 THR L C 1
ATOM 2902 O O . THR B 1 182 ? -31.624 -14.190 43.536 1.00 18.80 147 THR L O 1
ATOM 2906 N N . GLU B 1 183 ? -29.562 -15.218 43.597 1.00 18.39 148 GLU L N 1
ATOM 2907 C CA . GLU B 1 183 ? -29.557 -15.558 42.146 1.00 16.98 148 GLU L CA 1
ATOM 2908 C C . GLU B 1 183 ? -29.903 -17.038 42.002 1.00 17.75 148 GLU L C 1
ATOM 2909 O O . GLU B 1 183 ? -29.255 -17.913 42.658 1.00 17.38 148 GLU L O 1
ATOM 2915 N N . ARG B 1 184 ? -30.989 -17.345 41.298 1.00 17.00 149 ARG L N 1
ATOM 2916 C CA . ARG B 1 184 ? -31.435 -18.729 41.058 1.00 18.31 149 ARG L CA 1
ATOM 2917 C C . ARG B 1 184 ? -30.721 -19.264 39.818 1.00 17.51 149 ARG L C 1
ATOM 2918 O O . ARG B 1 184 ? -30.863 -18.647 38.702 1.00 16.93 149 ARG L O 1
ATOM 2926 N N . MET B 1 185 ? -29.917 -20.308 40.028 1.00 18.40 150 MET L N 1
ATOM 2927 C CA . MET B 1 185 ? -28.984 -20.870 39.025 1.00 18.53 150 MET L CA 1
ATOM 2928 C C . MET B 1 185 ? -29.601 -22.151 38.472 1.00 19.11 150 MET L C 1
ATOM 2929 O O . MET B 1 185 ? -30.179 -22.965 39.277 1.00 18.31 150 MET L O 1
ATOM 2934 N N . TYR B 1 186 ? -29.470 -22.359 37.174 1.00 17.67 151 TYR L N 1
ATOM 2935 C CA . TYR B 1 186 ? -29.970 -23.601 36.567 1.00 17.74 151 TYR L CA 1
ATOM 2936 C C . TYR B 1 186 ? -29.267 -23.873 35.253 1.00 17.56 151 TYR L C 1
ATOM 2937 O O . TYR B 1 186 ? -28.940 -22.933 34.541 1.00 19.07 151 TYR L O 1
ATOM 2946 N N . PRO B 1 187 ? -28.969 -25.143 34.925 1.00 17.50 152 PRO L N 1
ATOM 2947 C CA . PRO B 1 187 ? -28.316 -25.470 33.661 1.00 17.74 152 PRO L CA 1
ATOM 2948 C C . PRO B 1 187 ? -29.309 -25.388 32.498 1.00 20.12 152 PRO L C 1
ATOM 2949 O O . PRO B 1 187 ? -30.477 -25.748 32.689 1.00 21.45 152 PRO L O 1
ATOM 2953 N N . GLU B 1 188 ? -28.843 -24.953 31.332 1.00 20.36 153 GL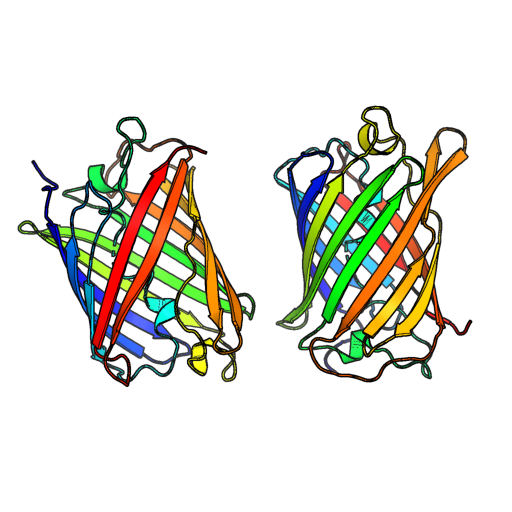U L N 1
ATOM 2954 C CA . GLU B 1 188 ? -29.704 -24.944 30.109 1.00 24.53 153 GLU L CA 1
ATOM 2955 C C . GLU B 1 188 ? -28.823 -24.934 28.879 1.00 24.78 153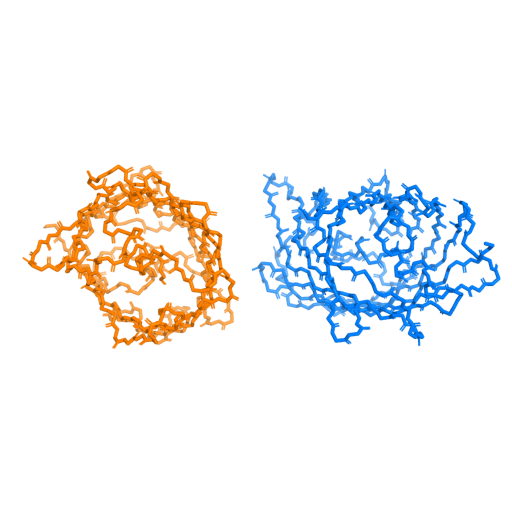 GLU L C 1
ATOM 2956 O O . GLU B 1 188 ? -27.947 -24.034 28.751 1.00 20.40 153 GLU L O 1
ATOM 2962 N N . ASP B 1 189 ? -29.006 -25.959 28.040 1.00 26.03 154 ASP L N 1
ATOM 2963 C CA . ASP B 1 189 ? -28.375 -26.054 26.709 1.00 28.82 154 ASP L CA 1
ATOM 2964 C C . ASP B 1 189 ? -26.856 -25.902 26.823 1.00 27.32 154 ASP L C 1
ATOM 2965 O O . ASP B 1 189 ? -26.233 -25.221 25.999 1.00 30.89 154 ASP L O 1
ATOM 2970 N N . GLY B 1 190 ? -26.257 -26.573 27.805 1.00 25.84 155 GLY L N 1
ATOM 2971 C CA . GLY B 1 190 ? -24.807 -26.673 27.895 1.00 22.70 155 GLY L CA 1
ATOM 2972 C C . GLY B 1 190 ? -24.192 -25.453 28.575 1.00 20.66 155 GLY L C 1
ATOM 2973 O O . GLY B 1 190 ? -22.972 -25.445 28.707 1.00 21.52 155 GLY L O 1
ATOM 2974 N N . ALA B 1 191 ? -25.008 -24.541 29.092 1.00 19.36 156 ALA L N 1
ATOM 2975 C CA . ALA B 1 191 ? -24.524 -23.330 29.808 1.00 18.30 156 ALA L CA 1
ATOM 2976 C C . ALA B 1 191 ? -25.147 -23.264 31.211 1.00 17.90 156 ALA L C 1
ATOM 2977 O O . ALA B 1 191 ? -26.112 -24.005 31.491 1.00 17.28 156 ALA L O 1
ATOM 2979 N N . LEU B 1 192 ? -24.654 -22.356 32.045 1.00 16.98 157 LEU L N 1
ATOM 2980 C CA . LEU B 1 192 ? -25.274 -22.092 33.383 1.00 16.74 157 LEU L CA 1
ATOM 2981 C C . LEU B 1 192 ? -26.035 -20.768 33.304 1.00 16.31 157 LEU L C 1
ATOM 2982 O O . LEU B 1 192 ? -25.457 -19.720 32.941 1.00 18.32 157 LEU L O 1
ATOM 2987 N N . LYS B 1 193 ? -27.282 -20.760 33.721 1.00 16.88 158 LYS L N 1
ATOM 2988 C CA . LYS B 1 193 ? -28.104 -19.538 33.700 1.00 19.48 158 LYS L CA 1
ATOM 2989 C C . LYS B 1 193 ? -28.356 -19.077 35.143 1.00 18.14 158 LYS L C 1
ATOM 2990 O O . LYS B 1 193 ? -28.466 -19.930 36.045 1.00 17.69 158 LYS L O 1
ATOM 2996 N N . GLY B 1 194 ? -28.357 -17.768 35.342 1.00 15.62 159 GLY L N 1
ATOM 2997 C CA . GLY B 1 194 ? -28.783 -17.182 36.612 1.00 16.86 159 GLY L CA 1
ATOM 2998 C C . GLY B 1 194 ? -29.861 -16.144 36.409 1.00 17.53 159 GLY L C 1
ATOM 2999 O O . GLY B 1 194 ? -29.874 -15.462 35.374 1.00 16.45 159 GLY L O 1
ATOM 3000 N N . GLU B 1 195 ? -30.769 -16.043 37.377 1.00 17.47 160 GLU L N 1
ATOM 3001 C CA . GLU B 1 195 ? -31.795 -15.004 37.412 1.00 18.13 160 GLU L CA 1
ATOM 3002 C C . GLU B 1 195 ? -31.888 -14.406 38.806 1.00 17.60 160 GLU L C 1
ATOM 3003 O O . GLU B 1 195 ? -31.954 -15.156 39.776 1.00 17.98 160 GLU L O 1
ATOM 3009 N N . SER B 1 196 ? -31.978 -13.093 38.903 1.00 17.75 161 SER L N 1
ATOM 3010 C CA . SER B 1 196 ? -32.153 -12.417 40.208 1.00 18.67 161 SER L CA 1
ATOM 3011 C C . SER B 1 196 ? -33.055 -11.210 40.061 1.00 18.56 161 SER L C 1
ATOM 3012 O O . SER B 1 196 ? -33.177 -10.641 38.974 1.00 18.44 161 SER L O 1
ATOM 3015 N N . LYS B 1 197 ? -33.642 -10.857 41.192 1.00 21.28 162 LYS L N 1
ATOM 3016 C CA A LYS B 1 197 ? -34.384 -9.581 41.316 0.50 20.22 162 LYS L CA 1
ATOM 3017 C CA B LYS B 1 197 ? -34.424 -9.626 41.410 0.50 22.05 162 LYS L CA 1
ATOM 3018 C C . LYS B 1 197 ? -33.563 -8.686 42.247 1.00 21.46 162 LYS L C 1
ATOM 3019 O O . LYS B 1 197 ? -33.281 -9.082 43.381 1.00 21.72 162 LYS L O 1
ATOM 3030 N N . GLU B 1 198 ? -33.107 -7.574 41.708 1.00 20.51 163 GLU L N 1
ATOM 3031 C CA . GLU B 1 198 ? -32.257 -6.645 42.476 1.00 19.71 163 GLU L CA 1
ATOM 3032 C C . GLU B 1 198 ? -33.145 -5.522 43.006 1.00 23.72 163 GLU L C 1
ATOM 3033 O O . GLU B 1 198 ? -34.160 -5.168 42.354 1.00 21.05 163 GLU L O 1
ATOM 3039 N N . ARG B 1 199 ? -32.803 -5.013 44.189 1.00 21.22 164 ARG L N 1
ATOM 3040 C CA . ARG B 1 199 ? -33.560 -3.918 44.826 1.00 22.18 164 ARG L CA 1
ATOM 3041 C C . ARG B 1 199 ? -32.537 -2.879 45.245 1.00 22.15 164 ARG L C 1
ATOM 3042 O O . ARG B 1 199 ? -31.760 -3.127 46.191 1.00 25.91 164 ARG L O 1
ATOM 3050 N N . LEU B 1 200 ? -32.485 -1.781 44.515 1.00 21.12 165 LEU L N 1
ATOM 3051 C CA . LEU B 1 200 ? -31.605 -0.652 44.839 1.00 20.31 165 LEU L CA 1
ATOM 3052 C C . LEU B 1 200 ? -32.365 0.198 45.841 1.00 24.10 165 LEU L C 1
ATOM 3053 O O . LEU B 1 200 ? -33.561 0.449 45.617 1.00 24.28 165 LEU L O 1
ATOM 3058 N N . LYS B 1 201 ? -31.717 0.531 46.933 1.00 22.06 166 LYS L N 1
ATOM 3059 C CA . LYS B 1 201 ? -32.288 1.419 47.983 1.00 25.29 166 LYS L CA 1
ATOM 3060 C C . LYS B 1 201 ? -32.376 2.857 47.480 1.00 24.04 166 LYS L C 1
ATOM 3061 O O . LYS B 1 201 ? -31.476 3.308 46.753 1.00 21.84 166 LYS L O 1
ATOM 3067 N N . LEU B 1 202 ? -33.442 3.562 47.887 1.00 24.35 167 LEU L N 1
ATOM 3068 C CA . LEU B 1 202 ? -33.690 4.990 47.566 1.00 28.17 167 LEU L CA 1
ATOM 3069 C C . LEU B 1 202 ? -33.760 5.776 48.869 1.00 26.84 167 LEU L C 1
ATOM 3070 O O . LEU B 1 202 ? -33.999 5.170 49.910 1.00 24.68 167 LEU L O 1
ATOM 3075 N N . LYS B 1 203 ? -33.770 7.098 48.787 1.00 35.87 168 LYS L N 1
ATOM 3076 C CA . LYS B 1 203 ? -34.019 7.956 49.979 1.00 38.33 168 LYS L CA 1
ATOM 3077 C C . LYS B 1 203 ? -35.477 7.697 50.379 1.00 38.48 168 LYS L C 1
ATOM 3078 O O . LYS B 1 203 ? -36.268 7.282 49.488 1.00 39.29 168 LYS L O 1
ATOM 3084 N N . ASP B 1 204 ? -35.817 7.839 51.662 1.00 31.51 169 ASP L N 1
ATOM 3085 C CA . ASP B 1 204 ? -37.215 7.793 52.156 1.00 29.90 169 ASP L CA 1
ATOM 3086 C C . ASP B 1 204 ? -37.664 6.320 52.212 1.00 30.53 169 ASP L C 1
ATOM 3087 O O . ASP B 1 204 ? -38.854 6.078 52.444 1.00 30.74 169 ASP L O 1
ATOM 3092 N N . GLY B 1 205 ? -36.755 5.377 51.911 1.00 28.13 170 GLY L N 1
ATOM 3093 C CA . GLY B 1 205 ? -36.866 3.955 52.278 1.00 31.87 170 GLY L CA 1
ATOM 3094 C C . GLY B 1 205 ? -37.495 3.150 51.157 1.00 29.36 170 GLY L C 1
ATOM 3095 O O . GLY B 1 205 ? -37.811 1.965 51.366 1.00 33.14 170 GLY L O 1
ATOM 3096 N N . GLY B 1 206 ? -37.686 3.756 50.000 1.00 27.81 171 GLY L N 1
ATOM 3097 C CA . GLY B 1 206 ? -38.223 3.002 48.871 1.00 30.42 171 GLY L CA 1
ATOM 3098 C C . GLY B 1 206 ? -37.160 2.098 48.259 1.00 30.53 171 GLY L C 1
ATOM 3099 O O . GLY B 1 206 ? -36.007 2.072 48.754 1.00 27.68 171 GLY L O 1
ATOM 3100 N N . HIS B 1 207 ? -37.554 1.345 47.248 1.00 26.64 172 HIS L N 1
ATOM 3101 C CA . HIS B 1 207 ? -36.624 0.541 46.424 1.00 27.92 172 HIS L CA 1
ATOM 3102 C C . HIS B 1 207 ? -36.883 0.846 44.964 1.00 29.15 172 HIS L C 1
ATOM 3103 O O . HIS B 1 207 ? -38.033 1.220 44.630 1.00 27.96 172 HIS L O 1
ATOM 3110 N N . TYR B 1 208 ? -35.832 0.684 44.160 1.00 25.12 173 TYR L N 1
ATOM 3111 C CA . TYR B 1 208 ? -35.824 0.772 42.686 1.00 23.03 173 TYR L CA 1
ATOM 3112 C C . TYR B 1 208 ? -35.317 -0.565 42.138 1.00 23.72 173 TYR L C 1
ATOM 3113 O O . TYR B 1 208 ? -34.187 -0.976 42.443 1.00 23.52 173 TYR L O 1
ATOM 3122 N N . ASP B 1 209 ? -36.178 -1.276 41.426 1.00 21.92 174 ASP L N 1
ATOM 3123 C CA . ASP B 1 209 ? -36.024 -2.730 41.199 1.00 21.61 174 ASP L CA 1
ATOM 3124 C C . ASP B 1 209 ? -35.521 -3.012 39.787 1.00 22.89 174 ASP L C 1
ATOM 3125 O O . ASP B 1 209 ? -35.811 -2.248 38.862 1.00 22.68 174 ASP L O 1
ATOM 3130 N N . ALA B 1 210 ? -34.817 -4.132 39.631 1.00 20.00 175 ALA L N 1
ATOM 3131 C CA . ALA B 1 210 ? -34.417 -4.647 38.310 1.00 20.66 175 ALA L CA 1
ATOM 3132 C C . ALA B 1 210 ? -34.561 -6.151 38.311 1.00 21.17 175 ALA L C 1
ATOM 3133 O O . ALA B 1 210 ? -34.343 -6.800 39.336 1.00 21.78 175 ALA L O 1
ATOM 3135 N N . GLU B 1 211 ? -34.841 -6.694 37.133 1.00 21.74 176 GLU L N 1
ATOM 3136 C CA . GLU B 1 211 ? -34.814 -8.148 36.910 1.00 21.32 176 GLU L CA 1
ATOM 3137 C C . GLU B 1 211 ? -33.566 -8.445 36.074 1.00 20.95 176 GLU L C 1
ATOM 3138 O O . GLU B 1 211 ? -33.326 -7.782 35.034 1.00 20.10 176 GLU L O 1
ATOM 3144 N N . VAL B 1 212 ? -32.772 -9.393 36.539 1.00 19.82 177 VAL L N 1
ATOM 3145 C CA . VAL B 1 212 ? -31.433 -9.635 35.942 1.00 19.89 177 VAL L CA 1
ATOM 3146 C C . VAL B 1 212 ? -31.394 -11.068 35.453 1.00 19.79 177 VAL L C 1
ATOM 3147 O O . VAL B 1 212 ? -31.718 -11.976 36.233 1.00 21.74 177 VAL L O 1
ATOM 3151 N N . LYS B 1 213 ? -30.982 -11.284 34.196 1.00 18.77 178 LYS L N 1
ATOM 3152 C CA . LYS B 1 213 ? -30.781 -12.634 33.656 1.00 17.26 178 LYS L CA 1
ATOM 3153 C C . LYS B 1 213 ? -29.377 -12.724 33.086 1.00 16.35 178 LYS L C 1
ATOM 3154 O O . LYS B 1 213 ? -28.968 -11.813 32.349 1.00 15.94 178 LYS L O 1
ATOM 3160 N N . THR B 1 214 ? -28.635 -13.757 33.471 1.00 13.51 179 THR L N 1
ATOM 3161 C CA . THR B 1 214 ? -27.241 -13.944 33.033 1.00 15.12 179 THR L CA 1
ATOM 3162 C C . THR B 1 214 ? -27.038 -15.350 32.499 1.00 15.80 179 THR L C 1
ATOM 3163 O O . THR B 1 214 ? -27.511 -16.318 33.118 1.00 16.60 179 THR L O 1
ATOM 3167 N N . THR B 1 215 ? -26.312 -15.472 31.389 1.00 14.20 180 THR L N 1
ATOM 3168 C CA . THR B 1 215 ? -25.858 -16.759 30.854 1.00 14.43 180 THR L CA 1
ATOM 3169 C C . THR B 1 215 ? -24.356 -16.835 31.049 1.00 14.41 180 THR L C 1
ATOM 3170 O O . THR B 1 215 ? -23.658 -15.927 30.597 1.00 16.19 180 THR L O 1
ATOM 3174 N N . TYR B 1 216 ? -23.879 -17.856 31.762 1.00 14.28 181 TYR L N 1
ATOM 3175 C CA . TYR B 1 216 ? -22.439 -18.069 32.022 1.00 15.41 181 TYR L CA 1
ATOM 3176 C C . TYR B 1 216 ? -21.975 -19.291 31.213 1.00 16.42 181 TYR L C 1
ATOM 3177 O O . TYR B 1 216 ? -22.612 -20.375 31.276 1.00 17.25 181 TYR L O 1
ATOM 3186 N N . LYS B 1 217 ? -20.937 -19.133 30.404 1.00 16.23 182 LYS L N 1
ATOM 3187 C CA . LYS B 1 217 ? -20.458 -20.209 29.508 1.00 17.19 182 LYS L CA 1
ATOM 3188 C C . LYS B 1 217 ? -18.968 -20.399 29.703 1.00 15.18 182 LYS L C 1
ATOM 3189 O O . LYS B 1 217 ? -18.205 -19.483 29.377 1.00 14.45 182 LYS L O 1
ATOM 3195 N N . ALA B 1 218 ? -18.548 -21.575 30.165 1.00 14.18 183 ALA L N 1
ATOM 3196 C CA . ALA B 1 218 ? -17.117 -21.954 30.204 1.00 13.73 183 ALA L CA 1
ATOM 3197 C C . ALA B 1 218 ? -16.596 -21.975 28.781 1.00 14.50 183 ALA L C 1
ATOM 3198 O O . ALA B 1 218 ? -17.365 -22.333 27.855 1.00 15.67 183 ALA L O 1
ATOM 3200 N N . LYS B 1 219 ? -15.326 -21.651 28.630 1.00 15.42 184 LYS L N 1
ATOM 3201 C CA . LYS B 1 219 ? -14.648 -21.613 27.309 1.00 18.57 184 LYS L CA 1
ATOM 3202 C C . LYS B 1 219 ? -14.372 -23.038 26.828 1.00 21.77 184 LYS L C 1
ATOM 3203 O O . LYS B 1 219 ? -14.331 -23.216 25.617 1.00 22.57 184 LYS L O 1
ATOM 3209 N N . LYS B 1 220 ? -14.283 -23.996 27.742 1.00 21.02 185 LYS L N 1
ATOM 3210 C CA . LYS B 1 220 ? -14.103 -25.444 27.437 1.00 24.68 185 LYS L CA 1
ATOM 3211 C C . LYS B 1 220 ? -15.229 -26.142 28.190 1.00 24.38 185 LYS L C 1
ATOM 3212 O O . LYS B 1 220 ? -15.642 -25.682 29.248 1.00 22.44 185 LYS L O 1
ATOM 3218 N N . PRO B 1 221 ? -15.827 -27.233 27.679 1.00 23.85 186 PRO L N 1
ATOM 3219 C CA . PRO B 1 221 ? -16.880 -27.897 28.430 1.00 23.03 186 PRO L CA 1
ATOM 3220 C C . PRO B 1 221 ? -16.350 -28.474 29.756 1.00 21.10 186 PRO L C 1
ATOM 3221 O O . PRO B 1 221 ? -15.385 -29.245 29.784 1.00 22.42 186 PRO L O 1
ATOM 3225 N N . VAL B 1 222 ? -16.981 -28.085 30.852 1.00 18.30 187 VAL L N 1
ATOM 3226 C CA . VAL B 1 222 ? -16.691 -28.643 32.197 1.00 16.90 187 VAL L CA 1
ATOM 3227 C C . VAL B 1 222 ? -18.041 -28.931 32.851 1.00 17.61 187 VAL L C 1
ATOM 3228 O O . VAL B 1 222 ? -19.078 -28.569 32.314 1.00 16.85 187 VAL L O 1
ATOM 3232 N N . GLN B 1 223 ? -17.998 -29.587 34.001 1.00 17.87 188 GLN L N 1
ATOM 3233 C CA . GLN B 1 223 ? -19.215 -30.159 34.624 1.00 16.72 188 GLN L CA 1
ATOM 3234 C C . GLN B 1 223 ? -20.174 -29.055 35.044 1.00 15.46 188 GLN L C 1
ATOM 3235 O O . GLN B 1 223 ? -19.786 -28.187 35.908 1.00 16.35 188 GLN L O 1
ATOM 3241 N N . LEU B 1 224 ? -21.417 -29.137 34.565 1.00 16.42 189 LEU L N 1
ATOM 3242 C CA . LEU B 1 224 ? -22.533 -28.302 35.042 1.00 15.06 189 LEU L CA 1
ATOM 3243 C C . LEU B 1 224 ? -23.165 -28.837 36.322 1.00 14.28 189 LEU L C 1
ATOM 3244 O O . LEU B 1 224 ? -23.239 -30.048 36.561 1.00 15.52 189 LEU L O 1
ATOM 3249 N N . PRO B 1 225 ? -23.694 -27.926 37.147 1.00 15.01 190 PRO L N 1
ATOM 3250 C CA . PRO B 1 225 ? -24.492 -28.285 38.309 1.00 16.16 190 PRO L CA 1
ATOM 3251 C C . PRO B 1 225 ? -25.937 -28.546 37.890 1.00 17.13 190 PRO L C 1
ATOM 3252 O O . PRO B 1 225 ? -26.315 -28.269 36.733 1.00 18.12 190 PRO L O 1
ATOM 3256 N N . GLY B 1 226 ? -26.732 -29.021 38.846 1.00 16.33 191 GLY L N 1
ATOM 3257 C CA . GLY B 1 226 ? -28.192 -28.923 38.836 1.00 17.39 191 GLY L CA 1
ATOM 3258 C C . GLY B 1 226 ? -28.633 -27.542 39.262 1.00 17.22 191 GLY L C 1
ATOM 3259 O O . GLY B 1 226 ? -27.776 -26.662 39.445 1.00 20.13 191 GLY L O 1
ATOM 3260 N N . ALA B 1 227 ? -29.921 -27.316 39.485 1.00 18.54 192 ALA L N 1
ATOM 3261 C CA . ALA B 1 227 ? -30.430 -26.015 39.930 1.00 18.25 192 ALA L CA 1
ATOM 3262 C C . ALA B 1 227 ? -29.959 -25.793 41.372 1.00 18.14 192 ALA L C 1
ATOM 3263 O O . ALA B 1 227 ? -29.914 -26.753 42.158 1.00 19.00 192 ALA L O 1
ATOM 3265 N N . TYR B 1 228 ? -29.667 -24.554 41.734 1.00 18.17 193 TYR L N 1
ATOM 3266 C CA . TYR B 1 228 ? -29.350 -24.199 43.128 1.00 16.67 193 TYR L CA 1
ATOM 3267 C C . TYR B 1 228 ? -29.46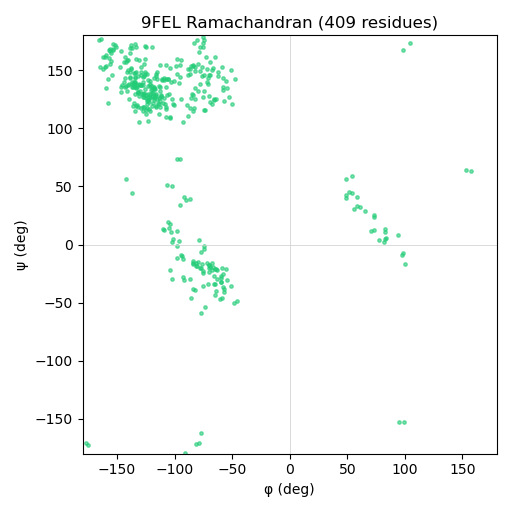1 -22.698 43.289 1.00 17.48 193 TYR L C 1
ATOM 3268 O O . TYR B 1 228 ? -29.701 -22.019 42.269 1.00 17.66 193 TYR L O 1
ATOM 3277 N N . ASN B 1 229 ? -29.275 -22.197 44.506 1.00 16.06 194 ASN L N 1
ATOM 3278 C CA . ASN B 1 229 ? -29.393 -20.742 44.802 1.00 17.66 194 ASN L CA 1
ATOM 3279 C C . ASN B 1 229 ? -28.035 -20.165 45.247 1.00 18.36 194 ASN L C 1
ATOM 3280 O O . ASN B 1 229 ? -27.277 -20.860 45.920 1.00 17.78 194 ASN L O 1
ATOM 3285 N N . VAL B 1 230 ? -27.794 -18.898 44.936 1.00 17.11 195 VAL L N 1
ATOM 3286 C CA . VAL B 1 230 ? -26.580 -18.172 45.387 1.00 16.58 195 VAL L CA 1
ATOM 3287 C C . VAL B 1 230 ? -27.059 -16.929 46.107 1.00 16.72 195 VAL L C 1
ATOM 3288 O O . VAL B 1 230 ? -27.644 -16.052 45.455 1.00 17.30 195 VAL L O 1
ATOM 3292 N N . ASP B 1 231 ? -26.841 -16.878 47.417 1.00 15.80 196 ASP L N 1
ATOM 3293 C CA . ASP B 1 231 ? -27.155 -15.678 48.218 1.00 16.77 196 ASP L CA 1
ATOM 3294 C C . ASP B 1 231 ? -25.971 -14.719 48.105 1.00 17.22 196 ASP L C 1
ATOM 3295 O O . ASP B 1 231 ? -24.804 -15.132 48.330 1.00 18.41 196 ASP L O 1
ATOM 3300 N N . ILE B 1 232 ? -26.275 -13.487 47.762 1.00 16.88 197 ILE L N 1
ATOM 3301 C CA . ILE B 1 232 ? -25.270 -12.442 47.432 1.00 14.44 197 ILE L CA 1
ATOM 3302 C C . ILE B 1 232 ? -25.525 -11.226 48.299 1.00 16.06 197 ILE L C 1
ATOM 3303 O O . ILE B 1 232 ? -26.680 -10.787 48.381 1.00 17.78 197 ILE L O 1
ATOM 3308 N N . LYS B 1 233 ? -24.481 -10.671 48.893 1.00 15.56 198 LYS L N 1
ATOM 3309 C CA . LYS B 1 233 ? -24.594 -9.322 49.503 1.00 18.16 198 LYS L CA 1
ATOM 3310 C C . LYS B 1 233 ? -23.410 -8.470 49.095 1.00 16.20 198 LYS L C 1
ATOM 3311 O O . LYS B 1 233 ? -22.269 -8.847 49.397 1.00 17.10 198 LYS L O 1
ATOM 3317 N N . LEU B 1 234 ? -23.692 -7.376 48.429 1.00 16.97 199 LEU L N 1
ATOM 3318 C CA . LEU B 1 234 ? -22.680 -6.462 47.875 1.00 17.01 199 LEU L CA 1
ATOM 3319 C C . LEU B 1 234 ? -22.769 -5.144 48.638 1.00 15.95 199 LEU L C 1
ATOM 3320 O O . LEU B 1 234 ? -23.886 -4.526 48.709 1.00 15.60 199 LEU L O 1
ATOM 3325 N N . ASP B 1 235 ? -21.690 -4.785 49.306 1.00 15.68 200 ASP L N 1
ATOM 3326 C CA . ASP B 1 235 ? -21.607 -3.561 50.133 1.00 16.05 200 ASP L CA 1
ATOM 3327 C C . ASP B 1 235 ? -20.620 -2.599 49.497 1.00 17.22 200 ASP L C 1
ATOM 3328 O O . ASP B 1 235 ? -19.496 -3.033 49.171 1.00 17.27 200 ASP L O 1
ATOM 3333 N N . ILE B 1 236 ? -20.967 -1.305 49.436 1.00 15.87 201 ILE L N 1
ATOM 3334 C CA . ILE B 1 236 ? -19.972 -0.243 49.142 1.00 15.53 201 ILE L CA 1
ATOM 3335 C C . ILE B 1 236 ? -19.299 0.112 50.459 1.00 16.61 201 ILE L C 1
ATOM 3336 O O . ILE B 1 236 ? -19.968 0.525 51.376 1.00 16.88 201 ILE L O 1
ATOM 3341 N N . LEU B 1 237 ? -18.004 -0.150 50.577 1.00 16.06 202 LEU L N 1
ATOM 3342 C CA . LEU B 1 237 ? -17.304 0.068 51.862 1.00 15.01 202 LEU L CA 1
ATOM 3343 C C . LEU B 1 237 ? -16.904 1.533 51.950 1.00 16.20 202 LEU L C 1
ATOM 3344 O O . LEU B 1 237 ? -16.824 2.066 53.048 1.00 19.13 202 LEU L O 1
ATOM 3349 N N . SER B 1 238 ? -16.492 2.113 50.845 1.00 16.14 203 SER L N 1
ATOM 3350 C CA . SER B 1 238 ? -16.020 3.516 50.847 1.00 16.55 203 SER L CA 1
ATOM 3351 C C . SER B 1 238 ? -16.061 4.075 49.423 1.00 15.88 203 SER L C 1
ATOM 3352 O O . SER B 1 238 ? -16.034 3.289 48.394 1.00 16.05 203 SER L O 1
ATOM 3355 N N . HIS B 1 239 ? -16.036 5.394 49.312 1.00 15.99 204 HIS L N 1
ATOM 3356 C CA . HIS B 1 239 ? -15.926 6.081 48.006 1.00 17.28 204 HIS L CA 1
ATOM 3357 C C . HIS B 1 239 ? -15.432 7.503 48.241 1.00 16.83 204 HIS L C 1
ATOM 3358 O O . HIS B 1 239 ? -15.750 8.075 49.285 1.00 17.55 204 HIS L O 1
ATOM 3365 N N . ASN B 1 240 ? -14.769 8.074 47.244 1.00 17.58 205 ASN L N 1
ATOM 3366 C CA . ASN B 1 240 ? -14.557 9.538 47.251 1.00 17.95 205 ASN L CA 1
ATOM 3367 C C . ASN B 1 240 ? -15.869 10.257 46.904 1.00 20.49 205 ASN L C 1
ATOM 3368 O O . ASN B 1 240 ? -16.945 9.617 46.657 1.00 18.45 205 ASN L O 1
ATOM 3373 N N . GLU B 1 241 ? -15.840 11.579 46.950 1.00 21.03 206 GLU L N 1
ATOM 3374 C CA . GLU B 1 241 ? -17.115 12.332 46.947 1.00 23.48 206 GLU L CA 1
ATOM 3375 C C . GLU B 1 241 ? -17.857 12.126 45.609 1.00 20.71 206 GLU L C 1
ATOM 3376 O O . GLU B 1 241 ? -19.110 11.997 45.628 1.00 21.88 206 GLU L O 1
ATOM 3382 N N . ASP B 1 242 ? -17.137 11.989 44.504 1.00 21.03 207 ASP L N 1
ATOM 3383 C CA . ASP B 1 242 ? -17.749 11.937 43.158 1.00 21.36 207 ASP L CA 1
ATOM 3384 C C . ASP B 1 242 ? -17.725 10.490 42.640 1.00 22.14 207 ASP L C 1
ATOM 3385 O O . ASP B 1 242 ? -17.975 10.298 41.461 1.00 21.49 207 ASP L O 1
ATOM 3390 N N . TYR B 1 243 ? -17.468 9.507 43.512 1.00 20.18 208 TYR L N 1
ATOM 3391 C CA . TYR B 1 243 ? -17.466 8.057 43.152 1.00 19.02 208 TYR L CA 1
ATOM 3392 C C . TYR B 1 243 ? -16.513 7.759 41.998 1.00 19.33 208 TYR L C 1
ATOM 3393 O O . TYR B 1 243 ? -16.775 6.792 41.255 1.00 20.86 208 TYR L O 1
ATOM 3402 N N . THR B 1 244 ? -15.425 8.504 41.856 1.00 17.01 209 THR L N 1
ATOM 3403 C CA . THR B 1 244 ? -14.363 8.192 40.901 1.00 18.46 209 THR L CA 1
ATOM 3404 C C . THR B 1 244 ? -13.422 7.173 41.545 1.00 17.17 209 THR L C 1
ATOM 3405 O O . THR B 1 244 ? -12.606 6.560 40.789 1.00 17.65 209 THR L O 1
ATOM 3409 N N . ILE B 1 245 ? -13.513 6.959 42.862 1.00 16.79 210 ILE L N 1
ATOM 3410 C CA . ILE B 1 245 ? -12.708 5.899 43.540 1.00 16.87 210 ILE L CA 1
ATOM 3411 C C . ILE B 1 245 ? -13.666 5.191 44.483 1.00 17.24 210 ILE L C 1
ATOM 3412 O O . ILE B 1 245 ? -14.311 5.871 45.307 1.00 19.27 210 ILE L O 1
ATOM 3417 N N . VAL B 1 246 ? -13.837 3.870 44.331 1.00 15.61 211 VAL L N 1
ATOM 3418 C CA . VAL B 1 246 ? -14.885 3.137 45.069 1.00 15.98 211 VAL L CA 1
ATOM 3419 C C . VAL B 1 246 ? -14.287 1.846 45.588 1.00 16.77 211 VAL L C 1
ATOM 3420 O O . VAL B 1 246 ? -13.635 1.152 44.785 1.00 17.39 211 VAL L O 1
ATOM 3424 N N . GLU B 1 247 ? -14.562 1.523 46.839 1.00 17.34 212 GLU L N 1
ATOM 3425 C CA . GLU B 1 247 ? -14.195 0.188 47.399 1.00 16.83 212 GLU L CA 1
ATOM 3426 C C . GLU B 1 247 ? -15.473 -0.591 47.672 1.00 15.04 212 GLU L C 1
ATOM 3427 O O . GLU B 1 247 ? -16.381 -0.075 48.331 1.00 15.31 212 GLU L O 1
ATOM 3433 N N . GLN B 1 248 ? -15.574 -1.812 47.173 1.00 15.83 213 GLN L N 1
ATOM 3434 C CA . GLN B 1 248 ? -16.775 -2.617 47.440 1.00 15.54 213 GLN L CA 1
ATOM 3435 C C . GLN B 1 248 ? -16.386 -4.028 47.845 1.00 14.61 213 GLN L C 1
ATOM 3436 O O . GLN B 1 248 ? -15.296 -4.520 47.526 1.00 15.15 213 GLN L O 1
ATOM 3442 N N . TYR B 1 249 ? -17.330 -4.673 48.490 1.00 14.29 214 TYR L N 1
ATOM 3443 C CA . TYR B 1 249 ? -17.148 -5.998 49.096 1.00 14.36 214 TYR L CA 1
ATOM 3444 C C . TYR B 1 249 ? -18.313 -6.850 48.662 1.00 13.81 214 TYR L C 1
ATOM 3445 O O . TYR B 1 249 ? -19.440 -6.334 48.609 1.00 15.34 214 TYR L O 1
ATOM 3454 N N . GLU B 1 250 ? -18.081 -8.140 48.448 1.00 14.37 215 GLU L N 1
ATOM 3455 C CA . GLU B 1 250 ? -19.185 -9.069 48.152 1.00 14.32 215 GLU L CA 1
ATOM 3456 C C . GLU B 1 250 ? -18.955 -10.392 48.883 1.00 15.20 215 GLU L C 1
ATOM 3457 O O . GLU B 1 250 ? -17.793 -10.904 48.871 1.00 15.96 215 GL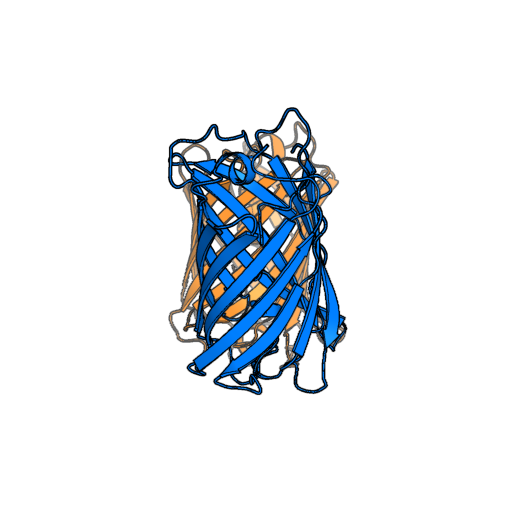U L O 1
ATOM 3463 N N . ARG B 1 251 ? -20.023 -10.933 49.442 1.00 15.20 216 ARG L N 1
ATOM 3464 C CA . ARG B 1 251 ? -20.031 -12.283 50.040 1.00 15.66 216 ARG L CA 1
ATOM 3465 C C . ARG B 1 251 ? -21.116 -13.077 49.327 1.00 15.34 216 ARG L C 1
ATOM 3466 O O . ARG B 1 251 ? -22.243 -12.545 49.223 1.00 16.98 216 ARG L O 1
ATOM 3474 N N . SER B 1 252 ? -20.758 -14.192 48.726 1.00 15.33 217 SER L N 1
ATOM 3475 C CA . SER B 1 252 ? -21.680 -14.990 47.880 1.00 16.60 217 SER L CA 1
ATOM 3476 C C . SER B 1 252 ? -21.543 -16.440 48.312 1.00 16.49 217 SER L C 1
ATOM 3477 O O . SER B 1 252 ? -20.429 -16.947 48.312 1.00 15.93 217 SER L O 1
ATOM 3480 N N A GLU B 1 253 ? -22.630 -17.099 48.705 0.50 15.51 218 GLU L N 1
ATOM 3481 N N B GLU B 1 253 ? -22.694 -17.083 48.546 0.50 16.25 218 GLU L N 1
ATOM 3482 C CA A GLU B 1 253 ? -22.550 -18.535 49.055 0.50 16.02 218 GLU L CA 1
ATOM 3483 C CA B GLU B 1 253 ? -22.821 -18.390 49.229 0.50 17.60 218 GLU L CA 1
ATOM 3484 C C A GLU B 1 253 ? -23.762 -19.236 48.448 0.50 16.54 218 GLU L C 1
ATOM 3485 C C B GLU B 1 253 ? -23.856 -19.240 48.457 0.50 17.24 218 GLU L C 1
ATOM 3486 O O A GLU B 1 253 ? -24.869 -18.736 48.552 0.50 15.56 218 GLU L O 1
ATOM 3487 O O B GLU B 1 253 ? -25.000 -18.841 48.439 0.50 16.56 218 GLU L O 1
ATOM 3498 N N . GLY B 1 254 ? -23.484 -20.383 47.874 1.00 16.35 219 GLY L N 1
ATOM 3499 C CA . GLY B 1 254 ? -24.444 -21.268 47.201 1.00 16.30 219 GLY L CA 1
ATOM 3500 C C . GLY B 1 254 ? -25.118 -22.195 48.205 1.00 17.23 219 GLY L C 1
ATOM 3501 O O . GLY B 1 254 ? -24.544 -22.405 49.307 1.00 18.02 219 GLY L O 1
ATOM 3502 N N . ARG B 1 255 ? -26.334 -22.631 47.888 1.00 18.03 220 ARG L N 1
ATOM 3503 C CA . ARG B 1 255 ? -27.079 -23.620 48.704 1.00 20.67 220 ARG L CA 1
ATOM 3504 C C . ARG B 1 255 ? -28.110 -24.291 47.791 1.00 20.98 220 ARG L C 1
ATOM 3505 O O . ARG B 1 255 ? -28.514 -23.697 46.793 1.00 18.85 220 ARG L O 1
ATOM 3513 N N . HIS B 1 256 ? -28.608 -25.452 48.178 1.00 22.24 221 HIS L N 1
ATOM 3514 C CA . HIS B 1 256 ? -29.700 -26.109 47.399 1.00 21.49 221 HIS L CA 1
ATOM 3515 C C . HIS B 1 256 ? -31.003 -25.304 47.502 1.00 24.71 221 HIS L C 1
ATOM 3516 O O . HIS B 1 256 ? -31.173 -24.605 48.508 1.00 26.40 221 HIS L O 1
ATOM 3523 N N . SER B 1 257 ? -31.831 -25.386 46.448 1.00 28.85 222 SER L N 1
ATOM 3524 C CA . SER B 1 257 ? -33.174 -24.751 46.276 1.00 31.41 222 SER L CA 1
ATOM 3525 C C . SER B 1 257 ? -34.085 -25.089 47.463 1.00 33.88 222 SER L C 1
ATOM 3526 O O . SER B 1 257 ? -33.901 -26.206 47.917 1.00 37.45 222 SER L O 1
#

Foldseek 3Di:
DQQDQKAKEKEWEWEAAQRQTWIKIKIKMDGQQQLKMKMKIFTPGRPPDLWACQVVQVVPPLSRAHEPPQFDSQQVQLPQAGKKKWKWKAWPQGKIKIKIWTWHADPRHIYIYMYMYIHDDPCPDCTSNVQFDHWDKKKWKWADDPQWIKTWIKIWTAGNVGHTTIIIMIMTMGRPDRTDHGHIWMKIKDKAWPDADPSRSITMIMMGIYIDHD/DLQDQKAKEKEWEWEAAQRQTWIKIKIKMHGQQQQKMKMKIFTPGSPPDLWACQVVQVQPCLSRANEDPPFPSQQVQLPQQGKKKWKWKQWPQGKIKIKIWTWHADPSHIYIYMYMYIHDAPCPHCTSNVQFDHKDWKKWKWADDPQWIKTWIKIWTAGPPGHTIIIIMIMTMHRPDRDDHGHIWMKTKDKAFPDAPPSRSITMMMMGIYIDHD

Organism: Discosoma sp. (NCBI:txid86600)

Secondary structure (P-SEA, 3-state):
ccccccccbbbbbbbccccccbbbbbccccccccccbbbbbbbcccccccccccccccccccccbbbcccccccccccccccbbbbbbbbcccbbbbbbbbbbbbcccbbbbbbbbbbccccccccccccccccccbbbbbbbbcccbbbbbbbbbbbbcccbbbbbbbbbbbbccccccccccbbbbbbbbbccccccccbbbbbbbbbbbcc/ccccccccbbbbbbbccccccbbbbbccccccccccbbbbbbbcccccccccccccccccccccbbbcccccccccccccccbbbbbbbbcccbbbbbbbbbbbbcccbbbbbbbbbbccccccccccccccccccbbbbbbbbcccbbbbbbbbbbbbccbbbbbbbbbbbbbbcccccccccbbbbbbbbbccccccccbbbbbbbbbbbcc

InterPro domains:
  IPR000786 Green fluorescent protein, GFP [PR01229] (8-32)
  IPR000786 Green fluorescent protein, GFP [PR01229] (33-53)
  IPR000786 Green fluorescent protein, GFP [PR01229] (90-112)
  IPR000786 Green fluorescent protein, GFP [PR01229] (212-235)
  IPR009017 Green fluorescent protein [G3DSA:2.40.155.10] (1-150)
  IPR009017 Green fluorescent protein [G3DSA:2.40.155.10] (151-236)
  IPR009017 Green fluorescent protein [SSF54511] (12-235)
  IPR011584 Green fluorescent protein-related [PF01353] (17-227)

Solvent-accessible surface area: 19696 Å² total